Protein AF-0000000078901184 (afdb_homodimer)

Radius of gyration: 33.22 Å; Cα contacts (8 Å, |Δi|>4): 1389; chains: 2; bounding box: 54×128×134 Å

pLDDT: mean 87.24, std 24.57, range [19.38, 99.0]

Foldseek 3Di:
DDPCVPPPPPPPPDPPPPPPPPPPPPPPPPPPPPFPQPQPQDDPQARWGWTWWAFFPGWTKIKIKAADLPAAEEEEEEAALAAQCLLVLLRRDPLRDHHIYMYIGFEQFDPTDDDDQDDVVGCLQDLLRLLRRVVRVCVVSVQQAHEYEAAAQRLLSVLSVCVPPNCRRYQEYEYALYDVFADPRQVVFFFPLQVPQLVQCLDDDPVSNLVSQLSCLVVQWQADFDPVSSVSRSVSNVSRDSSSSVSNRPHGDDSLVSQLPDAHAYEYEAECAARGGHCVVVVVSQVRHPHYDYDYHYRTYRGCCRRPVPVVSVVVVVSVVVD/DCPPPPPPPPPPPDPPPPDPPPPDPPPPPPPPPPFPQPQPQDDPQAGWGWGWWAFFPGWTKIKIKAADLPAAEEEEEEAALAAQCLLVLLRRDDLRDHHIYMYIGFEQFDPTDPDDQDDVVGCLQDLLRLLRRVVRVCVVSVQQAHEYEAAAQRLLSVLSVCVPPNCRRYQEYEYALYQVFADPRQVVFFFPLQVVQLVQCLDDDPVSNLVSQLSCLVVQWQADFDPVSSVSRSVSNVSRDSSSSVSNRPHGDDSLVSQLPDQHAYEYEYECAARGGHCVVVVVSQVRHPHYDYDYHYRTYRGCCRRPVPVVSVVVVVSVVVD

Structure (mmCIF, N/CA/C/O backbone):
data_AF-0000000078901184-model_v1
#
loop_
_entity.id
_entity.type
_entity.pdbx_description
1 polymer 'Hydrolase, alpha'
#
loop_
_atom_site.group_PDB
_atom_site.id
_atom_site.type_symbol
_atom_site.label_atom_id
_atom_site.label_alt_id
_atom_site.label_comp_id
_atom_site.label_asym_id
_atom_site.label_entity_id
_atom_site.label_seq_id
_atom_site.pdbx_PDB_ins_code
_atom_site.Cartn_x
_atom_site.Cartn_y
_atom_site.Cartn_z
_atom_site.occupancy
_atom_site.B_iso_or_equiv
_atom_site.auth_seq_id
_atom_site.auth_comp_id
_atom_site.auth_asym_id
_atom_site.auth_atom_id
_atom_site.pdbx_PDB_model_num
ATOM 1 N N . MET A 1 1 ? -22.719 -2.107 -108.438 1 26.17 1 MET A N 1
ATOM 2 C CA . MET A 1 1 ? -21.766 -1.234 -107.75 1 26.17 1 MET A CA 1
ATOM 3 C C . MET A 1 1 ? -21.359 -1.828 -106.438 1 26.17 1 MET A C 1
ATOM 5 O O . MET A 1 1 ? -22.219 -2.232 -105.625 1 26.17 1 MET A O 1
ATOM 9 N N . THR A 1 2 ? -20.047 -2.287 -106.25 1 24.72 2 THR A N 1
ATOM 10 C CA . THR A 1 2 ? -19.219 -3.277 -105.562 1 24.72 2 THR A CA 1
ATOM 11 C C . THR A 1 2 ? -19.047 -2.922 -104.062 1 24.72 2 THR A C 1
ATOM 13 O O . THR A 1 2 ? -18.766 -1.771 -103.75 1 24.72 2 THR A O 1
ATOM 16 N N . ASP A 1 3 ? -19.766 -3.633 -103.188 1 25.06 3 ASP A N 1
ATOM 17 C CA . ASP A 1 3 ? -20.109 -3.639 -101.75 1 25.06 3 ASP A CA 1
ATOM 18 C C . ASP A 1 3 ? -18.875 -3.859 -100.875 1 25.06 3 ASP A C 1
ATOM 20 O O . ASP A 1 3 ? -18.438 -4.996 -100.688 1 25.06 3 ASP A O 1
ATOM 24 N N . THR A 1 4 ? -17.703 -3.111 -101.188 1 24.45 4 THR A N 1
ATOM 25 C CA . THR A 1 4 ? -16.359 -3.432 -100.75 1 24.45 4 THR A CA 1
ATOM 26 C C . THR A 1 4 ? -16.281 -3.361 -99.25 1 24.45 4 THR A C 1
ATOM 28 O O . THR A 1 4 ? -16.469 -2.293 -98.625 1 24.45 4 THR A O 1
ATOM 31 N N . HIS A 1 5 ? -16.703 -4.426 -98.5 1 25.48 5 HIS A N 1
ATOM 32 C CA . HIS A 1 5 ? -16.906 -4.645 -97.062 1 25.48 5 HIS A CA 1
ATOM 33 C C . HIS A 1 5 ? -15.602 -4.594 -96.312 1 25.48 5 HIS A C 1
ATOM 35 O O . HIS A 1 5 ? -14.75 -5.48 -96.438 1 25.48 5 HIS A O 1
ATOM 41 N N . HIS A 1 6 ? -14.812 -3.463 -96.375 1 23.41 6 HIS A N 1
ATOM 42 C CA . HIS A 1 6 ? -13.438 -3.418 -95.875 1 23.41 6 HIS A CA 1
ATOM 43 C C . HIS A 1 6 ? -13.359 -3.715 -94.375 1 23.41 6 HIS A C 1
ATOM 45 O O . HIS A 1 6 ? -14.023 -3.057 -93.625 1 23.41 6 HIS A O 1
ATOM 51 N N . HIS A 1 7 ? -13.219 -4.984 -93.938 1 21.62 7 HIS A N 1
ATOM 52 C CA . HIS A 1 7 ? -13.164 -5.625 -92.688 1 21.62 7 HIS A CA 1
ATOM 53 C C . HIS A 1 7 ? -11.977 -5.121 -91.875 1 21.62 7 HIS A C 1
ATOM 55 O O . HIS A 1 7 ? -10.836 -5.172 -92.312 1 21.62 7 HIS A O 1
ATOM 61 N N . ALA A 1 8 ? -12.141 -3.945 -91.125 1 25.58 8 ALA A N 1
ATOM 62 C CA . ALA A 1 8 ? -11.125 -3.25 -90.312 1 25.58 8 ALA A CA 1
ATOM 63 C C . ALA A 1 8 ? -10.477 -4.191 -89.312 1 25.58 8 ALA A C 1
ATOM 65 O O . ALA A 1 8 ? -11.156 -4.77 -88.438 1 25.58 8 ALA A O 1
ATOM 66 N N . GLN A 1 9 ? -9.297 -4.855 -89.625 1 19.38 9 GLN A N 1
ATOM 67 C CA . GLN A 1 9 ? -8.43 -5.809 -88.938 1 19.38 9 GLN A CA 1
ATOM 68 C C . GLN A 1 9 ? -8.008 -5.281 -87.562 1 19.38 9 GLN A C 1
ATOM 70 O O . GLN A 1 9 ? -7.484 -4.168 -87.5 1 19.38 9 GLN A O 1
ATOM 75 N N . VAL A 1 10 ? -8.734 -5.605 -86.5 1 23.53 10 VAL A N 1
ATOM 76 C CA . VAL A 1 10 ? -8.633 -5.277 -85.062 1 23.53 10 VAL A CA 1
ATOM 77 C C . VAL A 1 10 ? -7.309 -5.793 -84.5 1 23.53 10 VAL A C 1
ATOM 79 O O . VAL A 1 10 ? -7.027 -6.992 -84.562 1 23.53 10 VAL A O 1
ATOM 82 N N . ASN A 1 11 ? -6.148 -5.066 -84.812 1 19.84 11 ASN A N 1
ATOM 83 C CA . ASN A 1 11 ? -4.793 -5.449 -84.438 1 19.84 11 ASN A CA 1
ATOM 84 C C . ASN A 1 11 ? -4.68 -5.691 -82.938 1 19.84 11 ASN A C 1
ATOM 86 O O . ASN A 1 11 ? -5.191 -4.906 -82.125 1 19.84 11 ASN A O 1
ATOM 90 N N . HIS A 1 12 ? -4.527 -6.906 -82.438 1 23.2 12 HIS A N 1
ATOM 91 C CA . HIS A 1 12 ? -4.363 -7.609 -81.188 1 23.2 12 HIS A CA 1
ATOM 92 C C . HIS A 1 12 ? -3.119 -7.129 -80.438 1 23.2 12 HIS A C 1
ATOM 94 O O . HIS A 1 12 ? -1.999 -7.297 -80.938 1 23.2 12 HIS A O 1
ATOM 100 N N . GLY A 1 13 ? -3.055 -5.797 -80.062 1 22.97 13 GLY A N 1
ATOM 101 C CA . GLY A 1 13 ? -1.846 -5.281 -79.438 1 22.97 13 GLY A CA 1
ATOM 102 C C . GLY A 1 13 ? -1.377 -6.109 -78.25 1 22.97 13 GLY A C 1
ATOM 103 O O . GLY A 1 13 ? -2.195 -6.637 -77.5 1 22.97 13 GLY A O 1
ATOM 104 N N . GLN A 1 14 ? -0.216 -6.777 -78.312 1 20.89 14 GLN A N 1
ATOM 105 C CA . GLN A 1 14 ? 0.58 -7.66 -77.5 1 20.89 14 GLN A CA 1
ATOM 106 C C . GLN A 1 14 ? 0.846 -7.027 -76.125 1 20.89 14 GLN A C 1
ATOM 108 O O . GLN A 1 14 ? 1.342 -5.902 -76 1 20.89 14 GLN A O 1
ATOM 113 N N . VAL A 1 15 ? -0.007 -7.289 -75.125 1 22.27 15 VAL A N 1
ATOM 114 C CA . VAL A 1 15 ? 0.058 -6.848 -73.688 1 22.27 15 VAL A CA 1
ATOM 115 C C . VAL A 1 15 ? 1.363 -7.324 -73.062 1 22.27 15 VAL A C 1
ATOM 117 O O . VAL A 1 15 ? 1.66 -8.523 -73.062 1 22.27 15 VAL A O 1
ATOM 120 N N . ASN A 1 16 ? 2.477 -6.531 -73.188 1 20.2 16 ASN A N 1
ATOM 121 C CA . ASN A 1 16 ? 3.795 -6.816 -72.625 1 20.2 16 ASN A CA 1
ATOM 122 C C . ASN A 1 16 ? 3.719 -7.121 -71.188 1 20.2 16 ASN A C 1
ATOM 124 O O . ASN A 1 16 ? 3.027 -6.426 -70.438 1 20.2 16 ASN A O 1
ATOM 128 N N . HIS A 1 17 ? 3.9 -8.336 -70.75 1 22.06 17 HIS A N 1
ATOM 129 C CA . HIS A 1 17 ? 3.963 -8.977 -69.438 1 22.06 17 HIS A CA 1
ATOM 130 C C . HIS A 1 17 ? 5.039 -8.344 -68.562 1 22.06 17 HIS A C 1
ATOM 132 O O . HIS A 1 17 ? 6.23 -8.43 -68.875 1 22.06 17 HIS A O 1
ATOM 138 N N . ALA A 1 18 ? 4.887 -7.055 -68.125 1 23.8 18 ALA A N 1
ATOM 139 C CA . ALA A 1 18 ? 5.867 -6.449 -67.25 1 23.8 18 ALA A CA 1
ATOM 140 C C . ALA A 1 18 ? 6.211 -7.395 -66.062 1 23.8 18 ALA A C 1
ATOM 142 O O . ALA A 1 18 ? 5.316 -7.934 -65.438 1 23.8 18 ALA A O 1
ATOM 143 N N . GLN A 1 19 ? 7.348 -8.039 -66.125 1 19.91 19 GLN A N 1
ATOM 144 C CA . GLN A 1 19 ? 7.98 -8.906 -65.125 1 19.91 19 GLN A CA 1
ATOM 145 C C . GLN A 1 19 ? 8.055 -8.219 -63.75 1 19.91 19 GLN A C 1
ATOM 147 O O . GLN A 1 19 ? 8.609 -7.129 -63.625 1 19.91 19 GLN A O 1
ATOM 152 N N . VAL A 1 20 ? 6.984 -8.297 -62.938 1 23.61 20 VAL A N 1
ATOM 153 C CA . VAL A 1 20 ? 6.949 -7.816 -61.562 1 23.61 20 VAL A CA 1
ATOM 154 C C . VAL A 1 20 ? 8.156 -8.352 -60.781 1 23.61 20 VAL A C 1
ATOM 156 O O . VAL A 1 20 ? 8.383 -9.57 -60.75 1 23.61 20 VAL A O 1
ATOM 159 N N . ASN A 1 21 ? 9.281 -7.629 -60.906 1 22.5 21 ASN A N 1
ATOM 160 C CA . ASN A 1 21 ? 10.469 -7.941 -60.125 1 22.5 21 ASN A CA 1
ATOM 161 C C . ASN A 1 21 ? 10.117 -8.148 -58.656 1 22.5 21 ASN A C 1
ATOM 163 O O . ASN A 1 21 ? 9.367 -7.367 -58.062 1 22.5 21 ASN A O 1
ATOM 167 N N . HIS A 1 22 ? 10.102 -9.406 -58.188 1 25.23 22 HIS A N 1
ATOM 168 C CA . HIS A 1 22 ? 9.961 -9.922 -56.844 1 25.23 22 HIS A CA 1
ATOM 169 C C . HIS A 1 22 ? 10.898 -9.195 -55.875 1 25.23 22 HIS A C 1
ATOM 171 O O . HIS A 1 22 ? 12.117 -9.25 -56.031 1 25.23 22 HIS A O 1
ATOM 177 N N . GLY A 1 23 ? 10.578 -7.91 -55.594 1 25.8 23 GLY A N 1
ATOM 178 C CA . GLY A 1 23 ? 11.336 -7.199 -54.562 1 25.8 23 GLY A CA 1
ATOM 179 C C . GLY A 1 23 ? 11.594 -8.039 -53.312 1 25.8 23 GLY A C 1
ATOM 180 O O . GLY A 1 23 ? 10.695 -8.727 -52.812 1 25.8 23 GLY A O 1
ATOM 181 N N . GLN A 1 24 ? 12.781 -8.562 -53.156 1 23.42 24 GLN A N 1
ATOM 182 C CA . GLN A 1 24 ? 13.289 -9.234 -51.969 1 23.42 24 GLN A CA 1
ATOM 183 C C . GLN A 1 24 ? 12.969 -8.43 -50.688 1 23.42 24 GLN A C 1
ATOM 185 O O . GLN A 1 24 ? 13.328 -7.258 -50.594 1 23.42 24 GLN A O 1
ATOM 190 N N . VAL A 1 25 ? 11.781 -8.703 -50.094 1 25.89 25 VAL A N 1
ATOM 191 C CA . VAL A 1 25 ? 11.453 -8.195 -48.75 1 25.89 25 VAL A CA 1
ATOM 192 C C . VAL A 1 25 ? 12.633 -8.414 -47.812 1 25.89 25 VAL A C 1
ATOM 194 O O . VAL A 1 25 ? 13.125 -9.539 -47.656 1 25.89 25 VAL A O 1
ATOM 197 N N . ASN A 1 26 ? 13.508 -7.418 -47.844 1 25.42 26 ASN A N 1
ATOM 198 C CA . ASN A 1 26 ? 14.539 -7.414 -46.812 1 25.42 26 ASN A CA 1
ATOM 199 C C . ASN A 1 26 ? 13.953 -7.734 -45.438 1 25.42 26 ASN A C 1
ATOM 201 O O . ASN A 1 26 ? 12.977 -7.109 -45 1 25.42 26 ASN A O 1
ATOM 205 N N . HIS A 1 27 ? 14.078 -8.977 -45.031 1 27.89 27 HIS A N 1
ATOM 206 C CA . HIS A 1 27 ? 13.828 -9.43 -43.656 1 27.89 27 HIS A CA 1
ATOM 207 C C . HIS A 1 27 ? 14.398 -8.453 -42.656 1 27.89 27 HIS A C 1
ATOM 209 O O . HIS A 1 27 ? 15.602 -8.211 -42.625 1 27.89 27 HIS A O 1
ATOM 215 N N . GLY A 1 28 ? 13.633 -7.324 -42.5 1 28.67 28 GLY A N 1
ATOM 216 C CA . GLY A 1 28 ? 13.961 -6.422 -41.406 1 28.67 28 GLY A CA 1
ATOM 217 C C . GLY A 1 28 ? 14.383 -7.148 -40.156 1 28.67 28 GLY A C 1
ATOM 218 O O . GLY A 1 28 ? 13.734 -8.109 -39.719 1 28.67 28 GLY A O 1
ATOM 219 N N . GLN A 1 29 ? 15.625 -7.191 -39.844 1 25.62 29 GLN A N 1
ATOM 220 C CA . GLN A 1 29 ? 16.203 -7.617 -38.562 1 25.62 29 GLN A CA 1
ATOM 221 C C . GLN A 1 29 ? 15.43 -7.035 -37.406 1 25.62 29 GLN A C 1
ATOM 223 O O . GLN A 1 29 ? 15.281 -5.816 -37.281 1 25.62 29 GLN A O 1
ATOM 228 N N . VAL A 1 30 ? 14.453 -7.82 -36.906 1 28.66 30 VAL A N 1
ATOM 229 C CA . VAL A 1 30 ? 13.906 -7.559 -35.594 1 28.66 30 VAL A CA 1
ATOM 230 C C . VAL A 1 30 ? 15.039 -7.242 -34.625 1 28.66 30 VAL A C 1
ATOM 232 O O . VAL A 1 30 ? 15.961 -8.047 -34.438 1 28.66 30 VAL A O 1
ATOM 235 N N . ASN A 1 31 ? 15.414 -5.961 -34.594 1 27.56 31 ASN A N 1
ATOM 236 C CA . ASN A 1 31 ? 16.281 -5.539 -33.5 1 27.56 31 ASN A CA 1
ATOM 237 C C . ASN A 1 31 ? 15.875 -6.195 -32.188 1 27.56 31 ASN A C 1
ATOM 239 O O . ASN A 1 31 ? 14.734 -6.039 -31.719 1 27.56 31 ASN A O 1
ATOM 243 N N . HIS A 1 32 ? 16.453 -7.262 -31.875 1 29.02 32 HIS A N 1
ATOM 244 C CA . HIS A 1 32 ? 16.391 -7.773 -30.516 1 29.02 32 HIS A CA 1
ATOM 245 C C . HIS A 1 32 ? 16.625 -6.656 -29.5 1 29.02 32 HIS A C 1
ATOM 247 O O . HIS A 1 32 ? 17.672 -6.004 -29.516 1 29.02 32 HIS A O 1
ATOM 253 N N . ALA A 1 33 ? 15.547 -5.938 -29.125 1 31.95 33 ALA A N 1
ATOM 254 C CA . ALA A 1 33 ? 15.672 -5.078 -27.953 1 31.95 33 ALA A CA 1
ATOM 255 C C . ALA A 1 33 ? 16.609 -5.691 -26.922 1 31.95 33 ALA A C 1
ATOM 257 O O . ALA A 1 33 ? 16.391 -6.824 -26.469 1 31.95 33 ALA A O 1
ATOM 258 N N . GLN A 1 34 ? 17.844 -5.312 -26.812 1 27.94 34 GLN A N 1
ATOM 259 C CA . GLN A 1 34 ? 18.797 -5.574 -25.734 1 27.94 34 GLN A CA 1
ATOM 260 C C . GLN A 1 34 ? 18.109 -5.504 -24.375 1 27.94 34 GLN A C 1
ATOM 262 O O . GLN A 1 34 ? 17.469 -4.508 -24.047 1 27.94 34 GLN A O 1
ATOM 267 N N . VAL A 1 35 ? 17.859 -6.676 -23.766 1 36.28 35 VAL A N 1
ATOM 268 C CA . VAL A 1 35 ? 17.516 -6.812 -22.359 1 36.28 35 VAL A CA 1
ATOM 269 C C . VAL A 1 35 ? 18.547 -6.059 -21.5 1 36.28 35 VAL A C 1
ATOM 271 O O . VAL A 1 35 ? 19.734 -6.395 -21.5 1 36.28 35 VAL A O 1
ATOM 274 N N . ASN A 1 36 ? 18.484 -4.785 -21.391 1 31.81 36 ASN A N 1
ATOM 275 C CA . ASN A 1 36 ? 19.328 -4.109 -20.406 1 31.81 36 ASN A CA 1
ATOM 276 C C . ASN A 1 36 ? 19.219 -4.773 -19.031 1 31.81 36 ASN A C 1
ATOM 278 O O . ASN A 1 36 ? 18.141 -4.816 -18.438 1 31.81 36 ASN A O 1
ATOM 282 N N . HIS A 1 37 ? 20.188 -5.648 -18.797 1 36.47 37 HIS A N 1
ATOM 283 C CA . HIS A 1 37 ? 20.375 -6.242 -17.484 1 36.47 37 HIS A CA 1
ATOM 284 C C . HIS A 1 37 ? 20.781 -5.188 -16.453 1 36.47 37 HIS A C 1
ATOM 286 O O . HIS A 1 37 ? 21.953 -4.805 -16.391 1 36.47 37 HIS A O 1
ATOM 292 N N . GLY A 1 38 ? 20.062 -4.223 -16.172 1 33.09 38 GLY A N 1
ATOM 293 C CA . GLY A 1 38 ? 20.469 -3.412 -15.039 1 33.09 38 GLY A CA 1
ATOM 294 C C . GLY A 1 38 ? 20.625 -4.211 -13.758 1 33.09 38 GLY A C 1
ATOM 295 O O . GLY A 1 38 ? 19.672 -4.84 -13.289 1 33.09 38 GLY A O 1
ATOM 296 N N . ARG A 1 39 ? 21.781 -4.707 -13.492 1 32.09 39 ARG A N 1
ATOM 297 C CA . ARG A 1 39 ? 22.156 -5.305 -12.211 1 32.09 39 ARG A CA 1
ATOM 298 C C . ARG A 1 39 ? 22.031 -4.289 -11.086 1 32.09 39 ARG A C 1
ATOM 300 O O . ARG A 1 39 ? 22.828 -3.361 -10.984 1 32.09 39 ARG A O 1
ATOM 307 N N . ALA A 1 40 ? 20.938 -4 -10.469 1 34.34 40 ALA A N 1
ATOM 308 C CA . ALA A 1 40 ? 21.047 -3.35 -9.164 1 34.34 40 ALA A CA 1
ATOM 309 C C . ALA A 1 40 ? 21.438 -4.352 -8.078 1 34.34 40 ALA A C 1
ATOM 311 O O . ALA A 1 40 ? 20.688 -5.297 -7.805 1 34.34 40 ALA A O 1
ATOM 312 N N . ASP A 1 41 ? 22.688 -4.617 -7.75 1 33.81 41 ASP A N 1
ATOM 313 C CA . ASP A 1 41 ? 23.156 -5.406 -6.613 1 33.81 41 ASP A CA 1
ATOM 314 C C . ASP A 1 41 ? 22.594 -4.859 -5.301 1 33.81 41 ASP A C 1
ATOM 316 O O . ASP A 1 41 ? 23.078 -3.857 -4.781 1 33.81 41 ASP A O 1
ATOM 320 N N . HIS A 1 42 ? 21.328 -4.973 -4.953 1 34.78 42 HIS A N 1
ATOM 321 C CA . HIS A 1 42 ? 20.781 -4.465 -3.699 1 34.78 42 HIS A CA 1
ATOM 322 C C . HIS A 1 42 ? 21.531 -5.043 -2.502 1 34.78 42 HIS A C 1
ATOM 324 O O . HIS A 1 42 ? 22.328 -5.965 -2.652 1 34.78 42 HIS A O 1
ATOM 330 N N . ASP A 1 43 ? 20.75 -5.137 -1.188 1 33.72 43 ASP A N 1
ATOM 331 C CA . ASP A 1 43 ? 21.109 -5.227 0.225 1 33.72 43 ASP A CA 1
ATOM 332 C C . ASP A 1 43 ? 21.5 -6.652 0.605 1 33.72 43 ASP A C 1
ATOM 334 O O . ASP A 1 43 ? 20.656 -7.445 1.018 1 33.72 43 ASP A O 1
ATOM 338 N N . GLY A 1 44 ? 22.672 -7.355 0.292 1 36.81 44 GLY A N 1
ATOM 339 C CA . GLY A 1 44 ? 23.469 -8.469 0.763 1 36.81 44 GLY A CA 1
ATOM 340 C C . GLY A 1 44 ? 22.859 -9.82 0.446 1 36.81 44 GLY A C 1
ATOM 341 O O . GLY A 1 44 ? 23.375 -10.859 0.86 1 36.81 44 GLY A O 1
ATOM 342 N N . SER A 1 45 ? 21.547 -10.055 0.559 1 44.81 45 SER A N 1
ATOM 343 C CA . SER A 1 45 ? 21.156 -11.445 0.348 1 44.81 45 SER A CA 1
ATOM 344 C C . SER A 1 45 ? 21.656 -11.961 -0.993 1 44.81 45 SER A C 1
ATOM 346 O O . SER A 1 45 ? 21.859 -11.188 -1.929 1 44.81 45 SER A O 1
ATOM 348 N N . PRO A 1 46 ? 22.141 -13.242 -1.062 1 53.62 46 PRO A N 1
ATOM 349 C CA . PRO A 1 46 ? 22.453 -13.758 -2.396 1 53.62 46 PRO A CA 1
ATOM 350 C C . PRO A 1 46 ? 21.547 -13.172 -3.484 1 53.62 46 PRO A C 1
ATOM 352 O O . PRO A 1 46 ? 20.469 -12.664 -3.189 1 53.62 46 PRO A O 1
ATOM 355 N N . GLY A 1 47 ? 22.141 -12.883 -4.883 1 73.75 47 GLY A N 1
ATOM 356 C CA . GLY A 1 47 ? 22.062 -12.086 -6.094 1 73.75 47 GLY A CA 1
ATOM 357 C C . GLY A 1 47 ? 20.688 -12.117 -6.734 1 73.75 47 GLY A C 1
ATOM 358 O O . GLY A 1 47 ? 20.406 -12.953 -7.594 1 73.75 47 GLY A O 1
ATOM 359 N N . VAL A 1 48 ? 19.703 -11.578 -6.031 1 88.38 48 VAL A N 1
ATOM 360 C CA . VAL A 1 48 ? 18.453 -11.438 -6.758 1 88.38 48 VAL A CA 1
ATOM 361 C C . VAL A 1 48 ? 18.641 -10.469 -7.926 1 88.38 48 VAL A C 1
ATOM 363 O O . VAL A 1 48 ? 19.188 -9.383 -7.762 1 88.38 48 VAL A O 1
ATOM 366 N N . ARG A 1 49 ? 18.359 -10.984 -9.062 1 93.88 49 ARG A N 1
ATOM 367 C CA . ARG A 1 49 ? 18.359 -10.18 -10.281 1 93.88 49 ARG A CA 1
ATOM 368 C C . ARG A 1 49 ? 16.938 -9.836 -10.711 1 93.88 49 ARG A C 1
ATOM 3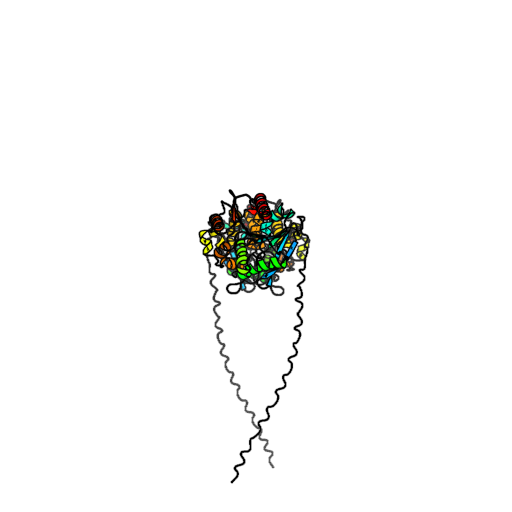70 O O . ARG A 1 49 ? 16.016 -10.609 -10.469 1 93.88 49 ARG A O 1
ATOM 377 N N . VAL A 1 50 ? 16.844 -8.672 -11.266 1 96.94 50 VAL A N 1
ATOM 378 C CA . VAL A 1 50 ? 15.547 -8.266 -11.797 1 96.94 50 VAL A CA 1
ATOM 379 C C . VAL A 1 50 ? 15.617 -8.172 -13.32 1 96.94 50 VAL A C 1
ATOM 381 O O . VAL A 1 50 ? 16.5 -7.504 -13.867 1 96.94 50 VAL A O 1
ATOM 384 N N . HIS A 1 51 ? 14.711 -8.883 -13.977 1 97.81 51 HIS A N 1
ATOM 385 C CA . HIS A 1 51 ? 14.609 -8.844 -15.43 1 97.81 51 HIS A CA 1
ATOM 386 C C . HIS A 1 51 ? 13.359 -8.086 -15.875 1 97.81 51 HIS A C 1
ATOM 388 O O . HIS A 1 51 ? 12.398 -7.965 -15.117 1 97.81 51 HIS A O 1
ATOM 394 N N . ARG A 1 52 ? 13.422 -7.543 -17.047 1 98.12 52 ARG A N 1
ATOM 395 C CA . ARG A 1 52 ? 12.266 -7.004 -17.75 1 98.12 52 ARG A CA 1
ATOM 396 C C . ARG A 1 52 ? 12.008 -7.766 -19.047 1 98.12 52 ARG A C 1
ATOM 398 O O . ARG A 1 52 ? 12.906 -7.898 -19.875 1 98.12 52 ARG A O 1
ATOM 405 N N . VAL A 1 53 ? 10.867 -8.328 -19.188 1 98.56 53 VAL A N 1
ATOM 406 C CA . VAL A 1 53 ? 10.508 -9.07 -20.391 1 98.56 53 VAL A CA 1
ATOM 407 C C . VAL A 1 53 ? 9.219 -8.516 -20.984 1 98.56 53 VAL A C 1
ATOM 409 O O . VAL A 1 53 ? 8.492 -7.773 -20.312 1 98.56 53 VAL A O 1
ATOM 412 N N . GLN A 1 54 ? 8.914 -8.828 -22.234 1 98.5 54 GLN A N 1
ATOM 413 C CA . GLN A 1 54 ? 7.711 -8.352 -22.891 1 98.5 54 GLN A CA 1
ATOM 414 C C . GLN A 1 54 ? 6.555 -9.336 -22.703 1 98.5 54 GLN A C 1
ATOM 416 O O . GLN A 1 54 ? 6.715 -10.539 -22.938 1 98.5 54 GLN A O 1
ATOM 421 N N . GLY A 1 55 ? 5.48 -8.789 -22.234 1 98.25 55 GLY A N 1
ATOM 422 C CA . GLY A 1 55 ? 4.281 -9.586 -22.062 1 98.25 55 GLY A CA 1
ATOM 423 C C . GLY A 1 55 ? 3.221 -9.305 -23.109 1 98.25 55 GLY A C 1
ATOM 424 O O . GLY A 1 55 ? 3.529 -8.789 -24.188 1 98.25 55 GLY A O 1
ATOM 425 N N . GLY A 1 56 ? 2.041 -9.836 -22.828 1 97.62 56 GLY A N 1
ATOM 426 C CA . GLY A 1 56 ? 0.918 -9.586 -23.719 1 97.62 56 GLY A CA 1
ATOM 427 C C . GLY A 1 56 ? 0.654 -8.109 -23.953 1 97.62 56 GLY A C 1
ATOM 428 O O . GLY A 1 56 ? 0.755 -7.309 -23.016 1 97.62 56 GLY A O 1
ATOM 429 N N . GLY A 1 57 ? 0.34 -7.836 -25.25 1 95.94 57 GLY A N 1
ATOM 430 C CA . GLY A 1 57 ? 0.056 -6.453 -25.594 1 95.94 57 GLY A CA 1
ATOM 431 C C . GLY A 1 57 ? 1.293 -5.574 -25.594 1 95.94 57 GLY A C 1
ATOM 432 O O . GLY A 1 57 ? 1.192 -4.352 -25.719 1 95.94 57 GLY A O 1
ATOM 433 N N . GLY A 1 58 ? 2.398 -6.102 -25.312 1 97.06 58 GLY A N 1
ATOM 434 C CA . GLY A 1 58 ? 3.648 -5.371 -25.453 1 97.06 58 GLY A CA 1
ATOM 435 C C . GLY A 1 58 ? 4.078 -4.68 -24.172 1 97.06 58 GLY A C 1
ATOM 436 O O . GLY A 1 58 ? 5 -3.861 -24.188 1 97.06 58 GLY A O 1
ATOM 437 N N . ILE A 1 59 ? 3.5 -5 -23.094 1 97.19 59 ILE A N 1
ATOM 438 C CA . ILE A 1 59 ? 3.859 -4.328 -21.844 1 97.19 59 ILE A CA 1
ATOM 439 C C . ILE A 1 59 ? 5.113 -4.965 -21.266 1 97.19 59 ILE A C 1
ATOM 441 O O . ILE A 1 59 ? 5.438 -6.117 -21.562 1 97.19 59 ILE A O 1
ATOM 445 N N . GLY A 1 60 ? 5.816 -4.176 -20.406 1 98.38 60 GLY A N 1
ATOM 446 C CA . GLY A 1 60 ? 6.965 -4.707 -19.688 1 98.38 60 GLY A CA 1
ATOM 447 C C . GLY A 1 60 ? 6.59 -5.422 -18.406 1 98.38 60 GLY A C 1
ATOM 448 O O . GLY A 1 60 ? 5.805 -4.902 -17.609 1 98.38 60 GLY A O 1
ATOM 449 N N . LEU A 1 61 ? 7.129 -6.609 -18.234 1 98.75 61 LEU A N 1
ATOM 450 C CA . LEU A 1 61 ? 6.926 -7.398 -17.016 1 98.75 61 LEU A CA 1
ATOM 451 C C . LEU A 1 61 ? 8.227 -7.52 -16.219 1 98.75 61 LEU A C 1
ATOM 453 O O . LEU A 1 61 ? 9.289 -7.75 -16.797 1 98.75 61 LEU A O 1
ATOM 457 N N . SER A 1 62 ? 8.086 -7.332 -14.945 1 98.75 62 SER A N 1
ATOM 458 C CA . SER A 1 62 ? 9.219 -7.512 -14.047 1 98.75 62 SER A CA 1
ATOM 459 C C . SER A 1 62 ? 9.289 -8.945 -13.523 1 98.75 62 SER A C 1
ATOM 461 O O . SER A 1 62 ? 8.289 -9.492 -13.07 1 98.75 62 SER A O 1
ATOM 463 N N . VAL A 1 63 ? 10.484 -9.555 -13.578 1 98.69 63 VAL A N 1
ATOM 464 C CA . VAL A 1 63 ? 10.703 -10.906 -13.086 1 98.69 63 VAL A CA 1
ATOM 465 C C . VAL A 1 63 ? 11.93 -10.93 -12.172 1 98.69 63 VAL A C 1
ATOM 467 O O . VAL A 1 63 ? 13.023 -10.539 -12.578 1 98.69 63 VAL A O 1
ATOM 470 N N . LEU A 1 64 ? 11.68 -11.43 -10.984 1 98.06 64 LEU A N 1
ATOM 471 C CA . LEU A 1 64 ? 12.789 -11.656 -10.062 1 98.06 64 LEU A CA 1
ATOM 472 C C . LEU A 1 64 ? 13.438 -13.016 -10.305 1 98.06 64 LEU A C 1
ATOM 474 O O . LEU A 1 64 ? 12.734 -14 -10.555 1 98.06 64 LEU A O 1
ATOM 478 N N . GLU A 1 65 ? 14.742 -13 -10.211 1 97.75 65 GLU A N 1
ATOM 479 C CA . GLU A 1 65 ? 15.469 -14.25 -10.375 1 97.75 65 GLU A CA 1
ATOM 480 C C . GLU A 1 65 ? 16.469 -14.461 -9.234 1 97.75 65 GLU A C 1
ATOM 482 O O . GLU A 1 65 ? 17.141 -13.516 -8.812 1 97.75 65 GLU A O 1
ATOM 487 N N . ALA A 1 66 ? 16.453 -15.664 -8.742 1 96.81 66 ALA A N 1
ATOM 488 C CA . ALA A 1 66 ? 17.453 -16.109 -7.773 1 96.81 66 ALA A CA 1
ATOM 489 C C . ALA A 1 66 ? 17.797 -17.578 -7.973 1 96.81 66 ALA A C 1
ATOM 491 O O . ALA A 1 66 ? 17.266 -18.234 -8.867 1 96.81 66 ALA A O 1
ATOM 492 N N . GLY A 1 67 ? 18.766 -18.047 -7.242 1 96.81 67 GLY A N 1
ATOM 493 C CA . GLY A 1 67 ? 19.141 -19.453 -7.277 1 96.81 67 GLY A CA 1
ATOM 494 C C . GLY A 1 67 ? 20.188 -19.766 -8.32 1 96.81 67 GLY A C 1
ATOM 495 O O . GLY A 1 67 ? 21.031 -18.922 -8.641 1 96.81 67 GLY A O 1
ATOM 496 N N . ASP A 1 68 ? 20.188 -21.078 -8.766 1 95.69 68 ASP A N 1
ATOM 497 C CA . ASP A 1 68 ? 21.156 -21.562 -9.742 1 95.69 68 ASP A CA 1
ATOM 498 C C . ASP A 1 68 ? 20.688 -21.297 -11.172 1 95.69 68 ASP A C 1
ATOM 500 O O . ASP A 1 68 ? 19.75 -21.938 -11.656 1 95.69 68 ASP A O 1
ATOM 504 N N . PRO A 1 69 ? 21.359 -20.422 -11.875 1 94.31 69 PRO A N 1
ATOM 505 C CA . PRO A 1 69 ? 20.906 -20.078 -13.227 1 94.31 69 PRO A CA 1
ATOM 506 C C . PRO A 1 69 ? 20.953 -21.281 -14.18 1 94.31 69 PRO A C 1
ATOM 508 O O . PRO A 1 69 ? 20.281 -21.266 -15.219 1 94.31 69 PRO A O 1
ATOM 511 N N . ALA A 1 70 ? 21.688 -22.25 -13.812 1 95.62 70 ALA A N 1
ATOM 512 C CA . ALA A 1 70 ? 21.812 -23.438 -14.656 1 95.62 70 ALA A CA 1
ATOM 513 C C . ALA A 1 70 ? 20.844 -24.531 -14.211 1 95.62 70 ALA A C 1
ATOM 515 O O . ALA A 1 70 ? 20.688 -25.547 -14.898 1 95.62 70 ALA A O 1
ATOM 516 N N . GLY A 1 71 ? 20.188 -24.328 -13.07 1 97.19 71 GLY A N 1
ATOM 517 C CA . GLY A 1 71 ? 19.25 -25.312 -12.57 1 97.19 71 GLY A CA 1
ATOM 518 C C . GLY A 1 71 ? 17.922 -25.312 -13.32 1 97.19 71 GLY A C 1
ATOM 519 O O . GLY A 1 71 ? 17.656 -24.406 -14.109 1 97.19 71 GLY A O 1
ATOM 520 N N . PRO A 1 72 ? 17.125 -26.422 -13.117 1 98.12 72 PRO A N 1
ATOM 521 C CA . PRO A 1 72 ? 15.797 -26.422 -13.734 1 98.12 72 PRO A CA 1
ATOM 522 C C . PRO A 1 72 ? 14.945 -25.234 -13.305 1 98.12 72 PRO A C 1
ATOM 524 O O . PRO A 1 72 ? 14.883 -24.906 -12.117 1 98.12 72 PRO A O 1
ATOM 527 N N . PRO A 1 73 ? 14.336 -24.562 -14.219 1 98.56 73 PRO A N 1
ATOM 528 C CA . PRO A 1 73 ? 13.625 -23.328 -13.898 1 98.56 73 PRO A CA 1
ATOM 529 C C . PRO A 1 73 ? 12.25 -23.562 -13.281 1 98.56 73 PRO A C 1
ATOM 531 O O . PRO A 1 73 ? 11.547 -24.5 -13.68 1 98.56 73 PRO A O 1
ATOM 534 N N . ILE A 1 74 ? 11.922 -22.797 -12.32 1 98.88 74 ILE A N 1
ATOM 535 C CA . ILE A 1 74 ? 10.609 -22.688 -11.695 1 98.88 74 ILE A CA 1
ATOM 536 C C . ILE A 1 74 ? 10.094 -21.25 -11.812 1 98.88 74 ILE A C 1
ATOM 538 O O . ILE A 1 74 ? 10.789 -20.312 -11.43 1 98.88 74 ILE A O 1
ATOM 542 N N . LEU A 1 75 ? 8.938 -21.047 -12.414 1 98.94 75 LEU A N 1
ATOM 543 C CA . LEU A 1 75 ? 8.32 -19.734 -12.5 1 98.94 75 LEU A CA 1
ATOM 544 C C . LEU A 1 75 ? 7.141 -19.625 -11.531 1 98.94 75 LEU A C 1
ATOM 546 O O . LEU A 1 75 ? 6.168 -20.375 -11.648 1 98.94 75 LEU A O 1
ATOM 550 N N . PHE A 1 76 ? 7.238 -18.703 -10.617 1 98.94 76 PHE A N 1
ATOM 551 C CA . PHE A 1 76 ? 6.219 -18.469 -9.602 1 98.94 76 PHE A CA 1
ATOM 552 C C . PHE A 1 76 ? 5.281 -17.344 -10.016 1 98.94 76 PHE A C 1
ATOM 554 O O . PHE A 1 76 ? 5.73 -16.281 -10.438 1 98.94 76 PHE A O 1
ATOM 561 N N . LEU A 1 77 ? 3.986 -17.609 -9.914 1 98.94 77 LEU A N 1
ATOM 562 C CA . LEU A 1 77 ? 2.918 -16.656 -10.203 1 98.94 77 LEU A CA 1
ATOM 563 C C . LEU A 1 77 ? 2.115 -16.359 -8.938 1 98.94 77 LEU A C 1
ATOM 565 O O . LEU A 1 77 ? 1.502 -17.25 -8.359 1 98.94 77 LEU A O 1
ATOM 569 N N . HIS A 1 78 ? 2.047 -15.078 -8.578 1 98.88 78 HIS A N 1
ATOM 570 C CA . HIS A 1 78 ? 1.501 -14.703 -7.277 1 98.88 78 HIS A CA 1
ATOM 571 C C . HIS A 1 78 ? -0.014 -14.539 -7.34 1 98.88 78 HIS A C 1
ATOM 573 O O . HIS A 1 78 ? -0.605 -14.617 -8.422 1 98.88 78 HIS A O 1
ATOM 579 N N . GLY A 1 79 ? -0.588 -14.383 -6.176 1 98.75 79 GLY A N 1
ATOM 580 C CA . GLY A 1 79 ? -2.029 -14.273 -6.02 1 98.75 79 GLY A CA 1
ATOM 581 C C . GLY A 1 79 ? -2.545 -12.859 -6.207 1 98.75 79 GLY A C 1
ATOM 582 O O . GLY A 1 79 ? -1.786 -11.961 -6.582 1 98.75 79 GLY A O 1
ATOM 583 N N . PHE A 1 80 ? -3.797 -12.664 -5.973 1 98.56 80 PHE A N 1
ATOM 584 C CA . PHE A 1 80 ? -4.523 -11.414 -6.16 1 98.56 80 PHE A CA 1
ATOM 585 C C . PHE A 1 80 ? -3.869 -10.289 -5.375 1 98.56 80 PHE A C 1
ATOM 587 O O . PHE A 1 80 ? -3.701 -10.383 -4.156 1 98.56 80 PHE A O 1
ATOM 594 N N . CYS A 1 81 ? -3.396 -9.273 -6.086 1 98.56 81 CYS A N 1
ATOM 595 C CA . CYS A 1 81 ? -2.914 -7.992 -5.574 1 98.56 81 CYS A CA 1
ATOM 596 C C . CYS A 1 81 ? -1.613 -8.172 -4.801 1 98.56 81 CYS A C 1
ATOM 598 O O . CYS A 1 81 ? -1.231 -7.305 -4.012 1 98.56 81 CYS A O 1
ATOM 600 N N . GLN A 1 82 ? -0.977 -9.219 -4.934 1 98.75 82 GLN A N 1
ATOM 601 C CA . GLN A 1 82 ? 0.331 -9.43 -4.324 1 98.75 82 GLN A CA 1
ATOM 602 C C . GLN A 1 82 ? 1.454 -9.094 -5.305 1 98.75 82 GLN A C 1
ATOM 604 O O . GLN A 1 82 ? 1.309 -8.203 -6.145 1 98.75 82 GLN A O 1
ATOM 609 N N . SER A 1 83 ? 2.65 -9.633 -5.094 1 98.81 83 SER A N 1
ATOM 610 C CA . SER A 1 83 ? 3.809 -9.406 -5.949 1 98.81 83 SER A CA 1
ATOM 611 C C . SER A 1 83 ? 4.777 -10.586 -5.891 1 98.81 83 SER A C 1
ATOM 613 O O . SER A 1 83 ? 4.57 -11.531 -5.125 1 98.81 83 SER A O 1
ATOM 615 N N . ALA A 1 84 ? 5.789 -10.469 -6.695 1 98.75 84 ALA A N 1
ATOM 616 C CA . ALA A 1 84 ? 6.84 -11.484 -6.707 1 98.75 84 ALA A CA 1
ATOM 617 C C . ALA A 1 84 ? 7.473 -11.641 -5.328 1 98.75 84 ALA A C 1
ATOM 619 O O . ALA A 1 84 ? 8.008 -12.703 -4.996 1 98.75 84 ALA A O 1
ATOM 620 N N . LEU A 1 85 ? 7.34 -10.633 -4.516 1 98.38 85 LEU A N 1
ATOM 621 C CA . LEU A 1 85 ? 7.984 -10.625 -3.205 1 98.38 85 LEU A CA 1
ATOM 622 C C . LEU A 1 85 ? 7.312 -11.617 -2.264 1 98.38 85 LEU A C 1
ATOM 624 O O . LEU A 1 85 ? 7.867 -11.961 -1.217 1 98.38 85 LEU A O 1
ATOM 628 N N . ALA A 1 86 ? 6.148 -12.094 -2.623 1 98.31 86 ALA A N 1
ATOM 629 C CA . ALA A 1 86 ? 5.461 -13.07 -1.788 1 98.31 86 ALA A CA 1
ATOM 630 C C . ALA A 1 86 ? 6.277 -14.352 -1.657 1 98.31 86 ALA A C 1
ATOM 632 O O . ALA A 1 86 ? 6.145 -15.086 -0.671 1 98.31 86 ALA A O 1
ATOM 633 N N . TRP A 1 87 ? 7.141 -14.594 -2.59 1 98 87 TRP A N 1
ATOM 634 C CA . TRP A 1 87 ? 7.867 -15.859 -2.674 1 98 87 TRP A CA 1
ATOM 635 C C . TRP A 1 87 ? 9.234 -15.742 -2.006 1 98 87 TRP A C 1
ATOM 637 O O . TRP A 1 87 ? 10.031 -16.688 -2.045 1 98 87 TRP A O 1
ATOM 647 N N . ARG A 1 88 ? 9.531 -14.641 -1.338 1 93.75 88 ARG A N 1
ATOM 648 C CA . ARG A 1 88 ? 10.836 -14.32 -0.757 1 93.75 88 ARG A CA 1
ATOM 649 C C . ARG A 1 88 ? 11.312 -15.438 0.157 1 93.75 88 ARG A C 1
ATOM 651 O O . ARG A 1 88 ? 12.492 -15.812 0.122 1 93.75 88 ARG A O 1
ATOM 658 N N . PRO A 1 89 ? 10.469 -16.016 0.942 1 92.31 89 PRO A N 1
ATOM 659 C CA . PRO A 1 89 ? 10.945 -17.062 1.847 1 92.31 89 PRO A CA 1
ATOM 660 C C . PRO A 1 89 ? 11.539 -18.266 1.104 1 92.31 89 PRO A C 1
ATOM 662 O O . PRO A 1 89 ? 12.438 -18.938 1.621 1 92.31 89 PRO A O 1
ATOM 665 N N . LEU A 1 90 ? 11.031 -18.531 -0.096 1 94.69 90 LEU A N 1
ATOM 666 C CA . LEU A 1 90 ? 11.531 -19.656 -0.886 1 94.69 90 LEU A CA 1
ATOM 667 C C . LEU A 1 90 ? 12.844 -19.281 -1.574 1 94.69 90 LEU A C 1
ATOM 669 O O . LEU A 1 90 ? 13.664 -20.156 -1.853 1 94.69 90 LEU A O 1
ATOM 673 N N . PHE A 1 91 ? 13.008 -18.031 -1.888 1 93.12 91 PHE A N 1
ATOM 674 C CA . PHE A 1 91 ? 14.172 -17.547 -2.617 1 93.12 91 PHE A CA 1
ATOM 675 C C . PHE A 1 91 ? 15.414 -17.562 -1.734 1 93.12 91 PHE A C 1
ATOM 677 O O . PHE A 1 91 ? 16.531 -17.609 -2.236 1 93.12 91 PHE A O 1
ATOM 684 N N . GLN A 1 92 ? 15.227 -17.531 -0.472 1 84.31 92 GLN A N 1
ATOM 685 C CA . GLN A 1 92 ? 16.328 -17.5 0.493 1 84.31 92 GLN A CA 1
ATOM 686 C C . GLN A 1 92 ? 16.562 -18.891 1.089 1 84.31 92 GLN A C 1
ATOM 688 O O . GLN A 1 92 ? 17.453 -19.062 1.922 1 84.31 92 GLN A O 1
ATOM 693 N N . GLY A 1 93 ? 15.891 -19.875 0.617 1 85.75 93 GLY A N 1
ATOM 694 C CA . GLY A 1 93 ? 15.953 -21.203 1.194 1 85.75 93 GLY A CA 1
ATOM 695 C C . GLY A 1 93 ? 16.734 -22.188 0.341 1 85.75 93 GLY A C 1
ATOM 696 O O . GLY A 1 93 ? 17.453 -21.781 -0.576 1 85.75 93 GLY A O 1
ATOM 697 N N . PRO A 1 94 ? 16.531 -23.438 0.661 1 90.75 94 PRO A N 1
ATOM 698 C CA . PRO A 1 94 ? 17.328 -24.5 0.041 1 90.75 94 PRO A CA 1
ATOM 699 C C . PRO A 1 94 ? 17.031 -24.672 -1.446 1 90.75 94 PRO A C 1
ATOM 701 O O . PRO A 1 94 ? 17.859 -25.188 -2.193 1 90.75 94 PRO A O 1
ATOM 704 N N . LEU A 1 95 ? 15.922 -24.203 -1.891 1 95.81 95 LEU A N 1
ATOM 705 C CA . LEU A 1 95 ? 15.57 -24.344 -3.299 1 95.81 95 LEU A CA 1
ATOM 706 C C . LEU A 1 95 ? 16.562 -23.594 -4.184 1 95.81 95 LEU A C 1
ATOM 708 O O . LEU A 1 95 ? 16.828 -24.016 -5.309 1 95.81 95 LEU A O 1
ATOM 712 N N . ALA A 1 96 ? 17.062 -22.516 -3.648 1 93.38 96 ALA A N 1
ATOM 713 C CA . ALA A 1 96 ? 17.906 -21.609 -4.426 1 93.38 96 ALA A CA 1
ATOM 714 C C . ALA A 1 96 ? 19.234 -22.281 -4.781 1 93.38 96 ALA A C 1
ATOM 716 O O . ALA A 1 96 ? 19.891 -21.875 -5.746 1 93.38 96 ALA A O 1
ATOM 717 N N . ALA A 1 97 ? 19.578 -23.297 -4.082 1 93.19 97 ALA A N 1
ATOM 718 C CA . ALA A 1 97 ? 20.844 -23.984 -4.324 1 93.19 97 ALA A CA 1
ATOM 719 C C . ALA A 1 97 ? 20.75 -24.906 -5.531 1 93.19 97 ALA A C 1
ATOM 721 O O . ALA A 1 97 ? 21.766 -25.281 -6.129 1 93.19 97 ALA A O 1
ATOM 722 N N . ARG A 1 98 ? 19.562 -25.266 -5.953 1 96.38 98 ARG A N 1
ATOM 723 C CA . ARG A 1 98 ? 19.422 -26.344 -6.926 1 96.38 98 ARG A CA 1
ATOM 724 C C . ARG A 1 98 ? 18.656 -25.875 -8.156 1 96.38 98 ARG A C 1
ATOM 726 O O . ARG A 1 98 ? 18.781 -26.453 -9.234 1 96.38 98 ARG A O 1
ATOM 733 N N . PHE A 1 99 ? 17.906 -24.906 -7.977 1 98.19 99 PHE A N 1
ATOM 734 C CA . PHE A 1 99 ? 16.953 -24.562 -9.023 1 98.19 99 PHE A CA 1
ATOM 735 C C . PHE A 1 99 ? 17.078 -23.094 -9.422 1 98.19 99 PHE A C 1
ATOM 737 O O . PHE A 1 99 ? 17.578 -22.281 -8.633 1 98.19 99 PHE A O 1
ATOM 744 N N . ARG A 1 100 ? 16.75 -22.797 -10.664 1 97.88 100 ARG A N 1
ATOM 745 C CA . ARG A 1 100 ? 16.562 -21.438 -11.141 1 97.88 100 ARG A CA 1
ATOM 746 C C . ARG A 1 100 ? 15.18 -20.906 -10.75 1 97.88 100 ARG A C 1
ATOM 748 O O . ARG A 1 100 ? 14.164 -21.328 -11.297 1 97.88 100 ARG A O 1
ATOM 755 N N . LEU A 1 101 ? 15.156 -20.031 -9.75 1 98.56 101 LEU A N 1
ATOM 756 C CA . LEU A 1 101 ? 13.898 -19.516 -9.203 1 98.56 101 LEU A CA 1
ATOM 757 C C . LEU A 1 101 ? 13.523 -18.188 -9.844 1 98.56 101 LEU A C 1
ATOM 759 O O . LEU A 1 101 ? 14.297 -17.234 -9.781 1 98.56 101 LEU A O 1
ATOM 763 N N . LEU A 1 102 ? 12.391 -18.156 -10.492 1 98.69 102 LEU A N 1
ATOM 764 C CA . LEU A 1 102 ? 11.875 -16.953 -11.117 1 98.69 102 LEU A CA 1
ATOM 765 C C . LEU A 1 102 ? 10.484 -16.609 -10.57 1 98.69 102 LEU A C 1
ATOM 767 O O . LEU A 1 102 ? 9.648 -17.5 -10.414 1 98.69 102 LEU A O 1
ATOM 771 N N . ALA A 1 103 ? 10.258 -15.391 -10.227 1 98.88 103 ALA A N 1
ATOM 772 C CA . ALA A 1 103 ? 8.953 -14.906 -9.797 1 98.88 103 ALA A CA 1
ATOM 773 C C . ALA A 1 103 ? 8.531 -13.672 -10.602 1 98.88 103 ALA A C 1
ATOM 775 O O . ALA A 1 103 ? 9.25 -12.664 -10.617 1 98.88 103 ALA A O 1
ATOM 776 N N . MET A 1 104 ? 7.41 -13.719 -11.227 1 98.88 104 MET A N 1
ATOM 777 C CA . MET A 1 104 ? 6.953 -12.633 -12.086 1 98.88 104 MET A CA 1
ATOM 778 C C . MET A 1 104 ? 5.922 -11.766 -11.367 1 98.88 104 MET A C 1
ATOM 780 O O . MET A 1 104 ? 5.004 -12.289 -10.727 1 98.88 104 MET A O 1
ATOM 784 N N . ASP A 1 105 ? 6.133 -10.492 -11.438 1 98.88 105 ASP A N 1
ATOM 785 C CA . ASP A 1 105 ? 5.023 -9.594 -11.125 1 98.88 105 ASP A CA 1
ATOM 786 C C . ASP A 1 105 ? 3.977 -9.617 -12.234 1 98.88 105 ASP A C 1
ATOM 788 O O . ASP A 1 105 ? 4.289 -9.32 -13.391 1 98.88 105 ASP A O 1
ATOM 792 N N . LEU A 1 106 ? 2.785 -9.938 -11.883 1 98.88 106 LEU A N 1
ATOM 793 C CA . LEU A 1 106 ? 1.703 -9.945 -12.859 1 98.88 106 LEU A CA 1
ATOM 794 C C . LEU A 1 106 ? 1.437 -8.539 -13.383 1 98.88 106 LEU A C 1
ATOM 796 O O . LEU A 1 106 ? 1.832 -7.555 -12.758 1 98.88 106 LEU A O 1
ATOM 800 N N . ARG A 1 107 ? 0.851 -8.484 -14.609 1 98.56 107 ARG A N 1
ATOM 801 C CA . ARG A 1 107 ? 0.463 -7.18 -15.125 1 98.56 107 ARG A CA 1
ATOM 802 C C . ARG A 1 107 ? -0.31 -6.383 -14.086 1 98.56 107 ARG A C 1
ATOM 804 O O . ARG A 1 107 ? -1.156 -6.934 -13.375 1 98.56 107 ARG A O 1
ATOM 811 N N . GLY A 1 108 ? 0.105 -5.074 -13.984 1 97.94 108 GLY A N 1
ATOM 812 C CA . GLY A 1 108 ? -0.582 -4.207 -13.039 1 97.94 108 GLY A CA 1
ATOM 813 C C . GLY A 1 108 ? -0.04 -4.312 -11.625 1 97.94 108 GLY A C 1
ATOM 814 O O . GLY A 1 108 ? -0.521 -3.633 -10.719 1 97.94 108 GLY A O 1
ATOM 815 N N . HIS A 1 109 ? 0.998 -5.109 -11.383 1 98.56 109 HIS A N 1
ATOM 816 C CA . HIS A 1 109 ? 1.501 -5.367 -10.039 1 98.56 109 HIS A CA 1
ATOM 817 C C . HIS A 1 109 ? 3.004 -5.129 -9.953 1 98.56 109 HIS A C 1
ATOM 819 O O . HIS A 1 109 ? 3.713 -5.258 -10.961 1 98.56 109 HIS A O 1
ATOM 825 N N . GLY A 1 110 ? 3.453 -4.832 -8.758 1 98.25 110 GLY A N 1
ATOM 826 C CA . GLY A 1 110 ? 4.879 -4.77 -8.477 1 98.25 110 GLY A CA 1
ATOM 827 C C . GLY A 1 110 ? 5.637 -3.895 -9.461 1 98.25 110 GLY A C 1
ATOM 828 O O . GLY A 1 110 ? 5.258 -2.746 -9.695 1 98.25 110 GLY A O 1
ATOM 829 N N . GLY A 1 111 ? 6.676 -4.469 -10.008 1 97.94 111 GLY A N 1
ATOM 830 C CA . GLY A 1 111 ? 7.527 -3.746 -10.938 1 97.94 111 GLY A CA 1
ATOM 831 C C . GLY A 1 111 ? 7.051 -3.846 -12.375 1 97.94 111 GLY A C 1
ATOM 832 O O . GLY A 1 111 ? 7.664 -3.271 -13.281 1 97.94 111 GLY A O 1
ATOM 833 N N . SER A 1 112 ? 5.965 -4.566 -12.609 1 98.56 112 SER A N 1
ATOM 834 C CA . SER A 1 112 ? 5.43 -4.695 -13.961 1 98.56 112 SER A CA 1
ATOM 835 C C . SER A 1 112 ? 4.617 -3.465 -14.352 1 98.56 112 SER A C 1
ATOM 837 O O . SER A 1 112 ? 4.141 -2.729 -13.484 1 98.56 112 SER A O 1
ATOM 839 N N . ASP A 1 113 ? 4.473 -3.307 -15.688 1 97.38 113 ASP A N 1
ATOM 840 C CA . ASP A 1 113 ? 3.701 -2.172 -16.188 1 97.38 113 ASP A CA 1
ATOM 841 C C . ASP A 1 113 ? 2.236 -2.273 -15.773 1 97.38 113 ASP A C 1
ATOM 843 O O . ASP A 1 113 ? 1.709 -3.373 -15.602 1 97.38 113 ASP A O 1
ATOM 847 N N . ARG A 1 114 ? 1.682 -1.1 -15.602 1 95 114 ARG A N 1
ATOM 848 C CA . ARG A 1 114 ? 0.273 -0.962 -15.242 1 95 114 ARG A CA 1
ATOM 849 C C . ARG A 1 114 ? -0.496 -0.213 -16.328 1 95 114 ARG A C 1
ATOM 851 O O . ARG A 1 114 ? -0.835 0.96 -16.156 1 95 114 ARG A O 1
ATOM 858 N N . PRO A 1 115 ? -0.805 -0.928 -17.344 1 92.5 115 PRO A N 1
ATOM 859 C CA . PRO A 1 115 ? -1.578 -0.23 -18.375 1 92.5 115 PRO A CA 1
ATOM 860 C C . PRO A 1 115 ? -2.924 0.277 -17.859 1 92.5 115 PRO A C 1
ATOM 862 O O . PRO A 1 115 ? -3.48 -0.288 -16.906 1 92.5 115 PRO A O 1
ATOM 865 N N . ASP A 1 116 ? -3.395 1.357 -18.5 1 87.31 116 ASP A N 1
ATOM 866 C CA . ASP A 1 116 ? -4.688 1.922 -18.141 1 87.31 116 ASP A CA 1
ATOM 867 C C . ASP A 1 116 ? -5.789 0.867 -18.203 1 87.31 116 ASP A C 1
ATOM 869 O O . ASP A 1 116 ? -5.836 0.073 -19.156 1 87.31 116 ASP A O 1
ATOM 873 N N . ALA A 1 117 ? -6.598 0.939 -17.266 1 81.19 117 ALA A N 1
ATOM 874 C CA . ALA A 1 117 ? -7.641 -0.076 -17.141 1 81.19 117 ALA A CA 1
ATOM 875 C C . ALA A 1 117 ? -8.805 0.227 -18.078 1 81.19 117 ALA A C 1
ATOM 877 O O . ALA A 1 117 ? -9.75 -0.565 -18.188 1 81.19 117 ALA A O 1
ATOM 878 N N . ALA A 1 118 ? -8.633 1.256 -18.781 1 74.88 118 ALA A N 1
ATOM 879 C CA . ALA A 1 118 ? -9.734 1.674 -19.656 1 74.88 118 ALA A CA 1
ATOM 880 C C . ALA A 1 118 ? -9.93 0.685 -20.797 1 74.88 118 ALA A C 1
ATOM 882 O O . ALA A 1 118 ? -9.016 -0.069 -21.141 1 74.88 118 ALA A O 1
ATOM 883 N N . GLY A 1 119 ? -11.133 0.534 -21.219 1 73.75 119 GLY A N 1
ATOM 884 C CA . GLY A 1 119 ? -11.5 -0.344 -22.312 1 73.75 119 GLY A CA 1
ATOM 885 C C . GLY A 1 119 ? -12.375 -1.507 -21.891 1 73.75 119 GLY A C 1
ATOM 886 O O . GLY A 1 119 ? -12.602 -1.706 -20.688 1 73.75 119 GLY A O 1
ATOM 887 N N . ALA A 1 120 ? -13.07 -2.135 -22.734 1 69.81 120 ALA A N 1
ATOM 888 C CA . ALA A 1 120 ? -13.875 -3.336 -22.516 1 69.81 120 ALA A CA 1
ATOM 889 C C . ALA A 1 120 ? -13.32 -4.516 -23.312 1 69.81 120 ALA A C 1
ATOM 891 O O . ALA A 1 120 ? -13.266 -4.469 -24.547 1 69.81 120 ALA A O 1
ATOM 892 N N . PRO A 1 121 ? -12.953 -5.613 -22.688 1 76.19 121 PRO A N 1
ATOM 893 C CA . PRO A 1 121 ? -13.086 -5.801 -21.234 1 76.19 121 PRO A CA 1
ATOM 894 C C . PRO A 1 121 ? -12 -5.074 -20.453 1 76.19 121 PRO A C 1
ATOM 896 O O . PRO A 1 121 ? -12.172 -4.82 -19.25 1 76.19 121 PRO A O 1
ATOM 899 N N . GLY A 1 122 ? -10.914 -4.68 -20.938 1 88 122 GLY A N 1
ATOM 900 C CA . GLY A 1 122 ? -9.727 -4.066 -20.359 1 88 122 GLY A CA 1
ATOM 901 C C . GLY A 1 122 ? -8.586 -5.043 -20.172 1 88 122 GLY A C 1
ATOM 902 O O . GLY A 1 122 ? -8.797 -6.258 -20.172 1 88 122 GLY A O 1
ATOM 903 N N . PRO A 1 123 ? -7.48 -4.59 -20 1 94.19 123 PRO A N 1
ATOM 904 C CA . PRO A 1 123 ? -6.281 -5.43 -20 1 94.19 123 PRO A CA 1
ATOM 905 C C . PRO A 1 123 ? -6.215 -6.375 -18.812 1 94.19 123 PRO A C 1
ATOM 907 O O . PRO A 1 123 ? -5.438 -7.332 -18.812 1 94.19 123 PRO A O 1
ATOM 910 N N . TYR A 1 124 ? -7.086 -6.141 -17.812 1 97.19 124 TYR A N 1
ATOM 911 C CA . TYR A 1 124 ? -7.016 -6.957 -16.609 1 97.19 124 TYR A CA 1
ATOM 912 C C . TYR A 1 124 ? -8.141 -7.98 -16.562 1 97.19 124 TYR A C 1
ATOM 914 O O . TYR A 1 124 ? -8.156 -8.867 -15.711 1 97.19 124 TYR A O 1
ATOM 922 N N . ALA A 1 125 ? -9.055 -7.855 -17.469 1 95.75 125 ALA A N 1
ATOM 923 C CA . ALA A 1 125 ? -10.148 -8.812 -17.578 1 95.75 125 ALA A CA 1
ATOM 924 C C . ALA A 1 125 ? -9.953 -9.758 -18.75 1 95.75 125 ALA A C 1
ATOM 926 O O . ALA A 1 125 ? -10.82 -10.586 -19.047 1 95.75 125 ALA A O 1
ATOM 927 N N . ASP A 1 126 ? -8.844 -9.672 -19.453 1 96.06 126 ASP A N 1
ATOM 928 C CA . ASP A 1 126 ? -8.555 -10.469 -20.641 1 96.06 126 ASP A CA 1
ATOM 929 C C . ASP A 1 126 ? -7.598 -11.609 -20.328 1 96.06 126 ASP A C 1
ATOM 931 O O . ASP A 1 126 ? -6.387 -11.406 -20.219 1 96.06 126 ASP A O 1
ATOM 935 N N . GLY A 1 127 ? -8.141 -12.797 -20.344 1 97.31 127 GLY A N 1
ATOM 936 C CA . GLY A 1 127 ? -7.359 -13.977 -20 1 97.31 127 GLY A CA 1
ATOM 937 C C . GLY A 1 127 ? -6.25 -14.258 -21 1 97.31 127 GLY A C 1
ATOM 938 O O . GLY A 1 127 ? -5.23 -14.852 -20.656 1 97.31 127 GLY A O 1
ATOM 939 N N . ASP A 1 128 ? -6.418 -13.859 -22.234 1 98.06 128 ASP A N 1
ATOM 940 C CA . ASP A 1 128 ? -5.398 -14.07 -23.25 1 98.06 128 ASP A CA 1
ATOM 941 C C . ASP A 1 128 ? -4.152 -13.242 -22.969 1 98.06 128 ASP A C 1
ATOM 943 O O . ASP A 1 128 ? -3.029 -13.695 -23.203 1 98.06 128 ASP A O 1
ATOM 947 N N . LEU A 1 129 ? -4.367 -12.086 -22.453 1 98 129 LEU A N 1
ATOM 948 C CA . LEU A 1 129 ? -3.223 -11.242 -22.109 1 98 129 LEU A CA 1
ATOM 949 C C . LEU A 1 129 ? -2.439 -11.852 -20.953 1 98 129 LEU A C 1
ATOM 951 O O . LEU A 1 129 ? -1.207 -11.82 -20.938 1 98 129 LEU A O 1
ATOM 955 N N . TRP A 1 130 ? -3.129 -12.391 -19.953 1 98.5 130 TRP A N 1
ATOM 956 C CA . TRP A 1 130 ? -2.471 -13.062 -18.844 1 98.5 130 TRP A CA 1
ATOM 957 C C . TRP A 1 130 ? -1.661 -14.258 -19.344 1 98.5 130 TRP A C 1
ATOM 959 O O . TRP A 1 130 ? -0.529 -14.469 -18.891 1 98.5 130 TRP A O 1
ATOM 969 N N . ALA A 1 131 ? -2.258 -15.008 -20.25 1 98.88 131 ALA A N 1
ATOM 970 C CA . ALA A 1 131 ? -1.582 -16.156 -20.844 1 98.88 131 ALA A CA 1
ATOM 971 C C . ALA A 1 131 ? -0.321 -15.734 -21.594 1 98.88 131 ALA A C 1
ATOM 973 O O . ALA A 1 131 ? 0.735 -16.359 -21.453 1 98.88 131 ALA A O 1
ATOM 974 N N . ASP A 1 132 ? -0.475 -14.664 -22.359 1 98.88 132 ASP A N 1
ATOM 975 C CA . ASP A 1 132 ? 0.638 -14.148 -23.156 1 98.88 132 ASP A CA 1
ATOM 976 C C . ASP A 1 132 ? 1.755 -13.625 -22.266 1 98.88 132 ASP A C 1
ATOM 978 O O . ASP A 1 132 ? 2.932 -13.68 -22.625 1 98.88 132 ASP A O 1
ATOM 982 N N . ASP A 1 133 ? 1.384 -13.078 -21.125 1 98.94 133 ASP A N 1
ATOM 983 C CA . ASP A 1 133 ? 2.389 -12.641 -20.172 1 98.94 133 ASP A CA 1
ATOM 984 C C . ASP A 1 133 ? 3.271 -13.797 -19.719 1 98.94 133 ASP A C 1
ATOM 986 O O . ASP A 1 133 ? 4.5 -13.68 -19.703 1 98.94 133 ASP A O 1
ATOM 990 N N . VAL A 1 134 ? 2.666 -14.914 -19.375 1 98.94 134 VAL A N 1
ATOM 991 C CA . VAL A 1 134 ? 3.416 -16.078 -18.938 1 98.94 134 VAL A CA 1
ATOM 992 C C . VAL A 1 134 ? 4.297 -16.578 -20.078 1 98.94 134 VAL A C 1
ATOM 994 O O . VAL A 1 134 ? 5.484 -16.859 -19.891 1 98.94 134 VAL A O 1
ATOM 997 N N . ALA A 1 135 ? 3.742 -16.672 -21.281 1 98.88 135 ALA A N 1
ATOM 998 C CA . ALA A 1 135 ? 4.504 -17.094 -22.438 1 98.88 135 ALA A CA 1
ATOM 999 C C . ALA A 1 135 ? 5.695 -16.172 -22.688 1 98.88 135 ALA A C 1
ATOM 1001 O O . ALA A 1 135 ? 6.789 -16.641 -23.016 1 98.88 135 ALA A O 1
ATOM 1002 N N . GLY A 1 136 ? 5.418 -14.914 -22.562 1 98.75 136 GLY A N 1
ATOM 1003 C CA . GLY A 1 136 ? 6.484 -13.938 -22.719 1 98.75 136 GLY A CA 1
ATOM 1004 C C . GLY A 1 136 ? 7.609 -14.109 -21.734 1 98.75 136 GLY A C 1
ATOM 1005 O O . GLY A 1 136 ? 8.781 -13.984 -22.078 1 98.75 136 GLY A O 1
ATOM 1006 N N . ALA A 1 137 ? 7.297 -14.367 -20.484 1 98.81 137 ALA A N 1
ATOM 1007 C CA . ALA A 1 137 ? 8.312 -14.602 -19.453 1 98.81 137 ALA A CA 1
ATOM 1008 C C . ALA A 1 137 ? 9.125 -15.852 -19.781 1 98.81 137 ALA A C 1
ATOM 1010 O O . ALA A 1 137 ? 10.359 -15.844 -19.672 1 98.81 137 ALA A O 1
ATOM 1011 N N . LEU A 1 138 ? 8.438 -16.922 -20.156 1 98.69 138 LEU A N 1
ATOM 1012 C CA . LEU A 1 138 ? 9.109 -18.172 -20.484 1 98.69 138 LEU A CA 1
ATOM 1013 C C . LEU A 1 138 ? 10.055 -17.984 -21.672 1 98.69 138 LEU A C 1
ATOM 1015 O O . LEU A 1 138 ? 11.227 -18.359 -21.594 1 98.69 138 LEU A O 1
ATOM 1019 N N . ALA A 1 139 ? 9.555 -17.375 -22.703 1 98.06 139 ALA A N 1
ATOM 1020 C CA . ALA A 1 139 ? 10.352 -17.172 -23.906 1 98.06 139 ALA A CA 1
ATOM 1021 C C . ALA A 1 139 ? 11.469 -16.156 -23.656 1 98.06 139 ALA A C 1
ATOM 1023 O O . ALA A 1 139 ? 12.617 -16.391 -24.047 1 98.06 139 ALA A O 1
ATOM 1024 N N . GLY A 1 140 ? 11.125 -15.094 -23.047 1 98 140 GLY A N 1
ATOM 1025 C CA . GLY A 1 140 ? 12.055 -14 -22.859 1 98 140 GLY A CA 1
ATOM 1026 C C . GLY A 1 140 ? 13.242 -14.367 -21.984 1 98 140 GLY A C 1
ATOM 1027 O O . GLY A 1 140 ? 14.312 -13.773 -22.109 1 98 140 GLY A O 1
ATOM 1028 N N . LEU A 1 141 ? 13.055 -15.336 -21.094 1 97.94 141 LEU A N 1
ATOM 1029 C CA . LEU A 1 141 ? 14.133 -15.695 -20.188 1 97.94 141 LEU A CA 1
ATOM 1030 C C . LEU A 1 141 ? 14.695 -17.078 -20.531 1 97.94 141 LEU A C 1
ATOM 1032 O O . LEU A 1 141 ? 15.391 -17.672 -19.703 1 97.94 141 LEU A O 1
ATOM 1036 N N . GLY A 1 142 ? 14.312 -17.594 -21.641 1 97.31 142 GLY A N 1
ATOM 1037 C CA . GLY A 1 142 ? 14.93 -18.766 -22.203 1 97.31 142 GLY A CA 1
ATOM 1038 C C . GLY A 1 142 ? 14.555 -20.047 -21.484 1 97.31 142 GLY A C 1
ATOM 1039 O O . GLY A 1 142 ? 15.375 -20.969 -21.375 1 97.31 142 GLY A O 1
ATOM 1040 N N . MET A 1 143 ? 13.414 -20.062 -20.969 1 96.94 143 MET A N 1
ATOM 1041 C CA . MET A 1 143 ? 12.961 -21.281 -20.297 1 96.94 143 MET A CA 1
ATOM 1042 C C . MET A 1 143 ? 12.266 -22.203 -21.281 1 96.94 143 MET A C 1
ATOM 1044 O O . MET A 1 143 ? 11.102 -22 -21.625 1 96.94 143 MET A O 1
ATOM 1048 N N . GLU A 1 144 ? 12.93 -23.25 -21.734 1 96.19 144 GLU A N 1
ATOM 1049 C CA . GLU A 1 144 ? 12.359 -24.203 -22.688 1 96.19 144 GLU A CA 1
ATOM 1050 C C . GLU A 1 144 ? 11.242 -25.016 -22.047 1 96.19 144 GLU A C 1
ATOM 1052 O O . GLU A 1 144 ? 10.188 -25.219 -22.656 1 96.19 144 GLU A O 1
ATOM 1057 N N . LYS A 1 145 ? 11.547 -25.547 -20.875 1 96.94 145 LYS A N 1
ATOM 1058 C CA . LYS A 1 145 ? 10.555 -26.234 -20.047 1 96.94 145 LYS A CA 1
ATOM 1059 C C . LYS A 1 145 ? 10.672 -25.812 -18.594 1 96.94 145 LYS A C 1
ATOM 1061 O O . LYS A 1 145 ? 11.742 -25.953 -17.984 1 96.94 145 LYS A O 1
ATOM 1066 N N . ALA A 1 146 ? 9.617 -25.312 -18.047 1 98.69 146 ALA A N 1
ATOM 1067 C CA . ALA A 1 146 ? 9.648 -24.844 -16.672 1 98.69 146 ALA A CA 1
ATOM 1068 C C . ALA A 1 146 ? 8.492 -25.422 -15.867 1 98.69 146 ALA A C 1
ATOM 1070 O O . ALA A 1 146 ? 7.461 -25.797 -16.438 1 98.69 146 ALA A O 1
ATOM 1071 N N . VAL A 1 147 ? 8.703 -25.578 -14.586 1 98.94 147 VAL A N 1
ATOM 1072 C CA . VAL A 1 147 ? 7.574 -25.797 -13.688 1 98.94 147 VAL A CA 1
ATOM 1073 C C . VAL A 1 147 ? 6.906 -24.469 -13.359 1 98.94 147 VAL A C 1
ATOM 1075 O O . VAL A 1 147 ? 7.586 -23.484 -13.039 1 98.94 147 VAL A O 1
ATOM 1078 N N . LEU A 1 148 ? 5.617 -24.406 -13.531 1 98.94 148 LEU A N 1
ATOM 1079 C CA . LEU A 1 148 ? 4.832 -23.234 -13.156 1 98.94 148 LEU A CA 1
ATOM 1080 C C . LEU A 1 148 ? 4.184 -23.438 -11.789 1 98.94 148 LEU A C 1
ATOM 1082 O O . LEU A 1 148 ? 3.562 -24.469 -11.531 1 98.94 148 LEU A O 1
ATOM 1086 N N . VAL A 1 149 ? 4.371 -22.484 -10.891 1 98.94 149 VAL A N 1
ATOM 1087 C CA . VAL A 1 149 ? 3.742 -22.484 -9.57 1 98.94 149 VAL A CA 1
ATOM 1088 C C . VAL A 1 149 ? 2.762 -21.328 -9.469 1 98.94 149 VAL A C 1
ATOM 1090 O O . VAL A 1 149 ? 3.152 -20.156 -9.602 1 98.94 149 VAL A O 1
ATOM 1093 N N . GLY A 1 150 ? 1.509 -21.609 -9.281 1 98.94 150 GLY A N 1
ATOM 1094 C CA . GLY A 1 150 ? 0.491 -20.578 -9.148 1 98.94 150 GLY A CA 1
ATOM 1095 C C . GLY A 1 150 ? -0.153 -20.547 -7.777 1 98.94 150 GLY A C 1
ATOM 1096 O O . GLY A 1 150 ? -0.706 -21.562 -7.324 1 98.94 150 GLY A O 1
ATOM 1097 N N . TRP A 1 151 ? -0.122 -19.406 -7.156 1 98.94 151 TRP A N 1
ATOM 1098 C CA . TRP A 1 151 ? -0.785 -19.203 -5.871 1 98.94 151 TRP A CA 1
ATOM 1099 C C . TRP A 1 151 ? -2.107 -18.453 -6.055 1 98.94 151 TRP A C 1
ATOM 1101 O O . TRP A 1 151 ? -2.146 -17.391 -6.652 1 98.94 151 TRP A O 1
ATOM 1111 N N . SER A 1 152 ? -3.178 -19.047 -5.461 1 98.81 152 SER A N 1
ATOM 1112 C CA . SER A 1 152 ? -4.469 -18.359 -5.469 1 98.81 152 SER A CA 1
ATOM 1113 C C . SER A 1 152 ? -4.836 -17.891 -6.871 1 98.81 152 SER A C 1
ATOM 1115 O O . SER A 1 152 ? -4.941 -18.703 -7.793 1 98.81 152 SER A O 1
ATOM 1117 N N . TYR A 1 153 ? -4.918 -16.656 -7.203 1 98.81 153 TYR A N 1
ATOM 1118 C CA . TYR A 1 153 ? -5.199 -16.094 -8.516 1 98.81 153 TYR A CA 1
ATOM 1119 C C . TYR A 1 153 ? -4.152 -16.531 -9.531 1 98.81 153 TYR A C 1
ATOM 1121 O O . TYR A 1 153 ? -4.461 -16.703 -10.711 1 98.81 153 TYR A O 1
ATOM 1129 N N . GLY A 1 154 ? -2.918 -16.75 -9.055 1 98.88 154 GLY A N 1
ATOM 1130 C CA . GLY A 1 154 ? -1.854 -17.219 -9.93 1 98.88 154 GLY A CA 1
ATOM 1131 C C . GLY A 1 154 ? -2.152 -18.578 -10.547 1 98.88 154 GLY A C 1
ATOM 1132 O O . GLY A 1 154 ? -1.591 -18.922 -11.594 1 98.88 154 GLY A O 1
ATOM 1133 N N . GLY A 1 155 ? -2.979 -19.344 -9.883 1 98.94 155 GLY A N 1
ATOM 1134 C CA . GLY A 1 155 ? -3.447 -20.594 -10.477 1 98.94 155 GLY A CA 1
ATOM 1135 C C . GLY A 1 155 ? -4.312 -20.375 -11.703 1 98.94 155 GLY A C 1
ATOM 1136 O O . GLY A 1 155 ? -4.266 -21.172 -12.641 1 98.94 155 GLY A O 1
ATOM 1137 N N . ALA A 1 156 ? -5.105 -19.344 -11.688 1 98.88 156 ALA A N 1
ATOM 1138 C CA . ALA A 1 156 ? -5.898 -18.984 -12.859 1 98.88 156 ALA A CA 1
ATOM 1139 C C . ALA A 1 156 ? -5.004 -18.5 -14 1 98.88 156 ALA A C 1
ATOM 1141 O O . ALA A 1 156 ? -5.242 -18.828 -15.164 1 98.88 156 ALA A O 1
ATOM 1142 N N . VAL A 1 157 ? -4.004 -17.75 -13.672 1 98.94 157 VAL A N 1
ATOM 1143 C CA . VAL A 1 157 ? -3.072 -17.234 -14.664 1 98.94 157 VAL A CA 1
ATOM 1144 C C . VAL A 1 157 ? -2.312 -18.391 -15.312 1 98.94 157 VAL A C 1
ATOM 1146 O O . VAL A 1 157 ? -2.143 -18.422 -16.531 1 98.94 157 VAL A O 1
ATOM 1149 N N . LEU A 1 158 ? -1.9 -19.266 -14.445 1 98.88 158 LEU A N 1
ATOM 1150 C CA . LEU A 1 158 ? -1.279 -20.516 -14.914 1 98.88 158 LEU A CA 1
ATOM 1151 C C . LEU A 1 158 ? -2.203 -21.25 -15.875 1 98.88 158 LEU A C 1
ATOM 1153 O O . LEU A 1 158 ? -1.771 -21.703 -16.938 1 98.88 158 LEU A O 1
ATOM 1157 N N . ALA A 1 159 ? -3.451 -21.391 -15.562 1 98.94 159 ALA A N 1
ATOM 1158 C CA . ALA A 1 159 ? -4.43 -22.094 -16.391 1 98.94 159 ALA A CA 1
ATOM 1159 C C . ALA A 1 159 ? -4.699 -21.344 -17.688 1 98.94 159 ALA A C 1
ATOM 1161 O O . ALA A 1 159 ? -4.941 -21.938 -18.734 1 98.94 159 ALA A O 1
ATOM 1162 N N . ASP A 1 160 ? -4.66 -20 -17.578 1 98.88 160 ASP A N 1
ATOM 1163 C CA . ASP A 1 160 ? -4.75 -19.203 -18.797 1 98.88 160 ASP A CA 1
ATOM 1164 C C . ASP A 1 160 ? -3.664 -19.594 -19.797 1 98.88 160 ASP A C 1
ATOM 1166 O O . ASP A 1 160 ? -3.934 -19.719 -20.984 1 98.88 160 ASP A O 1
ATOM 1170 N N . HIS A 1 161 ? -2.484 -19.75 -19.297 1 98.94 161 HIS A N 1
ATOM 1171 C CA . HIS A 1 161 ? -1.366 -20.125 -20.156 1 98.94 161 HIS A CA 1
ATOM 1172 C C . HIS A 1 161 ? -1.604 -21.484 -20.812 1 98.94 161 HIS A C 1
ATOM 1174 O O . HIS A 1 161 ? -1.429 -21.625 -22.031 1 98.94 161 HIS A O 1
ATOM 1180 N N . LEU A 1 162 ? -1.979 -22.453 -20.031 1 98.88 162 LEU A N 1
ATOM 1181 C CA . LEU A 1 162 ? -2.256 -23.766 -20.578 1 98.88 162 LEU A CA 1
ATOM 1182 C C . LEU A 1 162 ? -3.336 -23.703 -21.656 1 98.88 162 LEU A C 1
ATOM 1184 O O . LEU A 1 162 ? -3.221 -24.344 -22.703 1 98.88 162 LEU A O 1
ATOM 1188 N N . ARG A 1 163 ? -4.336 -22.938 -21.375 1 98.75 163 ARG A N 1
ATOM 1189 C CA . ARG A 1 163 ? -5.457 -22.828 -22.312 1 98.75 163 ARG A CA 1
ATOM 1190 C C . ARG A 1 163 ? -5 -22.266 -23.656 1 98.75 163 ARG A C 1
ATOM 1192 O O . ARG A 1 163 ? -5.391 -22.766 -24.703 1 98.75 163 ARG A O 1
ATOM 1199 N N . ARG A 1 164 ? -4.18 -21.297 -23.609 1 98.69 164 ARG A N 1
ATOM 1200 C CA . ARG A 1 164 ? -3.879 -20.516 -24.812 1 98.69 164 ARG A CA 1
ATOM 1201 C C . ARG A 1 164 ? -2.641 -21.062 -25.516 1 98.69 164 ARG A C 1
ATOM 1203 O O . ARG A 1 164 ? -2.578 -21.078 -26.75 1 98.69 164 ARG A O 1
ATOM 1210 N N . HIS A 1 165 ? -1.671 -21.531 -24.719 1 98.56 165 HIS A N 1
ATOM 1211 C CA . HIS A 1 165 ? -0.371 -21.828 -25.297 1 98.56 165 HIS A CA 1
ATOM 1212 C C . HIS A 1 165 ? -0.042 -23.312 -25.156 1 98.56 165 HIS A C 1
ATOM 1214 O O . HIS A 1 165 ? 0.973 -23.781 -25.688 1 98.56 165 HIS A O 1
ATOM 1220 N N . GLY A 1 166 ? -0.863 -24.047 -24.484 1 98.25 166 GLY A N 1
ATOM 1221 C CA . GLY A 1 166 ? -0.611 -25.453 -24.281 1 98.25 166 GLY A CA 1
ATOM 1222 C C . GLY A 1 166 ? 0.505 -25.719 -23.281 1 98.25 166 GLY A C 1
ATOM 1223 O O . GLY A 1 166 ? 0.863 -24.844 -22.5 1 98.25 166 GLY A O 1
ATOM 1224 N N . ALA A 1 167 ? 0.939 -26.969 -23.25 1 98.44 167 ALA A N 1
ATOM 1225 C CA . ALA A 1 167 ? 1.863 -27.391 -22.203 1 98.44 167 ALA A CA 1
ATOM 1226 C C . ALA A 1 167 ? 3.256 -27.656 -22.766 1 98.44 167 ALA A C 1
ATOM 1228 O O . ALA A 1 167 ? 4.102 -28.25 -22.109 1 98.44 167 ALA A O 1
ATOM 1229 N N . ALA A 1 168 ? 3.564 -27.141 -23.938 1 97.44 168 ALA A N 1
ATOM 1230 C CA . ALA A 1 168 ? 4.824 -27.484 -24.609 1 97.44 168 ALA A CA 1
ATOM 1231 C C . ALA A 1 168 ? 6.016 -26.984 -23.797 1 97.44 168 ALA A C 1
ATOM 1233 O O . ALA A 1 168 ? 7.062 -27.641 -23.75 1 97.44 168 ALA A O 1
ATOM 1234 N N . ARG A 1 169 ? 5.848 -25.906 -23.078 1 98 169 ARG A N 1
ATOM 1235 C CA . ARG A 1 169 ? 6.949 -25.328 -22.312 1 98 169 ARG A CA 1
ATOM 1236 C C . ARG A 1 169 ? 6.746 -25.562 -20.812 1 98 169 ARG A C 1
ATOM 1238 O O . ARG A 1 169 ? 7.344 -24.859 -20 1 98 169 ARG A O 1
ATOM 1245 N N . VAL A 1 170 ? 5.918 -26.469 -20.484 1 98.69 170 VAL A N 1
ATOM 1246 C CA . VAL A 1 170 ? 5.57 -26.703 -19.094 1 98.69 170 VAL A CA 1
ATOM 1247 C C . VAL A 1 170 ? 6.016 -28.109 -18.688 1 98.69 170 VAL A C 1
ATOM 1249 O O . VAL A 1 170 ? 5.488 -29.094 -19.188 1 98.69 170 VAL A O 1
ATOM 1252 N N . ALA A 1 171 ? 6.93 -28.172 -17.75 1 98.62 171 ALA A N 1
ATOM 1253 C CA . ALA A 1 171 ? 7.434 -29.453 -17.25 1 98.62 171 ALA A CA 1
ATOM 1254 C C . ALA A 1 171 ? 6.492 -30.047 -16.203 1 98.62 171 ALA A C 1
ATOM 1256 O O . ALA A 1 171 ? 6.469 -31.25 -15.992 1 98.62 171 ALA A O 1
ATOM 1257 N N . GLY A 1 172 ? 5.773 -29.297 -15.578 1 98.88 172 GLY A N 1
ATOM 1258 C CA . GLY A 1 172 ? 4.82 -29.594 -14.523 1 98.88 172 GLY A CA 1
ATOM 1259 C C . GLY A 1 172 ? 4.168 -28.359 -13.938 1 98.88 172 GLY A C 1
ATOM 1260 O O . GLY A 1 172 ? 4.594 -27.234 -14.211 1 98.88 172 GLY A O 1
ATOM 1261 N N . ILE A 1 173 ? 3.07 -28.578 -13.172 1 98.94 173 ILE A N 1
ATOM 1262 C CA . ILE A 1 173 ? 2.393 -27.438 -12.547 1 98.94 173 ILE A CA 1
ATOM 1263 C C . ILE A 1 173 ? 2.244 -27.688 -11.047 1 98.94 173 ILE A C 1
ATOM 1265 O O . ILE A 1 173 ? 2.107 -28.844 -10.617 1 98.94 173 ILE A O 1
ATOM 1269 N N . VAL A 1 174 ? 2.328 -26.656 -10.312 1 99 174 VAL A N 1
ATOM 1270 C CA . VAL A 1 174 ? 2.082 -26.672 -8.875 1 99 174 VAL A CA 1
ATOM 1271 C C . VAL A 1 174 ? 0.996 -25.656 -8.523 1 99 174 VAL A C 1
ATOM 1273 O O . VAL A 1 174 ? 1.118 -24.469 -8.852 1 99 174 VAL A O 1
ATOM 1276 N N . LEU A 1 175 ? -0.042 -26.125 -7.922 1 98.94 175 LEU A N 1
ATOM 1277 C CA . LEU A 1 175 ? -1.149 -25.297 -7.469 1 98.94 175 LEU A CA 1
ATOM 1278 C C . LEU A 1 175 ? -1.116 -25.125 -5.957 1 98.94 175 LEU A C 1
ATOM 1280 O O . LEU A 1 175 ? -1.453 -26.047 -5.211 1 98.94 175 LEU A O 1
ATOM 1284 N N . ALA A 1 176 ? -0.75 -23.969 -5.5 1 98.94 176 ALA A N 1
ATOM 1285 C CA . ALA A 1 176 ? -0.623 -23.641 -4.082 1 98.94 176 ALA A CA 1
ATOM 1286 C C . ALA A 1 176 ? -1.783 -22.766 -3.613 1 98.94 176 ALA A C 1
ATOM 1288 O O . ALA A 1 176 ? -1.801 -21.562 -3.863 1 98.94 176 ALA A O 1
ATOM 1289 N N . GLY A 1 177 ? -2.666 -23.344 -2.846 1 98.75 177 GLY A N 1
ATOM 1290 C CA . GLY A 1 177 ? -3.838 -22.547 -2.518 1 98.75 177 GLY A CA 1
ATOM 1291 C C . GLY A 1 177 ? -4.48 -21.891 -3.73 1 98.75 177 GLY A C 1
ATOM 1292 O O . GLY A 1 177 ? -4.949 -20.766 -3.66 1 98.75 177 GLY A O 1
ATOM 1293 N N . ALA A 1 178 ? -4.469 -22.562 -4.844 1 98.81 178 ALA A N 1
ATOM 1294 C CA . ALA A 1 178 ? -4.785 -21.984 -6.145 1 98.81 178 ALA A CA 1
ATOM 1295 C C . ALA A 1 178 ? -6.297 -21.922 -6.367 1 98.81 178 ALA A C 1
ATOM 1297 O O . ALA A 1 178 ? -7.043 -22.734 -5.812 1 98.81 178 ALA A O 1
ATOM 1298 N N . CYS A 1 179 ? -6.648 -20.969 -7.191 1 98.44 179 CYS A N 1
ATOM 1299 C CA . CYS A 1 179 ? -8.047 -20.797 -7.555 1 98.44 179 CYS A CA 1
ATOM 1300 C C . CYS A 1 179 ? -8.211 -20.672 -9.07 1 98.44 179 CYS A C 1
ATOM 1302 O O . CYS A 1 179 ? -8.516 -19.594 -9.57 1 98.44 179 CYS A O 1
ATOM 1304 N N . PRO A 1 180 ? -8.117 -21.781 -9.805 1 98.62 180 PRO A N 1
ATOM 1305 C CA . PRO A 1 180 ? -8.336 -21.734 -11.25 1 98.62 180 PRO A CA 1
ATOM 1306 C C . PRO A 1 180 ? -9.812 -21.719 -11.625 1 98.62 180 PRO A C 1
ATOM 1308 O O . PRO A 1 180 ? -10.227 -22.422 -12.547 1 98.62 180 PRO A O 1
ATOM 1311 N N . ARG A 1 181 ? -10.625 -21.078 -10.867 1 98 181 ARG A N 1
ATOM 1312 C CA . ARG A 1 181 ? -12.016 -20.688 -11.062 1 98 181 ARG A CA 1
ATOM 1313 C C . ARG A 1 181 ? -12.234 -19.234 -10.664 1 98 181 ARG A C 1
ATOM 1315 O O . ARG A 1 181 ? -11.82 -18.812 -9.586 1 98 181 ARG A O 1
ATOM 1322 N N . LEU A 1 182 ? -12.914 -18.5 -11.555 1 97.94 182 LEU A N 1
ATOM 1323 C CA . LEU A 1 182 ? -13.117 -17.078 -11.305 1 97.94 182 LEU A CA 1
ATOM 1324 C C . LEU A 1 182 ? -14.586 -16.703 -11.438 1 97.94 182 LEU A C 1
ATOM 1326 O O . LEU A 1 182 ? -15.344 -17.375 -12.156 1 97.94 182 LEU A O 1
ATOM 1330 N N . GLY A 1 183 ? -14.961 -15.633 -10.789 1 96.5 183 GLY A N 1
ATOM 1331 C CA . GLY A 1 183 ? -16.344 -15.18 -10.836 1 96.5 183 GLY A CA 1
ATOM 1332 C C . GLY A 1 183 ? -17.312 -16.172 -10.25 1 96.5 183 GLY A C 1
ATOM 1333 O O . GLY A 1 183 ? -17.109 -16.688 -9.156 1 96.5 183 GLY A O 1
ATOM 1334 N N . ALA A 1 184 ? -18.328 -16.469 -10.945 1 96.94 184 ALA A N 1
ATOM 1335 C CA . ALA A 1 184 ? -19.391 -17.344 -10.477 1 96.94 184 ALA A CA 1
ATOM 1336 C C . ALA A 1 184 ? -18.875 -18.75 -10.211 1 96.94 184 ALA A C 1
ATOM 1338 O O . ALA A 1 184 ? -19.328 -19.422 -9.281 1 96.94 184 ALA A O 1
ATOM 1339 N N . ALA A 1 185 ? -17.969 -19.172 -10.984 1 97.88 185 ALA A N 1
ATOM 1340 C CA . ALA A 1 185 ? -17.422 -20.531 -10.859 1 97.88 185 ALA A CA 1
ATOM 1341 C C . ALA A 1 185 ? -16.656 -20.688 -9.555 1 97.88 185 ALA A C 1
ATOM 1343 O O . ALA A 1 185 ? -16.516 -21.812 -9.047 1 97.88 185 ALA A O 1
ATOM 1344 N N . ALA A 1 186 ? -16.156 -19.625 -9.031 1 97.94 186 ALA A N 1
ATOM 1345 C CA . ALA A 1 186 ? -15.336 -19.672 -7.816 1 97.94 186 ALA A CA 1
ATOM 1346 C C . ALA A 1 186 ? -16.203 -19.609 -6.566 1 97.94 186 ALA A C 1
ATOM 1348 O O . ALA A 1 186 ? -15.773 -19.984 -5.477 1 97.94 186 ALA A O 1
ATOM 1349 N N . ARG A 1 187 ? -17.422 -19.125 -6.602 1 96.81 187 ARG A N 1
ATOM 1350 C CA . ARG A 1 187 ? -18.266 -18.734 -5.48 1 96.81 187 ARG A CA 1
ATOM 13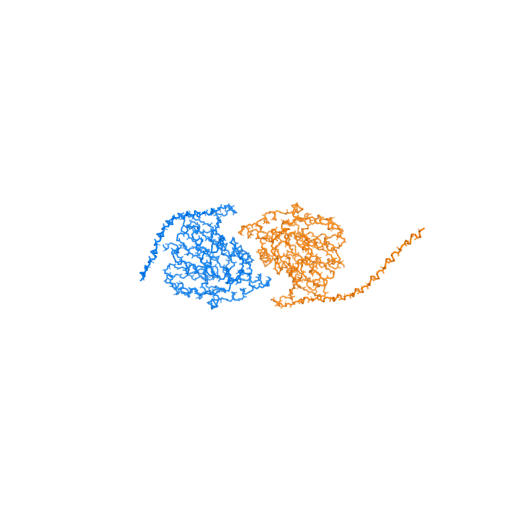51 C C . ARG A 1 187 ? -18.422 -19.891 -4.492 1 96.81 187 ARG A C 1
ATOM 1353 O O . ARG A 1 187 ? -18.312 -19.688 -3.281 1 96.81 187 ARG A O 1
ATOM 1360 N N . PRO A 1 188 ? -18.609 -21.156 -5.004 1 97.88 188 PRO A N 1
ATOM 1361 C CA . PRO A 1 188 ? -18.812 -22.266 -4.062 1 97.88 188 PRO A CA 1
ATOM 1362 C C . PRO A 1 188 ? -17.578 -22.578 -3.244 1 97.88 188 PRO A C 1
ATOM 1364 O O . PRO A 1 188 ? -17.656 -23.266 -2.221 1 97.88 188 PRO A O 1
ATOM 1367 N N . PHE A 1 189 ? -16.453 -22.078 -3.664 1 98.56 189 PHE A N 1
ATOM 1368 C CA . PHE A 1 189 ? -15.188 -22.453 -3.037 1 98.56 189 PHE A CA 1
ATOM 1369 C C . PHE A 1 189 ? -14.578 -21.281 -2.285 1 98.56 189 PHE A C 1
ATOM 1371 O O . PHE A 1 189 ? -13.531 -21.422 -1.656 1 98.56 189 PHE A O 1
ATOM 1378 N N . MET A 1 190 ? -15.195 -20.125 -2.377 1 98.25 190 MET A N 1
ATOM 1379 C CA . MET A 1 190 ? -14.711 -18.953 -1.641 1 98.25 190 MET A CA 1
ATOM 1380 C C . MET A 1 190 ? -15.039 -19.078 -0.156 1 98.25 190 MET A C 1
ATOM 1382 O O . MET A 1 190 ? -16.188 -19.297 0.214 1 98.25 190 MET A O 1
ATOM 1386 N N . GLY A 1 191 ? -14.062 -18.922 0.688 1 98.44 191 GLY A N 1
ATOM 1387 C CA . GLY A 1 191 ? -14.258 -19 2.125 1 98.44 191 GLY A CA 1
ATOM 1388 C C . GLY A 1 191 ? -14.812 -17.734 2.736 1 98.44 191 GLY A C 1
ATOM 1389 O O . GLY A 1 191 ? -14.992 -16.734 2.041 1 98.44 191 GLY A O 1
ATOM 1390 N N . PRO A 1 192 ? -15.086 -17.797 4.043 1 98.31 192 PRO A N 1
ATOM 1391 C CA . PRO A 1 192 ? -15.719 -16.656 4.711 1 98.31 192 PRO A CA 1
ATOM 1392 C C . PRO A 1 192 ? -14.82 -15.422 4.734 1 98.31 192 PRO A C 1
ATOM 1394 O O . PRO A 1 192 ? -15.32 -14.297 4.648 1 98.31 192 PRO A O 1
ATOM 1397 N N . LEU A 1 193 ? -13.523 -15.609 4.871 1 98.19 193 LEU A N 1
ATOM 1398 C CA . LEU A 1 193 ? -12.617 -14.477 4.93 1 98.19 193 LEU A CA 1
ATOM 1399 C C . LEU A 1 193 ? -12.594 -13.719 3.605 1 98.19 193 LEU A C 1
ATOM 1401 O O . LEU A 1 193 ? -12.641 -12.484 3.588 1 98.19 193 LEU A O 1
ATOM 1405 N N . GLY A 1 194 ? -12.516 -14.477 2.514 1 96.94 194 GLY A N 1
ATOM 1406 C CA . GLY A 1 194 ? -12.562 -13.852 1.201 1 96.94 194 GLY A CA 1
ATOM 1407 C C . GLY A 1 194 ? -13.875 -13.141 0.924 1 96.94 194 GLY A C 1
ATOM 1408 O O . GLY A 1 194 ? -13.883 -11.984 0.496 1 96.94 194 GLY A O 1
ATOM 1409 N N . ARG A 1 195 ? -14.938 -13.758 1.238 1 97.19 195 ARG A N 1
ATOM 1410 C CA . ARG A 1 195 ? -16.266 -13.203 1 1 97.19 195 ARG A CA 1
ATOM 1411 C C . ARG A 1 195 ? -16.469 -11.906 1.776 1 97.19 195 ARG A C 1
ATOM 1413 O O . ARG A 1 195 ? -17.094 -10.969 1.28 1 97.19 195 ARG A O 1
ATOM 1420 N N . GLN A 1 196 ? -15.914 -11.883 2.865 1 97.44 196 GLN A N 1
ATOM 1421 C CA . GLN A 1 196 ? -16.125 -10.758 3.766 1 97.44 196 GLN A CA 1
ATOM 1422 C C . GLN A 1 196 ? -15.281 -9.555 3.352 1 97.44 196 GLN A C 1
ATOM 1424 O O . GLN A 1 196 ? -15.727 -8.414 3.449 1 97.44 196 GLN A O 1
ATOM 1429 N N . HIS A 1 197 ? -14.07 -9.766 2.848 1 97.69 197 HIS A N 1
ATOM 1430 C CA . HIS A 1 197 ? -13.141 -8.641 2.828 1 97.69 197 HIS A CA 1
ATOM 1431 C C . HIS A 1 197 ? -12.758 -8.266 1.401 1 97.69 197 HIS A C 1
ATOM 1433 O O . HIS A 1 197 ? -12.352 -7.133 1.143 1 97.69 197 HIS A O 1
ATOM 1439 N N . PHE A 1 198 ? -12.898 -9.141 0.362 1 97.31 198 PHE A N 1
ATOM 1440 C CA . PHE A 1 198 ? -12.516 -8.812 -1.005 1 97.31 198 PHE A CA 1
ATOM 1441 C C . PHE A 1 198 ? -13.328 -7.637 -1.534 1 97.31 198 PHE A C 1
ATOM 1443 O O . PHE A 1 198 ? -12.789 -6.742 -2.188 1 97.31 198 PHE A O 1
ATOM 1450 N N . PRO A 1 199 ? -14.664 -7.578 -1.265 1 96.75 199 PRO A N 1
ATOM 1451 C CA . PRO A 1 199 ? -15.469 -6.488 -1.821 1 96.75 199 PRO A CA 1
ATOM 1452 C C . PRO A 1 199 ? -14.953 -5.109 -1.415 1 96.75 199 PRO A C 1
ATOM 1454 O O . PRO A 1 199 ? -14.898 -4.195 -2.242 1 96.75 199 PRO A O 1
ATOM 1457 N N . ALA A 1 200 ? -14.508 -4.93 -0.213 1 97.5 200 ALA A N 1
ATOM 1458 C CA . ALA A 1 200 ? -14.031 -3.635 0.272 1 97.5 200 ALA A CA 1
ATOM 1459 C C . ALA A 1 200 ? -12.75 -3.221 -0.44 1 97.5 200 ALA A C 1
ATOM 1461 O O . ALA A 1 200 ? -12.492 -2.029 -0.629 1 97.5 200 ALA A O 1
ATOM 1462 N N . LEU A 1 201 ? -11.93 -4.172 -0.868 1 97.56 201 LEU A N 1
ATOM 1463 C CA . LEU A 1 201 ? -10.688 -3.871 -1.569 1 97.56 201 LEU A CA 1
ATOM 1464 C C . LEU A 1 201 ? -10.969 -3.24 -2.93 1 97.56 201 LEU A C 1
ATOM 1466 O O . LEU A 1 201 ? -10.109 -2.561 -3.494 1 97.56 201 LEU A O 1
ATOM 1470 N N . MET A 1 202 ? -12.141 -3.475 -3.43 1 95 202 MET A N 1
ATOM 1471 C CA . MET A 1 202 ? -12.516 -2.969 -4.746 1 95 202 MET A CA 1
ATOM 1472 C C . MET A 1 202 ? -13.328 -1.684 -4.625 1 95 202 MET A C 1
ATOM 1474 O O . MET A 1 202 ? -13.602 -1.019 -5.625 1 95 202 MET A O 1
ATOM 1478 N N . GLY A 1 203 ? -13.719 -1.377 -3.42 1 93.25 203 GLY A N 1
ATOM 1479 C CA . GLY A 1 203 ? -14.609 -0.251 -3.205 1 93.25 203 GLY A CA 1
ATOM 1480 C C . GLY A 1 203 ? -13.906 1.092 -3.279 1 93.25 203 GLY A C 1
ATOM 1481 O O . GLY A 1 203 ? -12.711 1.157 -3.566 1 93.25 203 GLY A O 1
ATOM 1482 N N . GLY A 1 204 ? -14.648 2.15 -3.018 1 92.25 204 GLY A N 1
ATOM 1483 C CA . GLY A 1 204 ? -14.133 3.504 -3.133 1 92.25 204 GLY A CA 1
ATOM 1484 C C . GLY A 1 204 ? -13.734 4.109 -1.799 1 92.25 204 GLY A C 1
ATOM 1485 O O . GLY A 1 204 ? -13.219 5.223 -1.745 1 92.25 204 GLY A O 1
ATOM 1486 N N . ASP A 1 205 ? -13.984 3.467 -0.707 1 95.56 205 ASP A N 1
ATOM 1487 C CA . ASP A 1 205 ? -13.672 3.959 0.631 1 95.56 205 ASP A CA 1
ATOM 1488 C C . ASP A 1 205 ? -12.273 3.518 1.063 1 95.56 205 ASP A C 1
ATOM 1490 O O . ASP A 1 205 ? -12.055 2.344 1.364 1 95.56 205 ASP A O 1
ATOM 1494 N N . PHE A 1 206 ? -11.445 4.465 1.177 1 97.69 206 PHE A N 1
ATOM 1495 C CA . PHE A 1 206 ? -10.039 4.164 1.43 1 97.69 206 PHE A CA 1
ATOM 1496 C C . PHE A 1 206 ? -9.867 3.492 2.787 1 97.69 206 PHE A C 1
ATOM 1498 O O . PHE A 1 206 ? -9.102 2.537 2.92 1 97.69 206 PHE A O 1
ATOM 1505 N N . ALA A 1 207 ? -10.516 3.928 3.805 1 97.19 207 ALA A N 1
ATOM 1506 C CA . ALA A 1 207 ? -10.414 3.326 5.133 1 97.19 207 ALA A CA 1
ATOM 1507 C C . ALA A 1 207 ? -10.867 1.868 5.105 1 97.19 207 ALA A C 1
ATOM 1509 O O . ALA A 1 207 ? -10.25 1.01 5.738 1 97.19 207 ALA A O 1
ATOM 1510 N N . ALA A 1 208 ? -11.945 1.644 4.391 1 97.62 208 ALA A N 1
ATOM 1511 C CA . ALA A 1 208 ? -12.438 0.277 4.258 1 97.62 208 ALA A CA 1
ATOM 1512 C C . ALA A 1 208 ? -11.438 -0.602 3.516 1 97.62 208 ALA A C 1
ATOM 1514 O O . ALA A 1 208 ? -11.273 -1.779 3.842 1 97.62 208 ALA A O 1
ATOM 1515 N N . GLN A 1 209 ? -10.805 -0.043 2.482 1 98.44 209 GLN A N 1
ATOM 1516 C CA . GLN A 1 209 ? -9.773 -0.789 1.765 1 98.44 209 GLN A CA 1
ATOM 1517 C C . GLN A 1 209 ? -8.648 -1.214 2.701 1 98.44 209 GLN A C 1
ATOM 1519 O O . GLN A 1 209 ? -8.234 -2.375 2.695 1 98.44 209 GLN A O 1
ATOM 1524 N N . VAL A 1 210 ? -8.172 -0.266 3.494 1 98.69 210 VAL A N 1
ATOM 1525 C CA . VAL A 1 210 ? -7.051 -0.529 4.395 1 98.69 210 VAL A CA 1
ATOM 1526 C C . VAL A 1 210 ? -7.453 -1.58 5.426 1 98.69 210 VAL A C 1
ATOM 1528 O O . VAL A 1 210 ? -6.699 -2.518 5.695 1 98.69 210 VAL A O 1
ATOM 1531 N N . ALA A 1 211 ? -8.625 -1.451 5.953 1 98.12 211 ALA A N 1
ATOM 1532 C CA . ALA A 1 211 ? -9.117 -2.404 6.945 1 98.12 211 ALA A CA 1
ATOM 1533 C C . ALA A 1 211 ? -9.227 -3.805 6.352 1 98.12 211 ALA A C 1
ATOM 1535 O O . ALA A 1 211 ? -8.836 -4.789 6.984 1 98.12 211 ALA A O 1
ATOM 1536 N N . ALA A 1 212 ? -9.758 -3.863 5.191 1 98.69 212 ALA A N 1
ATOM 1537 C CA . ALA A 1 212 ? -9.914 -5.148 4.512 1 98.69 212 ALA A CA 1
ATOM 1538 C C . ALA A 1 212 ? -8.555 -5.773 4.207 1 98.69 212 ALA A C 1
ATOM 1540 O O . ALA A 1 212 ? -8.367 -6.977 4.391 1 98.69 212 ALA A O 1
ATOM 1541 N N . CYS A 1 213 ? -7.664 -4.98 3.703 1 98.75 213 CYS A N 1
ATOM 1542 C CA . CYS A 1 213 ? -6.32 -5.453 3.396 1 98.75 213 CYS A CA 1
ATOM 1543 C C . CYS A 1 213 ? -5.66 -6.055 4.633 1 98.75 213 CYS A C 1
ATOM 1545 O O . CYS A 1 213 ? -5.105 -7.152 4.574 1 98.75 213 CYS A O 1
ATOM 1547 N N . ARG A 1 214 ? -5.762 -5.363 5.746 1 98.44 214 ARG A N 1
ATOM 1548 C CA . ARG A 1 214 ? -5.172 -5.844 6.992 1 98.44 214 ARG A CA 1
ATOM 1549 C C . ARG A 1 214 ? -5.867 -7.113 7.473 1 98.44 214 ARG A C 1
ATOM 1551 O O . ARG A 1 214 ? -5.211 -8.055 7.922 1 98.44 214 ARG A O 1
ATOM 1558 N N . ALA A 1 215 ? -7.156 -7.121 7.379 1 98.31 215 ALA A N 1
ATOM 1559 C CA . ALA A 1 215 ? -7.918 -8.289 7.816 1 98.31 215 ALA A CA 1
ATOM 1560 C C . ALA A 1 215 ? -7.527 -9.531 7.016 1 98.31 215 ALA A C 1
ATOM 1562 O O . ALA A 1 215 ? -7.355 -10.609 7.582 1 98.31 215 ALA A O 1
ATOM 1563 N N . LEU A 1 216 ? -7.383 -9.336 5.766 1 98.38 216 LEU A N 1
ATOM 1564 C CA . LEU A 1 216 ? -6.98 -10.453 4.914 1 98.38 216 LEU A CA 1
ATOM 1565 C C . LEU A 1 216 ? -5.555 -10.891 5.238 1 98.38 216 LEU A C 1
ATOM 1567 O O . LEU A 1 216 ? -5.285 -12.086 5.359 1 98.38 216 LEU A O 1
ATOM 1571 N N . ALA A 1 217 ? -4.695 -9.945 5.363 1 98 217 ALA A N 1
ATOM 1572 C CA . ALA A 1 217 ? -3.297 -10.266 5.648 1 98 217 ALA A CA 1
ATOM 1573 C C . ALA A 1 217 ? -3.172 -11.07 6.938 1 98 217 ALA A C 1
ATOM 1575 O O . ALA A 1 217 ? -2.428 -12.055 6.988 1 98 217 ALA A O 1
ATOM 1576 N N . HIS A 1 218 ? -3.902 -10.703 7.926 1 97.75 218 HIS A N 1
ATOM 1577 C CA . HIS A 1 218 ? -3.824 -11.375 9.219 1 97.75 218 HIS A CA 1
ATOM 1578 C C . HIS A 1 218 ? -4.629 -12.664 9.211 1 97.75 218 HIS A C 1
ATOM 1580 O O . HIS A 1 218 ? -4.277 -13.625 9.906 1 97.75 218 HIS A O 1
ATOM 1586 N N . GLY A 1 219 ? -5.688 -12.703 8.484 1 98.12 219 GLY A N 1
ATOM 1587 C CA . GLY A 1 219 ? -6.641 -13.797 8.578 1 98.12 219 GLY A CA 1
ATOM 1588 C C . GLY A 1 219 ? -6.32 -14.953 7.652 1 98.12 219 GLY A C 1
ATOM 1589 O O . GLY A 1 219 ? -6.828 -16.062 7.832 1 98.12 219 GLY A O 1
ATOM 1590 N N . MET A 1 220 ? -5.477 -14.672 6.668 1 98.06 220 MET A N 1
ATOM 1591 C CA . MET A 1 220 ? -5.324 -15.695 5.641 1 98.06 220 MET A CA 1
ATOM 1592 C C . MET A 1 220 ? -4.344 -16.781 6.094 1 98.06 220 MET A C 1
ATOM 1594 O O . MET A 1 220 ? -4.27 -17.844 5.488 1 98.06 220 MET A O 1
ATOM 1598 N N . THR A 1 221 ? -3.609 -16.516 7.168 1 98.19 221 THR A N 1
ATOM 1599 C CA . THR A 1 221 ? -2.662 -17.5 7.684 1 98.19 221 THR A CA 1
ATOM 1600 C C . THR A 1 221 ? -3.109 -18.016 9.047 1 98.19 221 THR A C 1
ATOM 1602 O O . THR A 1 221 ? -3.836 -17.344 9.766 1 98.19 221 THR A O 1
ATOM 1605 N N . VAL A 1 222 ? -2.754 -19.172 9.297 1 98 222 VAL A N 1
ATOM 1606 C CA . VAL A 1 222 ? -3.025 -19.797 10.586 1 98 222 VAL A CA 1
ATOM 1607 C C . VAL A 1 222 ? -1.727 -19.938 11.375 1 98 222 VAL A C 1
ATOM 1609 O O . VAL A 1 222 ? -1.65 -19.531 12.539 1 98 222 VAL A O 1
ATOM 1612 N N . ALA A 1 223 ? -0.729 -20.531 10.711 1 96.56 223 ALA A N 1
ATOM 1613 C CA . ALA A 1 223 ? 0.601 -20.562 11.312 1 96.56 223 ALA A CA 1
ATOM 1614 C C . ALA A 1 223 ? 1.238 -19.172 11.297 1 96.56 223 ALA A C 1
ATOM 1616 O O . ALA A 1 223 ? 0.94 -18.359 10.422 1 96.56 223 ALA A O 1
ATOM 1617 N N . PRO A 1 224 ? 2.092 -18.969 12.242 1 93.38 224 PRO A N 1
ATOM 1618 C CA . PRO A 1 224 ? 2.748 -17.672 12.273 1 93.38 224 PRO A CA 1
ATOM 1619 C C . PRO A 1 224 ? 3.584 -17.406 11.023 1 93.38 224 PRO A C 1
ATOM 1621 O O . PRO A 1 224 ? 4.227 -18.312 10.5 1 93.38 224 PRO A O 1
ATOM 1624 N N . VAL A 1 225 ? 3.461 -16.188 10.531 1 95.69 225 VAL A N 1
ATOM 1625 C CA . VAL A 1 225 ? 4.32 -15.711 9.453 1 95.69 225 VAL A CA 1
ATOM 1626 C C . VAL A 1 225 ? 5.18 -14.547 9.945 1 95.69 225 VAL A C 1
ATOM 1628 O O . VAL A 1 225 ? 4.805 -13.852 10.891 1 95.69 225 VAL A O 1
ATOM 1631 N N . ALA A 1 226 ? 6.309 -14.383 9.32 1 94.44 226 ALA A N 1
ATOM 1632 C CA . ALA A 1 226 ? 7.172 -13.266 9.695 1 94.44 226 ALA A CA 1
ATOM 1633 C C . ALA A 1 226 ? 6.465 -11.93 9.484 1 94.44 226 ALA A C 1
ATOM 1635 O O . ALA A 1 226 ? 5.793 -11.734 8.469 1 94.44 226 ALA A O 1
ATOM 1636 N N . PRO A 1 227 ? 6.605 -10.992 10.484 1 95.44 227 PRO A N 1
ATOM 1637 C CA . PRO A 1 227 ? 6.004 -9.672 10.305 1 95.44 227 PRO A CA 1
ATOM 1638 C C . PRO A 1 227 ? 6.406 -9.016 8.984 1 95.44 227 PRO A C 1
ATOM 1640 O O . PRO A 1 227 ? 5.598 -8.312 8.367 1 95.44 227 PRO A O 1
ATOM 1643 N N . GLU A 1 228 ? 7.594 -9.289 8.578 1 96.12 228 GLU A N 1
ATOM 1644 C CA . GLU A 1 228 ? 8.078 -8.734 7.316 1 96.12 228 GLU A CA 1
ATOM 1645 C C . GLU A 1 228 ? 7.234 -9.211 6.141 1 96.12 228 GLU A C 1
ATOM 1647 O O . GLU A 1 228 ? 6.934 -8.43 5.23 1 96.12 228 GLU A O 1
ATOM 1652 N N . ASP A 1 229 ? 6.875 -10.422 6.184 1 96.81 229 ASP A N 1
ATOM 1653 C CA . ASP A 1 229 ? 6.078 -10.961 5.086 1 96.81 229 ASP A CA 1
ATOM 1654 C C . ASP A 1 229 ? 4.664 -10.391 5.105 1 96.81 229 ASP A C 1
ATOM 1656 O O . ASP A 1 229 ? 4.109 -10.062 4.055 1 96.81 229 ASP A O 1
ATOM 1660 N N . LEU A 1 230 ? 4.117 -10.297 6.285 1 97.75 230 LEU A N 1
ATOM 1661 C CA . LEU A 1 230 ? 2.787 -9.719 6.43 1 97.75 230 LEU A CA 1
ATOM 1662 C C . LEU A 1 230 ? 2.77 -8.273 5.93 1 97.75 230 LEU A C 1
ATOM 1664 O O . LEU A 1 230 ? 1.914 -7.902 5.125 1 97.75 230 LEU A O 1
ATOM 1668 N N . GLU A 1 231 ? 3.736 -7.508 6.336 1 98.56 231 GLU A N 1
ATOM 1669 C CA . GLU A 1 231 ? 3.828 -6.098 5.965 1 98.56 231 GLU A CA 1
ATOM 1670 C C . GLU A 1 231 ? 4.094 -5.938 4.473 1 98.56 231 GLU A C 1
ATOM 1672 O O . GLU A 1 231 ? 3.561 -5.023 3.838 1 98.56 231 GLU A O 1
ATOM 1677 N N . THR A 1 232 ? 4.898 -6.805 3.945 1 98.56 232 THR A N 1
ATOM 1678 C CA . THR A 1 232 ? 5.156 -6.809 2.51 1 98.56 232 THR A CA 1
ATOM 1679 C C . THR A 1 232 ? 3.875 -7.102 1.731 1 98.56 232 THR A C 1
ATOM 1681 O O . THR A 1 232 ? 3.623 -6.496 0.688 1 98.56 232 THR A O 1
ATOM 1684 N N . GLY A 1 233 ? 3.092 -8 2.223 1 98.69 233 GLY A N 1
ATOM 1685 C CA . GLY A 1 233 ? 1.813 -8.297 1.595 1 98.69 233 GLY A CA 1
ATOM 1686 C C . GLY A 1 233 ? 0.857 -7.117 1.61 1 98.69 233 GLY A C 1
ATOM 1687 O O . GLY A 1 233 ? 0.188 -6.84 0.612 1 98.69 233 GLY A O 1
ATOM 1688 N N . ILE A 1 234 ? 0.825 -6.422 2.719 1 98.81 234 ILE A N 1
ATOM 1689 C CA . ILE A 1 234 ? -0.008 -5.234 2.848 1 98.81 234 ILE A CA 1
ATOM 1690 C C . ILE A 1 234 ? 0.461 -4.164 1.86 1 98.81 234 ILE A C 1
ATOM 1692 O O . ILE A 1 234 ? -0.35 -3.574 1.145 1 98.81 234 ILE A O 1
ATOM 1696 N N . ALA A 1 235 ? 1.748 -3.986 1.805 1 98.81 235 ALA A N 1
ATOM 1697 C CA . ALA A 1 235 ? 2.34 -3.021 0.883 1 98.81 235 ALA A CA 1
ATOM 1698 C C . ALA A 1 235 ? 1.983 -3.354 -0.563 1 98.81 235 ALA A C 1
ATOM 1700 O O . ALA A 1 235 ? 1.568 -2.479 -1.325 1 98.81 235 ALA A O 1
ATOM 1701 N N . ALA A 1 236 ? 2.111 -4.562 -0.875 1 98.88 236 ALA A N 1
ATOM 1702 C CA . ALA A 1 236 ? 1.835 -5.004 -2.24 1 98.88 236 ALA A CA 1
ATOM 1703 C C . ALA A 1 236 ? 0.371 -4.777 -2.604 1 98.88 236 ALA A C 1
ATOM 1705 O O . ALA A 1 236 ? 0.067 -4.191 -3.646 1 98.88 236 ALA A O 1
ATOM 1706 N N . THR A 1 237 ? -0.516 -5.219 -1.764 1 98.88 237 THR A N 1
ATOM 1707 C CA . THR A 1 237 ? -1.946 -5.117 -2.031 1 98.88 237 THR A CA 1
ATOM 1708 C C . THR A 1 237 ? -2.354 -3.664 -2.248 1 98.88 237 THR A C 1
ATOM 1710 O O . THR A 1 237 ? -3.035 -3.344 -3.223 1 98.88 237 THR A O 1
ATOM 1713 N N . MET A 1 238 ? -1.855 -2.816 -1.422 1 98.75 238 MET A N 1
ATOM 1714 C CA . MET A 1 238 ? -2.326 -1.435 -1.456 1 98.75 238 MET A CA 1
ATOM 1715 C C . MET A 1 238 ? -1.642 -0.656 -2.574 1 98.75 238 MET A C 1
ATOM 1717 O O . MET A 1 238 ? -2.115 0.409 -2.975 1 98.75 238 MET A O 1
ATOM 1721 N N . SER A 1 239 ? -0.544 -1.209 -3.104 1 98.5 239 SER A N 1
ATOM 1722 C CA . SER A 1 239 ? 0.127 -0.573 -4.23 1 98.5 239 SER A CA 1
ATOM 1723 C C . SER A 1 239 ? -0.643 -0.795 -5.531 1 98.5 239 SER A C 1
ATOM 1725 O O . SER A 1 239 ? -0.39 -0.122 -6.531 1 98.5 239 SER A O 1
ATOM 1727 N N . VAL A 1 240 ? -1.568 -1.709 -5.551 1 98.31 240 VAL A N 1
ATOM 1728 C CA . VAL A 1 240 ? -2.338 -2.02 -6.75 1 98.31 240 VAL A CA 1
ATOM 1729 C C . VAL A 1 240 ? -3.531 -1.074 -6.859 1 98.31 240 VAL A C 1
ATOM 1731 O O . VAL A 1 240 ? -4.379 -1.03 -5.965 1 98.31 240 VAL A O 1
ATOM 1734 N N . PRO A 1 241 ? -3.664 -0.384 -7.938 1 94.69 241 PRO A N 1
ATOM 1735 C CA . PRO A 1 241 ? -4.797 0.536 -8.086 1 94.69 241 PRO A CA 1
ATOM 1736 C C . PRO A 1 241 ? -6.145 -0.179 -8.07 1 94.69 241 PRO A C 1
ATOM 1738 O O . PRO A 1 241 ? -6.27 -1.276 -8.617 1 94.69 241 PRO A O 1
ATOM 1741 N N . PRO A 1 242 ? -7.129 0.494 -7.527 1 93.69 242 PRO A N 1
ATOM 1742 C CA . PRO A 1 242 ? -8.453 -0.126 -7.465 1 93.69 242 PRO A CA 1
ATOM 1743 C C . PRO A 1 242 ? -8.977 -0.549 -8.836 1 93.69 242 PRO A C 1
ATOM 1745 O O . PRO A 1 242 ? -9.664 -1.566 -8.953 1 93.69 242 PRO A O 1
ATOM 1748 N N . ALA A 1 243 ? -8.641 0.193 -9.875 1 93.31 243 ALA A N 1
ATOM 1749 C CA . ALA A 1 243 ? -9.102 -0.154 -11.211 1 93.31 243 ALA A CA 1
ATOM 1750 C C . ALA A 1 243 ? -8.539 -1.499 -11.656 1 93.31 243 ALA A C 1
ATOM 1752 O O . ALA A 1 243 ? -9.203 -2.252 -12.375 1 93.31 243 ALA A O 1
ATOM 1753 N N . VAL A 1 244 ? -7.309 -1.823 -11.336 1 96.56 244 VAL A N 1
ATOM 1754 C CA . VAL A 1 244 ? -6.688 -3.109 -11.633 1 96.56 244 VAL A CA 1
ATOM 1755 C C . VAL A 1 244 ? -7.398 -4.219 -10.859 1 96.56 244 VAL A C 1
ATOM 1757 O O . VAL A 1 244 ? -7.766 -5.246 -11.438 1 96.56 244 VAL A O 1
ATOM 1760 N N . ARG A 1 245 ? -7.668 -3.986 -9.547 1 97.56 245 ARG A N 1
ATOM 1761 C CA . ARG A 1 245 ? -8.344 -4.961 -8.695 1 97.56 245 ARG A CA 1
ATOM 1762 C C . ARG A 1 245 ? -9.719 -5.316 -9.25 1 97.56 245 ARG A C 1
ATOM 1764 O O . ARG A 1 245 ? -10.07 -6.492 -9.352 1 97.56 245 ARG A O 1
ATOM 1771 N N . ARG A 1 246 ? -10.406 -4.281 -9.664 1 95.81 246 ARG A N 1
ATOM 1772 C CA . ARG A 1 246 ? -11.75 -4.48 -10.203 1 95.81 246 ARG A CA 1
ATOM 1773 C C . ARG A 1 246 ? -11.695 -5.246 -11.523 1 95.81 246 ARG A C 1
ATOM 1775 O O . ARG A 1 246 ? -12.531 -6.121 -11.773 1 95.81 246 ARG A O 1
ATOM 1782 N N . GLY A 1 247 ? -10.758 -4.902 -12.352 1 96 247 GLY A N 1
ATOM 1783 C CA . GLY A 1 247 ? -10.602 -5.629 -13.602 1 96 247 GLY A CA 1
ATOM 1784 C C . GLY A 1 247 ? -10.359 -7.113 -13.406 1 96 247 GLY A C 1
ATOM 1785 O O . GLY A 1 247 ? -10.953 -7.941 -14.102 1 96 247 GLY A O 1
ATOM 1786 N N . MET A 1 248 ? -9.508 -7.402 -12.508 1 97.19 248 MET A N 1
ATOM 1787 C CA . MET A 1 248 ? -9.211 -8.797 -12.195 1 97.19 248 MET A CA 1
ATOM 1788 C C . MET A 1 248 ? -10.461 -9.523 -11.695 1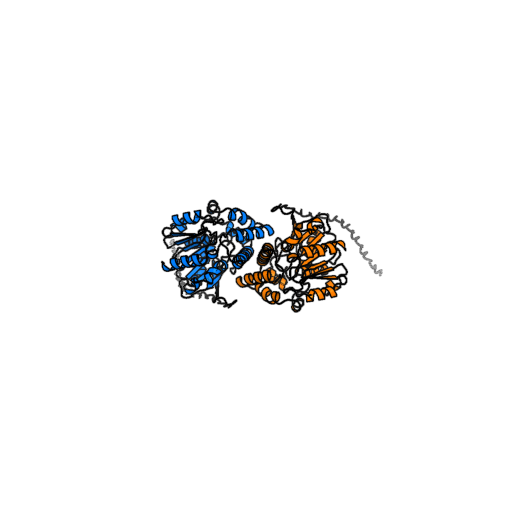 97.19 248 MET A C 1
ATOM 1790 O O . MET A 1 248 ? -10.742 -10.641 -12.117 1 97.19 248 MET A O 1
ATOM 1794 N N . MET A 1 249 ? -11.219 -8.852 -10.852 1 95.31 249 MET A N 1
ATOM 1795 C CA . MET A 1 249 ? -12.352 -9.484 -10.195 1 95.31 249 MET A CA 1
ATOM 1796 C C . MET A 1 249 ? -13.547 -9.578 -11.133 1 95.31 249 MET A C 1
ATOM 1798 O O . MET A 1 249 ? -14.508 -10.305 -10.859 1 95.31 249 MET A O 1
ATOM 1802 N N . ARG A 1 250 ? -13.492 -8.93 -12.234 1 93.75 250 ARG A N 1
ATOM 1803 C CA . ARG A 1 250 ? -14.57 -8.977 -13.211 1 93.75 250 ARG A CA 1
ATOM 1804 C C . ARG A 1 250 ? -14.43 -10.195 -14.117 1 93.75 250 ARG A C 1
ATOM 1806 O O . ARG A 1 250 ? -15.359 -10.539 -14.859 1 93.75 250 ARG A O 1
ATOM 1813 N N . ARG A 1 251 ? -13.328 -10.859 -14.047 1 96.44 251 ARG A N 1
ATOM 1814 C CA . ARG A 1 251 ? -13.109 -12.031 -14.898 1 96.44 251 ARG A CA 1
ATOM 1815 C C . ARG A 1 251 ? -14.055 -13.164 -14.516 1 96.44 251 ARG A C 1
ATOM 1817 O O . ARG A 1 251 ? -14.289 -13.414 -13.328 1 96.44 251 ARG A O 1
ATOM 1824 N N . GLU A 1 252 ? -14.594 -13.781 -15.531 1 96.69 252 GLU A N 1
ATOM 1825 C CA . GLU A 1 252 ? -15.352 -15.023 -15.414 1 96.69 252 GLU A CA 1
ATOM 1826 C C . GLU A 1 252 ? -14.664 -16.172 -16.156 1 96.69 252 GLU A C 1
ATOM 1828 O O . GLU A 1 252 ? -14.445 -16.094 -17.359 1 96.69 252 GLU A O 1
ATOM 1833 N N . ALA A 1 253 ? -14.352 -17.234 -15.391 1 97.69 253 ALA A N 1
ATOM 1834 C CA . ALA A 1 253 ? -13.672 -18.359 -16.031 1 97.69 253 ALA A CA 1
ATOM 1835 C C . ALA A 1 253 ? -13.805 -19.625 -15.203 1 97.69 253 ALA A C 1
ATOM 1837 O O . ALA A 1 253 ? -13.758 -19.578 -13.969 1 97.69 253 ALA A O 1
ATOM 1838 N N . ASP A 1 254 ? -13.969 -20.688 -15.836 1 98.56 254 ASP A N 1
ATOM 1839 C CA . ASP A 1 254 ? -13.867 -22.031 -15.305 1 98.56 254 ASP A CA 1
ATOM 1840 C C . ASP A 1 254 ? -12.828 -22.859 -16.078 1 98.56 254 ASP A C 1
ATOM 1842 O O . ASP A 1 254 ? -13.062 -23.266 -17.203 1 98.56 254 ASP A O 1
ATOM 1846 N N . PHE A 1 255 ? -11.75 -23.188 -15.391 1 98.75 255 PHE A N 1
ATOM 1847 C CA . PHE A 1 255 ? -10.641 -23.797 -16.109 1 98.75 255 PHE A CA 1
ATOM 1848 C C . PHE A 1 255 ? -10.656 -25.312 -15.953 1 98.75 255 PHE A C 1
ATOM 1850 O O . PHE A 1 255 ? -9.68 -25.984 -16.281 1 98.75 255 PHE A O 1
ATOM 1857 N N . ASP A 1 256 ? -11.75 -25.891 -15.453 1 98.69 256 ASP A N 1
ATOM 1858 C CA . ASP A 1 256 ? -11.852 -27.328 -15.266 1 98.69 256 ASP A CA 1
ATOM 1859 C C . ASP A 1 256 ? -11.547 -28.078 -16.562 1 98.69 256 ASP A C 1
ATOM 1861 O O . ASP A 1 256 ? -10.75 -29.016 -16.578 1 98.69 256 ASP A O 1
ATOM 1865 N N . PRO A 1 257 ? -12.141 -27.656 -17.688 1 98.62 257 PRO A N 1
ATOM 1866 C CA . PRO A 1 257 ? -11.836 -28.391 -18.906 1 98.62 257 PRO A CA 1
ATO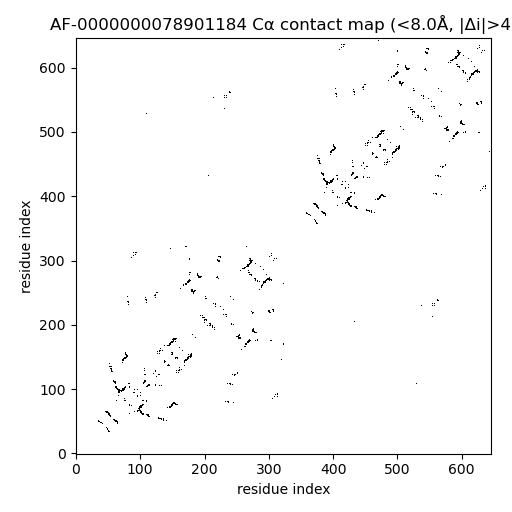M 1867 C C . PRO A 1 257 ? -10.359 -28.328 -19.281 1 98.62 257 PRO A C 1
ATOM 1869 O O . PRO A 1 257 ? -9.797 -29.312 -19.781 1 98.62 257 PRO A O 1
ATOM 1872 N N . VAL A 1 258 ? -9.727 -27.203 -19.078 1 98.62 258 VAL A N 1
ATOM 1873 C CA . VAL A 1 258 ? -8.312 -27.016 -19.391 1 98.62 258 VAL A CA 1
ATOM 1874 C C . VAL A 1 258 ? -7.461 -27.938 -18.516 1 98.62 258 VAL A C 1
ATOM 1876 O O . VAL A 1 258 ? -6.555 -28.609 -19.016 1 98.62 258 VAL A O 1
ATOM 1879 N N . LEU A 1 259 ? -7.793 -27.984 -17.234 1 98.81 259 LEU A N 1
ATOM 1880 C CA . LEU A 1 259 ? -7 -28.766 -16.297 1 98.81 259 LEU A CA 1
ATOM 1881 C C . LEU A 1 259 ? -7.254 -30.25 -16.469 1 98.81 259 LEU A C 1
ATOM 1883 O O . LEU A 1 259 ? -6.34 -31.062 -16.312 1 98.81 259 LEU A O 1
ATOM 1887 N N . ALA A 1 260 ? -8.438 -30.609 -16.828 1 98.62 260 ALA A N 1
ATOM 1888 C CA . ALA A 1 260 ? -8.758 -32 -17.094 1 98.62 260 ALA A CA 1
ATOM 1889 C C . ALA A 1 260 ? -7.996 -32.531 -18.312 1 98.62 260 ALA A C 1
ATOM 1891 O O . ALA A 1 260 ? -7.672 -33.719 -18.391 1 98.62 260 ALA A O 1
ATOM 1892 N N . ALA A 1 261 ? -7.68 -31.656 -19.188 1 98.31 261 ALA A N 1
ATOM 1893 C CA . ALA A 1 261 ? -7.012 -32.031 -20.438 1 98.31 261 ALA A CA 1
ATOM 1894 C C . ALA A 1 261 ? -5.496 -32.062 -20.266 1 98.31 261 ALA A C 1
ATOM 1896 O O . ALA A 1 261 ? -4.773 -32.594 -21.109 1 98.31 261 ALA A O 1
ATOM 1897 N N . TYR A 1 262 ? -5.016 -31.484 -19.203 1 98.56 262 TYR A N 1
ATOM 1898 C CA . TYR A 1 262 ? -3.582 -31.484 -18.922 1 98.56 262 TYR A CA 1
ATOM 1899 C C . TYR A 1 262 ? -3.115 -32.844 -18.422 1 98.56 262 TYR A C 1
ATOM 1901 O O . TYR A 1 262 ? -3.484 -33.281 -17.328 1 98.56 262 TYR A O 1
ATOM 1909 N N . ASP A 1 263 ? -2.195 -33.438 -19.125 1 97.56 263 ASP A N 1
ATOM 1910 C CA . ASP A 1 263 ? -1.769 -34.781 -18.797 1 97.56 263 ASP A CA 1
ATOM 1911 C C . ASP A 1 263 ? -0.384 -34.781 -18.156 1 97.56 263 ASP A C 1
ATOM 1913 O O . ASP A 1 263 ? 0.204 -35.844 -17.938 1 97.56 263 ASP A O 1
ATOM 1917 N N . GLY A 1 264 ? 0.18 -33.656 -17.859 1 98.31 264 GLY A N 1
ATOM 1918 C CA . GLY A 1 264 ? 1.489 -33.562 -17.234 1 98.31 264 GLY A CA 1
ATOM 1919 C C . GLY A 1 264 ? 1.438 -33.688 -15.727 1 98.31 264 GLY A C 1
ATOM 1920 O O . GLY A 1 264 ? 0.357 -33.781 -15.148 1 98.31 264 GLY A O 1
ATOM 1921 N N . PRO A 1 265 ? 2.623 -33.75 -15.109 1 98.75 265 PRO A N 1
ATOM 1922 C CA . PRO A 1 265 ? 2.713 -33.844 -13.656 1 98.75 265 PRO A CA 1
ATOM 1923 C C . PRO A 1 265 ? 2.125 -32.625 -12.953 1 98.75 265 PRO A C 1
ATOM 1925 O O . PRO A 1 265 ? 2.275 -31.5 -13.438 1 98.75 265 PRO A O 1
ATOM 1928 N N . ALA A 1 266 ? 1.444 -32.906 -11.828 1 98.94 266 ALA A N 1
ATOM 1929 C CA . ALA A 1 266 ? 0.836 -31.812 -11.062 1 98.94 266 ALA A CA 1
ATOM 1930 C C . ALA A 1 266 ? 0.967 -32.062 -9.562 1 98.94 266 ALA A C 1
ATOM 1932 O O . ALA A 1 266 ? 0.788 -33.188 -9.094 1 98.94 266 ALA A O 1
ATOM 1933 N N . LEU A 1 267 ? 1.339 -31.031 -8.875 1 98.94 267 LEU A N 1
ATOM 1934 C CA . LEU A 1 267 ? 1.349 -31.016 -7.414 1 98.94 267 LEU A CA 1
ATOM 1935 C C . LEU A 1 267 ? 0.373 -29.969 -6.879 1 98.94 267 LEU A C 1
ATOM 1937 O O . LEU A 1 267 ? 0.384 -28.812 -7.316 1 98.94 267 LEU A O 1
ATOM 1941 N N . ILE A 1 268 ? -0.519 -30.406 -6.004 1 98.94 268 ILE A N 1
ATOM 1942 C CA . ILE A 1 268 ? -1.444 -29.5 -5.332 1 98.94 268 ILE A CA 1
ATOM 1943 C C . ILE A 1 268 ? -1.081 -29.391 -3.85 1 98.94 268 ILE A C 1
ATOM 1945 O O . ILE A 1 268 ? -1.006 -30.406 -3.152 1 98.94 268 ILE A O 1
ATOM 1949 N N . VAL A 1 269 ? -0.771 -28.234 -3.41 1 98.94 269 VAL A N 1
ATOM 1950 C CA . VAL A 1 269 ? -0.514 -27.953 -2 1 98.94 269 VAL A CA 1
ATOM 1951 C C . VAL A 1 269 ? -1.544 -26.953 -1.476 1 98.94 269 VAL A C 1
ATOM 1953 O O . VAL A 1 269 ? -1.703 -25.859 -2.033 1 98.94 269 VAL A O 1
ATOM 1956 N N . HIS A 1 270 ? -2.217 -27.312 -0.422 1 98.94 270 HIS A N 1
ATOM 1957 C CA . HIS A 1 270 ? -3.293 -26.484 0.096 1 98.94 270 HIS A CA 1
ATOM 1958 C C . HIS A 1 270 ? -3.365 -26.562 1.617 1 98.94 270 HIS A C 1
ATOM 1960 O O . HIS A 1 270 ? -3.143 -27.625 2.203 1 98.94 270 HIS A O 1
ATOM 1966 N N . GLY A 1 271 ? -3.59 -25.406 2.227 1 98.94 271 GLY A N 1
ATOM 1967 C CA . GLY A 1 271 ? -3.814 -25.438 3.664 1 98.94 271 GLY A CA 1
ATOM 1968 C C . GLY A 1 271 ? -5.168 -26.016 4.043 1 98.94 271 GLY A C 1
ATOM 1969 O O . GLY A 1 271 ? -6.191 -25.625 3.471 1 98.94 271 GLY A O 1
ATOM 1970 N N . ALA A 1 272 ? -5.195 -26.812 5.035 1 98.81 272 ALA A N 1
ATOM 1971 C CA . ALA A 1 272 ? -6.445 -27.438 5.473 1 98.81 272 ALA A CA 1
ATOM 1972 C C . ALA A 1 272 ? -7.355 -26.422 6.152 1 98.81 272 ALA A C 1
ATOM 1974 O O . ALA A 1 272 ? -8.57 -26.609 6.223 1 98.81 272 ALA A O 1
ATOM 1975 N N . GLU A 1 273 ? -6.797 -25.344 6.617 1 98.75 273 GLU A N 1
ATOM 1976 C CA . GLU A 1 273 ? -7.562 -24.328 7.336 1 98.75 273 GLU A CA 1
ATOM 1977 C C . GLU A 1 273 ? -7.691 -23.047 6.512 1 98.75 273 GLU A C 1
ATOM 1979 O O . GLU A 1 273 ? -7.926 -21.969 7.059 1 98.75 273 GLU A O 1
ATOM 1984 N N . ASP A 1 274 ? -7.539 -23.188 5.219 1 98.88 274 ASP A N 1
ATOM 1985 C CA . ASP A 1 274 ? -7.672 -22.047 4.312 1 98.88 274 ASP A CA 1
ATOM 1986 C C . ASP A 1 274 ? -9.086 -21.484 4.359 1 98.88 274 ASP A C 1
ATOM 1988 O O . ASP A 1 274 ? -10.055 -22.172 4.051 1 98.88 274 ASP A O 1
ATOM 1992 N N . ARG A 1 275 ? -9.18 -20.188 4.691 1 98.62 275 ARG A N 1
ATOM 1993 C CA . ARG A 1 275 ? -10.469 -19.531 4.824 1 98.62 275 ARG A CA 1
ATOM 1994 C C . ARG A 1 275 ? -10.695 -18.547 3.688 1 98.62 275 ARG A C 1
ATOM 1996 O O . ARG A 1 275 ? -11.664 -17.781 3.707 1 98.62 275 ARG A O 1
ATOM 2003 N N . VAL A 1 276 ? -9.805 -18.5 2.727 1 98.81 276 VAL A N 1
ATOM 2004 C CA . VAL A 1 276 ? -9.953 -17.672 1.538 1 98.81 276 VAL A CA 1
ATOM 2005 C C . VAL A 1 276 ? -10.484 -18.516 0.38 1 98.81 276 VAL A C 1
ATOM 2007 O O . VAL A 1 276 ? -11.555 -18.234 -0.164 1 98.81 276 VAL A O 1
ATOM 2010 N N . VAL A 1 277 ? -9.727 -19.5 0.015 1 98.81 277 VAL A N 1
ATOM 2011 C CA . VAL A 1 277 ? -10.133 -20.547 -0.919 1 98.81 277 VAL A CA 1
ATOM 2012 C C . VAL A 1 277 ? -10.258 -21.875 -0.183 1 98.81 277 VAL A C 1
ATOM 2014 O O . VAL A 1 277 ? -9.258 -22.422 0.29 1 98.81 277 VAL A O 1
ATOM 2017 N N . LEU A 1 278 ? -11.359 -22.422 -0.153 1 98.88 278 LEU A N 1
ATOM 2018 C CA . LEU A 1 278 ? -11.625 -23.594 0.67 1 98.88 278 LEU A CA 1
ATOM 2019 C C . LEU A 1 278 ? -10.875 -24.812 0.148 1 98.88 278 LEU A C 1
ATOM 2021 O O . LEU A 1 278 ? -10.719 -24.984 -1.064 1 98.88 278 LEU A O 1
ATOM 2025 N N . PRO A 1 279 ? -10.445 -25.688 1.079 1 98.75 279 PRO A N 1
ATOM 2026 C CA . PRO A 1 279 ? -9.695 -26.875 0.682 1 98.75 279 PRO A CA 1
ATOM 2027 C C . PRO A 1 279 ? -10.492 -27.797 -0.238 1 98.75 279 PRO A C 1
ATOM 2029 O O . PRO A 1 279 ? -9.922 -28.641 -0.928 1 98.75 279 PRO A O 1
ATOM 2032 N N . ASP A 1 280 ? -11.812 -27.609 -0.294 1 98.81 280 ASP A N 1
ATOM 2033 C CA . ASP A 1 280 ? -12.648 -28.391 -1.193 1 98.81 280 ASP A CA 1
ATOM 2034 C C . ASP A 1 280 ? -12.234 -28.203 -2.648 1 98.81 280 ASP A C 1
ATOM 2036 O O . ASP A 1 280 ? -12.344 -29.125 -3.461 1 98.81 280 ASP A O 1
ATOM 2040 N N . LEU A 1 281 ? -11.727 -27.062 -2.943 1 98.88 281 LEU A N 1
ATOM 2041 C CA . LEU A 1 281 ? -11.266 -26.859 -4.312 1 98.88 281 LEU A CA 1
ATOM 2042 C C . LEU A 1 281 ? -10.031 -27.703 -4.613 1 98.88 281 LEU A C 1
ATOM 2044 O O . LEU A 1 281 ? -9.898 -28.234 -5.715 1 98.88 281 LEU A O 1
ATOM 2048 N N . ALA A 1 282 ? -9.156 -27.766 -3.674 1 98.88 282 ALA A N 1
ATOM 2049 C CA . ALA A 1 282 ? -7.977 -28.609 -3.859 1 98.88 282 ALA A CA 1
ATOM 2050 C C . ALA A 1 282 ? -8.367 -30.047 -4.129 1 98.88 282 ALA A C 1
ATOM 2052 O O . ALA A 1 282 ? -7.797 -30.703 -5.008 1 98.88 282 ALA A O 1
ATOM 2053 N N . ARG A 1 283 ? -9.312 -30.547 -3.402 1 98.75 283 ARG A N 1
ATOM 2054 C CA . ARG A 1 283 ? -9.797 -31.906 -3.604 1 98.75 283 ARG A CA 1
ATOM 2055 C C . ARG A 1 283 ? -10.453 -32.062 -4.973 1 98.75 283 ARG A C 1
ATOM 2057 O O . ARG A 1 283 ? -10.25 -33.062 -5.652 1 98.75 283 ARG A O 1
ATOM 2064 N N . HIS A 1 284 ? -11.219 -31.047 -5.316 1 98.75 284 HIS A N 1
ATOM 2065 C CA . HIS A 1 284 ? -11.836 -31.031 -6.637 1 98.75 284 HIS A CA 1
ATOM 2066 C C . HIS A 1 284 ? -10.781 -31.078 -7.742 1 98.75 284 HIS A C 1
ATOM 2068 O O . HIS A 1 284 ? -10.898 -31.891 -8.672 1 98.75 284 HIS A O 1
ATOM 2074 N N . LEU A 1 285 ? -9.758 -30.297 -7.625 1 98.88 285 LEU A N 1
ATOM 2075 C CA . LEU A 1 285 ? -8.695 -30.234 -8.617 1 98.88 285 LEU A CA 1
ATOM 2076 C C . LEU A 1 285 ? -7.926 -31.547 -8.688 1 98.88 285 LEU A C 1
ATOM 2078 O O . LEU A 1 285 ? -7.516 -31.969 -9.766 1 98.88 285 LEU A O 1
ATOM 2082 N N . ALA A 1 286 ? -7.727 -32.156 -7.555 1 98.69 286 ALA A N 1
ATOM 2083 C CA . ALA A 1 286 ? -7.043 -33.438 -7.5 1 98.69 286 ALA A CA 1
ATOM 2084 C C . ALA A 1 286 ? -7.809 -34.5 -8.281 1 98.69 286 ALA A C 1
ATOM 2086 O O . ALA A 1 286 ? -7.207 -35.406 -8.867 1 98.69 286 ALA A O 1
ATOM 2087 N N . GLY A 1 287 ? -9.094 -34.375 -8.227 1 98 287 GLY A N 1
ATOM 2088 C CA . GLY A 1 287 ? -9.93 -35.312 -8.977 1 98 287 GLY A CA 1
ATOM 2089 C C . GLY A 1 287 ? -9.93 -35.031 -10.469 1 98 287 GLY A C 1
ATOM 2090 O O . GLY A 1 287 ? -10.18 -35.906 -11.273 1 98 287 GLY A O 1
ATOM 2091 N N . LEU A 1 288 ? -9.656 -33.812 -10.836 1 97.69 288 LEU A N 1
ATOM 2092 C CA . LEU A 1 288 ? -9.719 -33.375 -12.219 1 97.69 288 LEU A CA 1
ATOM 2093 C C . LEU A 1 288 ? -8.406 -33.688 -12.945 1 97.69 288 LEU A C 1
ATOM 2095 O O . LEU A 1 288 ? -8.414 -34 -14.133 1 97.69 288 LEU A O 1
ATOM 2099 N N . LEU A 1 289 ? -7.27 -33.5 -12.336 1 98.62 289 LEU A N 1
ATOM 2100 C CA . LEU A 1 289 ? -5.941 -33.625 -12.922 1 98.62 289 LEU A CA 1
ATOM 2101 C C . LEU A 1 289 ? -5.484 -35.094 -12.898 1 98.62 289 LEU A C 1
ATOM 2103 O O . LEU A 1 289 ? -5.305 -35.656 -11.828 1 98.62 289 LEU A O 1
ATOM 2107 N N . PRO A 1 290 ? -5.156 -35.688 -14 1 97.69 290 PRO A N 1
ATOM 2108 C CA . PRO A 1 290 ? -4.898 -37.125 -14.094 1 97.69 290 PRO A CA 1
ATOM 2109 C C . PRO A 1 290 ? -3.68 -37.562 -13.281 1 97.69 290 PRO A C 1
ATOM 2111 O O . PRO A 1 290 ? -3.648 -38.656 -12.758 1 97.69 290 PRO A O 1
ATOM 2114 N N . GLN A 1 291 ? -2.689 -36.656 -13.172 1 98.19 291 GLN A N 1
ATOM 2115 C CA . GLN A 1 291 ? -1.451 -37.031 -12.5 1 98.19 291 GLN A CA 1
ATOM 2116 C C . GLN A 1 291 ? -1.206 -36.156 -11.273 1 98.19 291 GLN A C 1
ATOM 2118 O O . GLN A 1 291 ? -0.066 -35.812 -10.984 1 98.19 291 GLN A O 1
ATOM 2123 N N . ALA A 1 292 ? -2.213 -35.875 -10.562 1 98.31 292 ALA A N 1
ATOM 2124 C CA . ALA A 1 292 ? -2.102 -34.938 -9.438 1 98.31 292 ALA A CA 1
ATOM 2125 C C . ALA A 1 292 ? -1.686 -35.688 -8.164 1 98.31 292 ALA A C 1
ATOM 2127 O O . ALA A 1 292 ? -2.127 -36.812 -7.914 1 98.31 292 ALA A O 1
ATOM 2128 N N . ARG A 1 293 ? -0.815 -35.062 -7.434 1 98.38 293 ARG A N 1
ATOM 2129 C CA . ARG A 1 293 ? -0.575 -35.344 -6.027 1 98.38 293 ARG A CA 1
ATOM 2130 C C . ARG A 1 293 ? -1.072 -34.219 -5.137 1 98.38 293 ARG A C 1
ATOM 2132 O O . ARG A 1 293 ? -0.777 -33.062 -5.391 1 98.38 293 ARG A O 1
ATOM 2139 N N . LEU A 1 294 ? -1.841 -34.594 -4.137 1 98.75 294 LEU A N 1
ATOM 2140 C CA . LEU A 1 294 ? -2.41 -33.594 -3.246 1 98.75 294 LEU A CA 1
ATOM 2141 C C . LEU A 1 294 ? -1.746 -33.625 -1.875 1 98.75 294 LEU A C 1
ATOM 2143 O O . LEU A 1 294 ? -1.678 -34.688 -1.252 1 98.75 294 LEU A O 1
ATOM 2147 N N . HIS A 1 295 ? -1.193 -32.531 -1.443 1 98.88 295 HIS A N 1
ATOM 2148 C CA . HIS A 1 295 ? -0.722 -32.344 -0.078 1 98.88 295 HIS A CA 1
ATOM 2149 C C . HIS A 1 295 ? -1.579 -31.312 0.654 1 98.88 295 HIS A C 1
ATOM 2151 O O . HIS A 1 295 ? -1.48 -30.109 0.389 1 98.88 295 HIS A O 1
ATOM 2157 N N . LEU A 1 296 ? -2.391 -31.781 1.575 1 98.81 296 LEU A N 1
ATOM 2158 C CA . LEU A 1 296 ? -3.115 -30.906 2.48 1 98.81 296 LEU A CA 1
ATOM 2159 C C . LEU A 1 296 ? -2.307 -30.641 3.746 1 98.81 296 LEU A C 1
ATOM 2161 O O . LEU A 1 296 ? -1.94 -31.562 4.461 1 98.81 296 LEU A O 1
ATOM 2165 N N . TYR A 1 297 ? -1.978 -29.391 4.012 1 98.88 297 TYR A N 1
ATOM 2166 C CA . TYR A 1 297 ? -1.18 -29.016 5.176 1 98.88 297 TYR A CA 1
ATOM 2167 C C . TYR A 1 297 ? -2.07 -28.734 6.379 1 98.88 297 TYR A C 1
ATOM 2169 O O . TYR A 1 297 ? -2.793 -27.734 6.395 1 98.88 297 TYR A O 1
ATOM 2177 N N . ASP A 1 298 ? -1.983 -29.531 7.438 1 98.62 298 ASP A N 1
ATOM 2178 C CA . ASP A 1 298 ? -2.721 -29.297 8.672 1 98.62 298 ASP A CA 1
ATOM 2179 C C . ASP A 1 298 ? -2.193 -28.062 9.398 1 98.62 298 ASP A C 1
ATOM 2181 O O . ASP A 1 298 ? -0.981 -27.844 9.469 1 98.62 298 ASP A O 1
ATOM 2185 N N . GLY A 1 299 ? -3.082 -27.266 9.898 1 98.56 299 GLY A N 1
ATOM 2186 C CA . GLY A 1 299 ? -2.703 -26.078 10.648 1 98.56 299 GLY A CA 1
ATOM 2187 C C . GLY A 1 299 ? -2.191 -24.953 9.766 1 98.56 299 GLY A C 1
ATOM 2188 O O . GLY A 1 299 ? -1.483 -24.062 10.234 1 98.56 299 GLY A O 1
ATOM 2189 N N . VAL A 1 300 ? -2.49 -25.031 8.531 1 98.75 300 VAL A N 1
ATOM 2190 C CA . VAL A 1 300 ? -2.006 -24.062 7.562 1 98.75 300 VAL A CA 1
ATOM 2191 C C . VAL A 1 300 ? -3.188 -23.438 6.828 1 98.75 300 VAL A C 1
ATOM 2193 O O . VAL A 1 300 ? -4.184 -24.109 6.551 1 98.75 300 VAL A O 1
ATOM 2196 N N . GLY A 1 301 ? -3.027 -22.125 6.512 1 98.81 301 GLY A N 1
ATOM 2197 C CA . GLY A 1 301 ? -4.074 -21.391 5.824 1 98.81 301 GLY A CA 1
ATOM 2198 C C . GLY A 1 301 ? -3.801 -21.203 4.344 1 98.81 301 GLY A C 1
ATOM 2199 O O . GLY A 1 301 ? -3.492 -22.172 3.637 1 98.81 301 GLY A O 1
ATOM 2200 N N . HIS A 1 302 ? -3.914 -19.984 3.824 1 98.88 302 HIS A N 1
ATOM 2201 C CA . HIS A 1 302 ? -4.016 -19.688 2.4 1 98.88 302 HIS A CA 1
ATOM 2202 C C . HIS A 1 302 ? -2.637 -19.516 1.775 1 98.88 302 HIS A C 1
ATOM 2204 O O . HIS A 1 302 ? -2.518 -19.344 0.56 1 98.88 302 HIS A O 1
ATOM 2210 N N . ALA A 1 303 ? -1.578 -19.516 2.605 1 98.75 303 ALA A N 1
ATOM 2211 C CA . ALA A 1 303 ? -0.232 -19.328 2.072 1 98.75 303 ALA A CA 1
ATOM 2212 C C . ALA A 1 303 ? 0.724 -20.391 2.594 1 98.75 303 ALA A C 1
ATOM 2214 O O . ALA A 1 303 ? 1.656 -20.094 3.342 1 98.75 303 ALA A O 1
ATOM 2215 N N . PRO A 1 304 ? 0.614 -21.531 2.084 1 98.69 304 PRO A N 1
ATOM 2216 C CA . PRO A 1 304 ? 1.427 -22.625 2.619 1 98.69 304 PRO A CA 1
ATOM 2217 C C . PRO A 1 304 ? 2.926 -22.359 2.488 1 98.69 304 PRO A C 1
ATOM 2219 O O . PRO A 1 304 ? 3.705 -22.781 3.352 1 98.69 304 PRO A O 1
ATOM 2222 N N . PHE A 1 305 ? 3.387 -21.672 1.475 1 98.19 305 PHE A N 1
ATOM 2223 C CA . PHE A 1 305 ? 4.797 -21.438 1.193 1 98.19 305 PHE A CA 1
ATOM 2224 C C . PHE A 1 305 ? 5.355 -20.359 2.123 1 98.19 305 PHE A C 1
ATOM 2226 O O . PHE A 1 305 ? 6.574 -20.203 2.232 1 98.19 305 PHE A O 1
ATOM 2233 N N . GLN A 1 306 ? 4.5 -19.594 2.729 1 97.94 306 GLN A N 1
ATOM 2234 C CA . GLN A 1 306 ? 4.938 -18.625 3.73 1 97.94 306 GLN A CA 1
ATOM 2235 C C . GLN A 1 306 ? 4.805 -19.188 5.141 1 97.94 306 GLN A C 1
ATOM 2237 O O . GLN A 1 306 ? 5.629 -18.906 6.012 1 97.94 306 GLN A O 1
ATOM 2242 N N . GLU A 1 307 ? 3.781 -19.984 5.355 1 98.31 307 GLU A N 1
ATOM 2243 C CA . GLU A 1 307 ? 3.471 -20.516 6.68 1 98.31 307 GLU A CA 1
ATOM 2244 C C . GLU A 1 307 ? 4.383 -21.688 7.031 1 98.31 307 GLU A C 1
ATOM 2246 O O . GLU A 1 307 ? 4.746 -21.875 8.195 1 98.31 307 GLU A O 1
ATOM 2251 N N . ARG A 1 308 ? 4.645 -22.469 6.035 1 97.69 308 ARG A N 1
ATOM 2252 C CA . ARG A 1 308 ? 5.551 -23.609 6.172 1 97.69 308 ARG A CA 1
ATOM 2253 C C . ARG A 1 308 ? 6.562 -23.641 5.031 1 97.69 308 ARG A C 1
ATOM 2255 O O . ARG A 1 308 ? 6.602 -24.594 4.258 1 97.69 308 ARG A O 1
ATOM 2262 N N . PRO A 1 309 ? 7.465 -22.656 5.051 1 97 309 PRO A N 1
ATOM 2263 C CA . PRO A 1 309 ? 8.367 -22.531 3.9 1 97 309 PRO A CA 1
ATOM 2264 C C . PRO A 1 309 ? 9.273 -23.75 3.723 1 97 309 PRO A C 1
ATOM 2266 O O . PRO A 1 309 ? 9.531 -24.172 2.594 1 97 309 PRO A O 1
ATOM 2269 N N . ASP A 1 310 ? 9.719 -24.344 4.789 1 96.5 310 ASP A N 1
ATOM 2270 C CA . ASP A 1 310 ? 10.617 -25.484 4.691 1 96.5 310 ASP A CA 1
ATOM 2271 C C . ASP A 1 310 ? 9.898 -26.703 4.129 1 96.5 310 ASP A C 1
ATOM 2273 O O . ASP A 1 310 ? 10.422 -27.391 3.244 1 96.5 310 ASP A O 1
ATOM 2277 N N . ARG A 1 311 ? 8.742 -26.953 4.629 1 98 311 ARG A N 1
ATOM 2278 C CA . ARG A 1 311 ? 7.98 -28.094 4.129 1 98 311 ARG A CA 1
ATOM 2279 C C . ARG A 1 311 ? 7.598 -27.906 2.666 1 98 311 ARG A C 1
ATOM 2281 O O . ARG A 1 311 ? 7.734 -28.812 1.854 1 98 311 ARG A O 1
ATOM 2288 N N . PHE A 1 312 ? 7.133 -26.766 2.348 1 98.56 312 PHE A N 1
ATOM 2289 C CA . PHE A 1 312 ? 6.754 -26.453 0.973 1 98.56 312 PHE A CA 1
ATOM 2290 C C . PHE A 1 312 ? 7.941 -26.641 0.034 1 98.56 312 PHE A C 1
ATOM 2292 O O . PHE A 1 312 ? 7.812 -27.25 -1.032 1 98.56 312 PHE A O 1
ATOM 2299 N N . ALA A 1 313 ? 9.102 -26.109 0.451 1 98.31 313 ALA A N 1
ATOM 2300 C CA . ALA A 1 313 ? 10.312 -26.219 -0.352 1 98.31 313 ALA A CA 1
ATOM 2301 C C . ALA A 1 313 ? 10.695 -27.688 -0.556 1 98.31 313 ALA A C 1
ATOM 2303 O O . ALA A 1 313 ? 11.094 -28.094 -1.652 1 98.31 313 ALA A O 1
ATOM 2304 N N . ALA A 1 314 ? 10.562 -28.438 0.462 1 98.25 314 ALA A N 1
ATOM 2305 C CA . ALA A 1 314 ? 10.891 -29.859 0.375 1 98.25 314 ALA A CA 1
ATOM 2306 C C . ALA A 1 314 ? 9.945 -30.578 -0.583 1 98.25 314 ALA A C 1
ATOM 2308 O O . ALA A 1 314 ? 10.375 -31.375 -1.409 1 98.25 314 ALA A O 1
ATOM 2309 N N . ASP A 1 315 ? 8.672 -30.281 -0.465 1 98.75 315 ASP A N 1
ATOM 2310 C CA . ASP A 1 315 ? 7.684 -30.906 -1.336 1 98.75 315 ASP A CA 1
ATOM 2311 C C . ASP A 1 315 ? 7.895 -30.5 -2.791 1 98.75 315 ASP A C 1
ATOM 2313 O O . ASP A 1 315 ? 7.773 -31.312 -3.699 1 98.75 315 ASP A O 1
ATOM 2317 N N . LEU A 1 316 ? 8.203 -29.234 -3.021 1 98.75 316 LEU A N 1
ATOM 2318 C CA . LEU A 1 316 ? 8.469 -28.75 -4.371 1 98.75 316 LEU A CA 1
ATOM 2319 C C . LEU A 1 316 ? 9.727 -29.391 -4.945 1 98.75 316 LEU A C 1
ATOM 2321 O O . LEU A 1 316 ? 9.742 -29.797 -6.113 1 98.75 316 LEU A O 1
ATOM 2325 N N . ALA A 1 317 ? 10.773 -29.5 -4.156 1 98.56 317 ALA A N 1
ATOM 2326 C CA . ALA A 1 317 ? 12.008 -30.156 -4.602 1 98.56 317 ALA A CA 1
ATOM 2327 C C . ALA A 1 317 ? 11.758 -31.609 -4.977 1 98.56 317 ALA A C 1
ATOM 2329 O O . ALA A 1 317 ? 12.258 -32.094 -5.996 1 98.56 317 ALA A O 1
ATOM 2330 N N . ALA A 1 318 ? 11 -32.281 -4.148 1 98.62 318 ALA A N 1
ATOM 2331 C CA . ALA A 1 318 ? 10.672 -33.688 -4.438 1 98.62 318 ALA A CA 1
ATOM 2332 C C . ALA A 1 318 ? 9.891 -33.781 -5.738 1 98.62 318 ALA A C 1
ATOM 2334 O O . ALA A 1 318 ? 10.117 -34.719 -6.531 1 98.62 318 ALA A O 1
ATOM 2335 N N . PHE A 1 319 ? 9.008 -32.906 -5.949 1 98.81 319 PHE A N 1
ATOM 2336 C CA . PHE A 1 319 ? 8.234 -32.875 -7.188 1 98.81 319 PHE A CA 1
ATOM 2337 C C . PHE A 1 319 ? 9.148 -32.656 -8.391 1 98.81 319 PHE A C 1
ATOM 2339 O O . PHE A 1 319 ? 9.039 -33.375 -9.383 1 98.81 319 PHE A O 1
ATOM 2346 N N . MET A 1 320 ? 10.055 -31.719 -8.242 1 98.44 320 MET A N 1
ATOM 2347 C CA . MET A 1 320 ? 11.016 -31.406 -9.297 1 98.44 320 MET A CA 1
ATOM 2348 C C . MET A 1 320 ? 11.883 -32.625 -9.609 1 98.44 320 MET A C 1
ATOM 2350 O O . MET A 1 320 ? 12.125 -32.938 -10.781 1 98.44 320 MET A O 1
ATOM 2354 N N . ASP A 1 321 ? 12.258 -33.375 -8.625 1 97.75 321 ASP A N 1
ATOM 2355 C CA . ASP A 1 321 ? 13.133 -34.531 -8.781 1 97.75 321 ASP A CA 1
ATOM 2356 C C . ASP A 1 321 ? 12.406 -35.656 -9.5 1 97.75 321 ASP A C 1
ATOM 2358 O O . ASP A 1 321 ? 13.047 -36.5 -10.141 1 97.75 321 ASP A O 1
ATOM 2362 N N . ALA A 1 322 ? 11.188 -35.656 -9.391 1 97.5 322 ALA A N 1
ATOM 2363 C CA . ALA A 1 322 ? 10.398 -36.75 -9.945 1 97.5 322 ALA A CA 1
ATOM 2364 C C . ALA A 1 322 ? 10.047 -36.469 -11.406 1 97.5 322 ALA A C 1
ATOM 2366 O O . ALA A 1 322 ? 9.516 -37.344 -12.094 1 97.5 322 ALA A O 1
ATOM 2367 N N . LEU A 1 323 ? 10.305 -35.312 -11.906 1 96.19 323 LEU A N 1
ATOM 2368 C CA . LEU A 1 323 ? 9.945 -34.969 -13.281 1 96.19 323 LEU A CA 1
ATOM 2369 C C . LEU A 1 323 ? 10.906 -35.625 -14.273 1 96.19 323 LEU A C 1
ATOM 2371 O O . LEU A 1 323 ? 12.07 -35.875 -13.945 1 96.19 323 LEU A O 1
ATOM 2375 N N . MET B 1 1 ? -19.031 92.25 -61.375 1 25.03 1 MET B N 1
ATOM 2376 C CA . MET B 1 1 ? -19.562 90.875 -61.688 1 25.03 1 MET B CA 1
ATOM 2377 C C . MET B 1 1 ? -19.516 90 -60.469 1 25.03 1 MET B C 1
ATOM 2379 O O . MET B 1 1 ? -18.453 89.812 -59.844 1 25.03 1 MET B O 1
ATOM 2383 N N . THR B 1 2 ? -20.672 89.75 -59.75 1 25.03 2 THR B N 1
ATOM 2384 C CA . THR B 1 2 ? -21.234 89.562 -58.406 1 25.03 2 THR B CA 1
ATOM 2385 C C . THR B 1 2 ? -21.094 88.125 -58 1 25.03 2 THR B C 1
ATOM 2387 O O . THR B 1 2 ? -21.734 87.25 -58.562 1 25.03 2 THR B O 1
ATOM 2390 N N . ASP B 1 3 ? -19.781 87.625 -57.781 1 26.2 3 ASP B N 1
ATOM 2391 C CA . ASP B 1 3 ? -19.266 86.25 -57.656 1 26.2 3 ASP B CA 1
ATOM 2392 C C . ASP B 1 3 ? -19.891 85.562 -56.469 1 26.2 3 ASP B C 1
ATOM 2394 O O . ASP B 1 3 ? -19.688 85.938 -55.344 1 26.2 3 ASP B O 1
ATOM 2398 N N . THR B 1 4 ? -21.188 85.062 -56.594 1 25.5 4 THR B N 1
ATOM 2399 C CA . THR B 1 4 ? -22.234 84.562 -55.688 1 25.5 4 THR B CA 1
ATOM 2400 C C . THR B 1 4 ? -21.781 83.25 -55 1 25.5 4 THR B C 1
ATOM 2402 O O . THR B 1 4 ? -21.641 82.25 -55.656 1 25.5 4 THR B O 1
ATOM 2405 N N . HIS B 1 5 ? -20.859 83.312 -53.969 1 27.5 5 HIS B N 1
ATOM 2406 C CA . HIS B 1 5 ? -20.125 82.312 -53.281 1 27.5 5 HIS B CA 1
ATOM 2407 C C . HIS B 1 5 ? -21.078 81.375 -52.5 1 27.5 5 HIS B C 1
ATOM 2409 O O . HIS B 1 5 ? -21.828 81.812 -51.656 1 27.5 5 HIS B O 1
ATOM 2415 N N . HIS B 1 6 ? -21.75 80.438 -53.188 1 24.22 6 HIS B N 1
ATOM 2416 C CA . HIS B 1 6 ? -22.844 79.562 -52.781 1 24.22 6 HIS B CA 1
ATOM 2417 C C . HIS B 1 6 ? -22.438 78.688 -51.594 1 24.22 6 HIS B C 1
ATOM 2419 O O . HIS B 1 6 ? -21.422 78 -51.656 1 24.22 6 HIS B O 1
ATOM 2425 N N . HIS B 1 7 ? -22.672 79 -50.312 1 22.92 7 HIS B N 1
ATOM 2426 C CA . HIS B 1 7 ? -22.406 78.562 -48.969 1 22.92 7 HIS B CA 1
ATOM 2427 C C . HIS B 1 7 ? -23.078 77.188 -48.688 1 22.92 7 HIS B C 1
ATOM 2429 O O . HIS B 1 7 ? -24.312 77.125 -48.688 1 22.92 7 HIS B O 1
ATOM 2435 N N . ALA B 1 8 ? -22.578 76.062 -49.375 1 24.48 8 ALA B N 1
ATOM 2436 C CA . ALA B 1 8 ? -23.234 74.75 -49.312 1 24.48 8 ALA B CA 1
ATOM 2437 C C . ALA B 1 8 ? -23.406 74.312 -47.875 1 24.48 8 ALA B C 1
ATOM 2439 O O . ALA B 1 8 ? -22.453 74.25 -47.094 1 24.48 8 ALA B O 1
ATOM 2440 N N . GLN B 1 9 ? -24.578 74.5 -47.219 1 20.06 9 GLN B N 1
ATOM 2441 C CA . GLN B 1 9 ? -25.094 74.312 -45.875 1 20.06 9 GLN B CA 1
ATOM 2442 C C . GLN B 1 9 ? -25.016 72.812 -45.469 1 20.06 9 GLN B C 1
ATOM 2444 O O . GLN B 1 9 ? -25.609 71.938 -46.125 1 20.06 9 GLN B O 1
ATOM 2449 N N . VAL B 1 10 ? -23.828 72.312 -45.031 1 23.83 10 VAL B N 1
ATOM 2450 C CA . VAL B 1 10 ? -23.5 70.938 -44.656 1 23.83 10 VAL B CA 1
ATOM 2451 C C . VAL B 1 10 ? -24.406 70.438 -43.531 1 23.83 10 VAL B C 1
ATOM 2453 O O . VAL B 1 10 ? -24.453 71.125 -42.469 1 23.83 10 VAL B O 1
ATOM 2456 N N . ASN B 1 11 ? -25.609 69.875 -43.812 1 20.36 11 ASN B N 1
ATOM 2457 C CA . ASN B 1 11 ? -26.688 69.438 -42.906 1 20.36 11 ASN B CA 1
ATOM 2458 C C . ASN B 1 11 ? -26.172 68.375 -41.906 1 20.36 11 ASN B C 1
ATOM 2460 O O . ASN B 1 11 ? -25.484 67.438 -42.25 1 20.36 11 ASN B O 1
ATOM 2464 N N . HIS B 1 12 ? -25.938 68.688 -40.625 1 23.23 12 HIS B N 1
ATOM 2465 C CA . HIS B 1 12 ? -25.484 68.125 -39.375 1 23.23 12 HIS B CA 1
ATOM 2466 C C . HIS B 1 12 ? -26.391 66.938 -38.969 1 23.23 12 HIS B C 1
ATOM 2468 O O . HIS B 1 12 ? -27.578 67.125 -38.688 1 23.23 12 HIS B O 1
ATOM 2474 N N . GLY B 1 13 ? -26.375 65.812 -39.75 1 22.5 13 GLY B N 1
ATOM 2475 C CA . GLY B 1 13 ? -27.25 64.625 -39.5 1 22.5 13 GLY B CA 1
ATOM 2476 C C . GLY B 1 13 ? -27.219 64.188 -38.062 1 22.5 13 GLY B C 1
ATOM 2477 O O . GLY B 1 13 ? -26.156 64.188 -37.438 1 22.5 13 GLY B O 1
ATOM 2478 N N . GLN B 1 14 ? -28.25 64.25 -37.25 1 21.03 14 GLN B N 1
ATOM 2479 C CA . GLN B 1 14 ? -28.594 64 -35.844 1 21.03 14 GLN B CA 1
ATOM 2480 C C . GLN B 1 14 ? -28.406 62.531 -35.531 1 21.03 14 GLN B C 1
ATOM 2482 O O . GLN B 1 14 ? -29.016 61.656 -36.156 1 21.03 14 GLN B O 1
ATOM 2487 N N . VAL B 1 15 ? -27.219 62.031 -35.219 1 22.75 15 VAL B N 1
ATOM 2488 C CA . VAL B 1 15 ? -26.906 60.625 -34.906 1 22.75 15 VAL B CA 1
ATOM 2489 C C . VAL B 1 15 ? -27.734 60.188 -33.688 1 22.75 15 VAL B C 1
ATOM 2491 O O . VAL B 1 15 ? -27.734 60.844 -32.656 1 22.75 15 VAL B O 1
ATOM 2494 N N . ASN B 1 16 ? -28.953 59.5 -33.906 1 21.19 16 ASN B N 1
ATOM 2495 C CA . ASN B 1 16 ? -29.891 58.969 -32.938 1 21.19 16 ASN B CA 1
ATOM 2496 C C . ASN B 1 16 ? -29.203 58.031 -31.938 1 21.19 16 ASN B C 1
ATOM 2498 O O . ASN B 1 16 ? -28.438 57.156 -32.344 1 21.19 16 ASN B O 1
ATOM 2502 N N . HIS B 1 17 ? -28.969 58.438 -30.688 1 23.64 17 HIS B N 1
ATOM 2503 C CA . HIS B 1 17 ? -28.406 57.781 -29.516 1 23.64 17 HIS B CA 1
ATOM 2504 C C . HIS B 1 17 ? -29.219 56.531 -29.125 1 23.64 17 HIS B C 1
ATOM 2506 O O . HIS B 1 17 ? -30.391 56.625 -28.797 1 23.64 17 HIS B O 1
ATOM 2512 N N . ALA B 1 18 ? -29.156 55.438 -29.922 1 24.22 18 ALA B N 1
ATOM 2513 C CA . ALA B 1 18 ? -29.875 54.188 -29.562 1 24.22 18 ALA B CA 1
ATOM 2514 C C . ALA B 1 18 ? -29.578 53.781 -28.125 1 24.22 18 ALA B C 1
ATOM 2516 O O . ALA B 1 18 ? -28.422 53.812 -27.688 1 24.22 18 ALA B O 1
ATOM 2517 N N . GLN B 1 19 ? -30.484 53.844 -27.203 1 21.75 19 GLN B N 1
ATOM 2518 C CA . GLN B 1 19 ? -30.562 53.469 -25.797 1 21.75 19 GLN B CA 1
ATOM 2519 C C . GLN B 1 19 ? -30.203 52 -25.609 1 21.75 19 GLN B C 1
ATOM 2521 O O . GLN B 1 19 ? -30.812 51.125 -26.203 1 21.75 19 GLN B O 1
ATOM 2526 N N . VAL B 1 20 ? -28.922 51.656 -25.469 1 24.06 20 VAL B N 1
ATOM 2527 C CA . VAL B 1 20 ? -28.438 50.312 -25.172 1 24.06 20 VAL B CA 1
ATOM 2528 C C . VAL B 1 20 ? -29.141 49.75 -23.938 1 24.06 20 VAL B C 1
ATOM 2530 O O . VAL B 1 20 ? -29.156 50.406 -22.875 1 24.06 20 VAL B O 1
ATOM 2533 N N . ASN B 1 21 ? -30.266 49.031 -24.156 1 22.28 21 ASN B N 1
ATOM 2534 C CA . ASN B 1 21 ? -31 48.312 -23.125 1 22.28 21 ASN B CA 1
ATOM 2535 C C . ASN B 1 21 ? -30.078 47.438 -22.281 1 22.28 21 ASN B C 1
ATOM 2537 O O . ASN B 1 21 ? -29.25 46.719 -22.812 1 22.28 21 ASN B O 1
ATOM 2541 N N . HIS B 1 22 ? -29.766 47.875 -21.062 1 25.36 22 HIS B N 1
ATOM 2542 C CA . HIS B 1 22 ? -29.031 47.219 -19.984 1 25.36 22 HIS B CA 1
ATOM 2543 C C . HIS B 1 22 ? -29.609 45.812 -19.688 1 25.36 22 HIS B C 1
ATOM 2545 O O . HIS B 1 22 ? -30.766 45.688 -19.281 1 25.36 22 HIS B O 1
ATOM 2551 N N . GLY B 1 23 ? -29.422 44.875 -20.609 1 25.69 23 GLY B N 1
ATOM 2552 C CA . GLY B 1 23 ? -29.844 43.5 -20.328 1 25.69 23 GLY B CA 1
ATOM 2553 C C . GLY B 1 23 ? -29.438 43.031 -18.953 1 25.69 23 GLY B C 1
ATOM 2554 O O . GLY B 1 23 ? -28.312 43.25 -18.516 1 25.69 23 GLY B O 1
ATOM 2555 N N . GLN B 1 24 ? -30.312 42.906 -18 1 23.61 24 GLN B N 1
ATOM 2556 C CA . GLN B 1 24 ? -30.203 42.344 -16.672 1 23.61 24 GLN B CA 1
ATOM 2557 C C . GLN B 1 24 ? -29.547 40.969 -16.719 1 23.61 24 GLN B C 1
ATOM 2559 O O . GLN B 1 24 ? -30.016 40.062 -17.453 1 23.61 24 GLN B O 1
ATOM 2564 N N . VAL B 1 25 ? -28.219 40.906 -16.578 1 26.41 25 VAL B N 1
ATOM 2565 C CA . VAL B 1 25 ? -27.469 39.656 -16.375 1 26.41 25 VAL B CA 1
ATOM 2566 C C . VAL B 1 25 ? -28.141 38.844 -15.289 1 26.41 25 VAL B C 1
ATOM 2568 O O . VAL B 1 25 ? -28.359 39.312 -14.18 1 26.41 25 VAL B O 1
ATOM 2571 N N . ASN B 1 26 ? -29.078 38 -15.766 1 25.31 26 ASN B N 1
ATOM 2572 C CA . ASN B 1 26 ? -29.609 37 -14.852 1 25.31 26 ASN B CA 1
ATOM 2573 C C . ASN B 1 26 ? -28.484 36.312 -14.086 1 25.31 26 ASN B C 1
ATOM 2575 O O . ASN B 1 26 ? -27.531 35.812 -14.688 1 25.31 26 ASN B O 1
ATOM 2579 N N . HIS B 1 27 ? -28.25 36.75 -12.891 1 28.41 27 HIS B N 1
ATOM 2580 C CA . HIS B 1 27 ? -27.406 36.094 -11.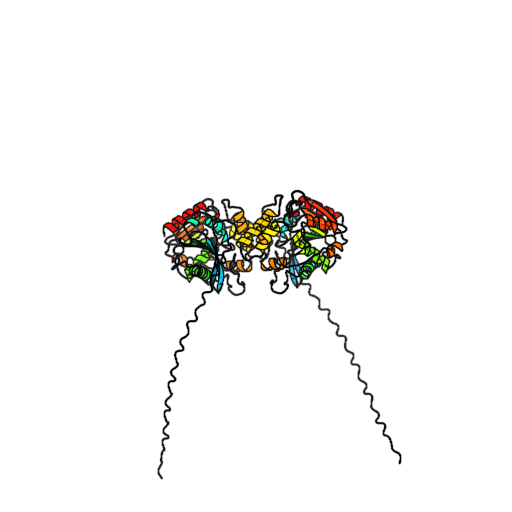914 1 28.41 27 HIS B CA 1
ATOM 2581 C C . HIS B 1 27 ? -27.656 34.594 -11.898 1 28.41 27 HIS B C 1
ATOM 2583 O O . HIS B 1 27 ? -28.766 34.156 -11.641 1 28.41 27 HIS B O 1
ATOM 2589 N N . GLY B 1 28 ? -27.047 33.906 -12.914 1 29.05 28 GLY B N 1
ATOM 2590 C CA . GLY B 1 28 ? -27.016 32.469 -12.906 1 29.05 28 GLY B CA 1
ATOM 2591 C C . GLY B 1 28 ? -26.812 31.875 -11.516 1 29.05 28 GLY B C 1
ATOM 2592 O O . GLY B 1 28 ? -25.938 32.312 -10.773 1 29.05 28 GLY B O 1
ATOM 2593 N N . GLN B 1 29 ? -27.828 31.422 -10.883 1 25.28 29 GLN B N 1
ATOM 2594 C CA . GLN B 1 29 ? -27.797 30.625 -9.664 1 25.28 29 GLN B CA 1
ATOM 2595 C C . GLN B 1 29 ? -26.75 29.531 -9.75 1 25.28 29 GLN B C 1
ATOM 2597 O O . GLN B 1 29 ? -26.766 28.719 -10.672 1 25.28 29 GLN B O 1
ATOM 2602 N N . VAL B 1 30 ? -25.562 29.844 -9.266 1 29.66 30 VAL B N 1
ATOM 2603 C CA . VAL B 1 30 ? -24.594 28.797 -8.945 1 29.66 30 VAL B CA 1
ATOM 2604 C C . VAL B 1 30 ? -25.297 27.641 -8.242 1 29.66 30 VAL B C 1
ATOM 2606 O O . VAL B 1 30 ? -25.938 27.828 -7.207 1 29.66 30 VAL B O 1
ATOM 2609 N N . ASN B 1 31 ? -25.828 26.703 -9.047 1 28.25 31 ASN B N 1
ATOM 2610 C CA . ASN B 1 31 ? -26.25 25.453 -8.445 1 28.25 31 ASN B CA 1
ATOM 2611 C C . ASN B 1 31 ? -25.266 24.984 -7.379 1 28.25 31 ASN B C 1
ATOM 2613 O O . ASN B 1 31 ? -24.094 24.781 -7.664 1 28.25 31 ASN B O 1
ATOM 2617 N N . HIS B 1 32 ? -25.516 25.234 -6.176 1 27.52 32 HIS B N 1
ATOM 2618 C CA . HIS B 1 32 ? -24.859 24.547 -5.07 1 27.52 32 HIS B CA 1
ATOM 2619 C C . HIS B 1 32 ? -24.844 23.047 -5.285 1 27.52 32 HIS B C 1
ATOM 2621 O O . HIS B 1 32 ? -25.891 22.422 -5.418 1 27.52 32 HIS B O 1
ATOM 2627 N N . ALA B 1 33 ? -23.812 22.531 -5.961 1 32.53 33 ALA B N 1
ATOM 2628 C CA . ALA B 1 33 ? -23.578 21.094 -5.934 1 32.53 33 ALA B CA 1
ATOM 2629 C C . ALA B 1 33 ? -23.938 20.516 -4.57 1 32.53 33 ALA B C 1
ATOM 2631 O O . ALA B 1 33 ? -23.438 20.984 -3.539 1 32.53 33 ALA B O 1
ATOM 2632 N N . GLN B 1 34 ? -25.047 19.906 -4.391 1 31.3 34 GLN B N 1
ATOM 2633 C CA . GLN B 1 34 ? -25.484 19.094 -3.258 1 31.3 34 GLN B CA 1
ATOM 2634 C C . GLN B 1 34 ? -24.359 18.219 -2.732 1 31.3 34 GLN B C 1
ATOM 2636 O O . GLN B 1 34 ? -23.75 17.469 -3.488 1 31.3 34 GLN B O 1
ATOM 2641 N N . VAL B 1 35 ? -23.75 18.641 -1.568 1 38.06 35 VAL B N 1
ATOM 2642 C CA . VAL B 1 35 ? -22.875 17.781 -0.773 1 38.06 35 VAL B CA 1
ATOM 2643 C C . VAL B 1 35 ? -23.562 16.438 -0.507 1 38.06 35 VAL B C 1
ATOM 2645 O O . VAL B 1 35 ? -24.609 16.391 0.163 1 38.06 35 VAL B O 1
ATOM 2648 N N . ASN B 1 36 ? -23.578 15.523 -1.374 1 33.25 36 ASN B N 1
ATOM 2649 C CA . ASN B 1 36 ? -24.078 14.188 -1.03 1 33.25 36 ASN B CA 1
ATOM 2650 C C . ASN B 1 36 ? -23.328 13.609 0.169 1 33.25 36 ASN B C 1
ATOM 2652 O O . ASN B 1 36 ? -22.109 13.391 0.107 1 33.25 36 ASN B O 1
ATOM 2656 N N . HIS B 1 37 ? -23.984 13.758 1.313 1 36.56 37 HIS B N 1
ATOM 2657 C CA . HIS B 1 37 ? -23.547 13.117 2.551 1 36.56 37 HIS B CA 1
ATOM 2658 C C . HIS B 1 37 ? -23.703 11.602 2.473 1 36.56 37 HIS B C 1
ATOM 2660 O O . HIS B 1 37 ? -24.797 11.07 2.641 1 36.56 37 HIS B O 1
ATOM 2666 N N . GLY B 1 38 ? -23.078 10.93 1.686 1 33.22 38 GLY B N 1
ATOM 2667 C CA . GLY B 1 38 ? -23.141 9.484 1.853 1 33.22 38 GLY B CA 1
ATOM 2668 C C . GLY B 1 38 ? -22.656 9.016 3.215 1 33.22 38 GLY B C 1
ATOM 2669 O O . GLY B 1 38 ? -21.516 9.25 3.588 1 33.22 38 GLY B O 1
ATOM 2670 N N . ARG B 1 39 ? -23.562 8.883 4.145 1 32.72 39 ARG B N 1
ATOM 2671 C CA . ARG B 1 39 ? -23.297 8.258 5.434 1 32.72 39 ARG B CA 1
ATOM 2672 C C . ARG B 1 39 ? -22.922 6.785 5.266 1 32.72 39 ARG B C 1
ATOM 2674 O O . ARG B 1 39 ? -23.781 5.953 4.973 1 32.72 39 ARG B O 1
ATOM 2681 N N . ALA B 1 40 ? -21.75 6.371 5.016 1 34.69 40 ALA B N 1
ATOM 2682 C CA . ALA B 1 40 ? -21.438 4.977 5.309 1 34.69 40 ALA B CA 1
ATOM 2683 C C . ALA B 1 40 ? -21.203 4.77 6.805 1 34.69 40 ALA B C 1
ATOM 2685 O O . ALA B 1 40 ? -20.25 5.305 7.375 1 34.69 40 ALA B O 1
ATOM 2686 N N . ASP B 1 41 ? -22.188 4.5 7.652 1 33.81 41 ASP B N 1
ATOM 2687 C CA . ASP B 1 41 ? -22.047 4.098 9.047 1 33.81 41 ASP B CA 1
ATOM 2688 C C . ASP B 1 41 ? -21.141 2.883 9.188 1 33.81 41 ASP B C 1
ATOM 2690 O O . ASP B 1 41 ? -21.547 1.76 8.875 1 33.81 41 ASP B O 1
ATOM 2694 N N . HIS B 1 42 ? -19.828 2.963 9.062 1 34.34 42 HIS B N 1
ATOM 2695 C CA . HIS B 1 42 ? -18.922 1.829 9.227 1 34.34 42 HIS B CA 1
ATOM 2696 C C . HIS B 1 42 ? -19.094 1.183 10.594 1 34.34 42 HIS B C 1
ATOM 2698 O O . HIS B 1 42 ? -19.719 1.753 11.477 1 34.34 42 HIS B O 1
ATOM 2704 N N . ASP B 1 43 ? -17.953 0.333 11.078 1 33.03 43 ASP B N 1
ATOM 2705 C CA . ASP B 1 43 ? -17.781 -0.708 12.094 1 33.03 43 ASP B CA 1
ATOM 2706 C C . ASP B 1 43 ? -17.672 -0.106 13.492 1 33.03 43 ASP B C 1
ATOM 2708 O O . ASP B 1 43 ? -16.594 0.265 13.938 1 33.03 43 ASP B O 1
ATOM 2712 N N . GLY B 1 44 ? -18.703 0.373 14.32 1 36.62 44 GLY B N 1
ATOM 2713 C CA . GLY B 1 44 ? -19.031 0.633 15.711 1 36.62 44 GLY B CA 1
ATOM 2714 C C . GLY B 1 44 ? -18.328 1.867 16.266 1 36.62 44 GLY B C 1
ATOM 2715 O O . GLY B 1 44 ? -18.438 2.164 17.453 1 36.62 44 GLY B O 1
ATOM 2716 N N . SER B 1 45 ? -17.078 2.168 16 1 44.59 45 SER B N 1
ATOM 2717 C CA . SER B 1 45 ? -16.547 3.316 16.719 1 44.59 45 SER B CA 1
ATOM 2718 C C . SER B 1 45 ? -17.422 4.551 16.516 1 44.59 45 SER B C 1
ATOM 2720 O O . SER B 1 45 ? -18.109 4.676 15.508 1 44.59 45 SER B O 1
ATOM 2722 N N . PRO B 1 46 ? -17.672 5.375 17.578 1 53.25 46 PRO B N 1
ATOM 2723 C CA . PRO B 1 46 ? -18.359 6.633 17.297 1 53.25 46 PRO B CA 1
ATOM 2724 C C . PRO B 1 46 ? -18.047 7.176 15.898 1 53.25 46 PRO B C 1
ATOM 2726 O O . PRO B 1 46 ? -17.031 6.805 15.297 1 53.25 46 PRO B O 1
ATOM 2729 N N . GLY B 1 47 ? -19.156 7.875 15.117 1 73.69 47 GLY B N 1
ATOM 2730 C CA . GLY B 1 47 ? -19.656 8.203 13.789 1 73.69 47 GLY B CA 1
ATOM 2731 C C . GLY B 1 47 ? -18.641 8.945 12.938 1 73.69 47 GLY B C 1
ATOM 2732 O O . GLY B 1 47 ? -18.562 10.172 12.977 1 73.69 47 GLY B O 1
ATOM 2733 N N . VAL B 1 48 ? -17.578 8.258 12.578 1 88.31 48 VAL B N 1
ATOM 2734 C CA . VAL B 1 48 ? -16.734 8.93 11.586 1 88.31 48 VAL B CA 1
ATOM 2735 C C . VAL B 1 48 ? -17.516 9.141 10.297 1 88.31 48 VAL B C 1
ATOM 2737 O O . VAL B 1 48 ? -18.172 8.219 9.797 1 88.31 48 VAL B O 1
ATOM 2740 N N . ARG B 1 49 ? -17.609 10.367 9.953 1 93.88 49 ARG B N 1
ATOM 2741 C CA . ARG B 1 49 ? -18.219 10.742 8.68 1 93.88 49 ARG B CA 1
ATOM 2742 C C . ARG B 1 49 ? -17.141 11.094 7.648 1 93.88 49 ARG B C 1
ATOM 2744 O O . ARG B 1 49 ? -16.062 11.578 8.008 1 93.88 49 ARG B O 1
ATOM 2751 N N . VAL B 1 50 ? -17.469 10.781 6.434 1 96.94 50 VAL B N 1
ATOM 2752 C CA . VAL B 1 50 ? -16.562 11.148 5.348 1 96.94 50 VAL B CA 1
ATOM 2753 C C . VAL B 1 50 ? -17.234 12.203 4.461 1 96.94 50 VAL B C 1
ATOM 2755 O O . VAL B 1 50 ? -18.359 12.016 3.998 1 96.94 50 VAL B O 1
ATOM 2758 N N . HIS B 1 51 ? -16.516 13.32 4.285 1 97.81 51 HIS B N 1
ATOM 2759 C CA . HIS B 1 51 ? -16.984 14.391 3.412 1 97.81 51 HIS B CA 1
ATOM 2760 C C . HIS B 1 51 ? -16.172 14.453 2.131 1 97.81 51 HIS B C 1
ATOM 2762 O O . HIS B 1 51 ? -15.023 13.992 2.1 1 97.81 51 HIS B O 1
ATOM 2768 N N . ARG B 1 52 ? -16.766 14.953 1.103 1 98.12 52 ARG B N 1
ATOM 2769 C CA . ARG B 1 52 ? -16.078 15.344 -0.125 1 98.12 52 ARG B CA 1
ATOM 2770 C C . ARG B 1 52 ? -16.188 16.844 -0.374 1 98.12 52 ARG B C 1
ATOM 2772 O O . ARG B 1 52 ? -17.297 17.391 -0.393 1 98.12 52 ARG B O 1
ATOM 2779 N N . VAL B 1 53 ? -15.102 17.516 -0.464 1 98.56 53 VAL B N 1
ATOM 2780 C CA . VAL B 1 53 ? -15.102 18.953 -0.709 1 98.56 53 VAL B CA 1
ATOM 2781 C C . VAL B 1 53 ? -14.258 19.266 -1.943 1 98.56 53 VAL B C 1
ATOM 2783 O O . VAL B 1 53 ? -13.477 18.422 -2.402 1 98.56 53 VAL B O 1
ATOM 2786 N N . GLN B 1 54 ? -14.398 20.453 -2.516 1 98.5 54 GLN B N 1
ATOM 2787 C CA . GLN B 1 54 ? -13.641 20.859 -3.695 1 98.5 54 GLN B CA 1
ATOM 2788 C C . GLN B 1 54 ? -12.344 21.562 -3.303 1 98.5 54 GLN B C 1
ATOM 2790 O O . GLN B 1 54 ? -12.352 22.469 -2.467 1 98.5 54 GLN B O 1
ATOM 2795 N N . GLY B 1 55 ? -11.289 21.047 -3.855 1 98.25 55 GLY B N 1
ATOM 2796 C CA . GLY B 1 55 ? -9.992 21.656 -3.621 1 98.25 55 GLY B CA 1
ATOM 2797 C C . GLY B 1 55 ? -9.477 22.438 -4.812 1 98.25 55 GLY B C 1
ATOM 2798 O O . GLY B 1 55 ? -10.258 22.859 -5.676 1 98.25 55 GLY B O 1
ATOM 2799 N N . GLY B 1 56 ? -8.211 22.797 -4.703 1 97.69 56 GLY B N 1
ATOM 2800 C CA . GLY B 1 56 ? -7.57 23.5 -5.809 1 97.69 56 GLY B CA 1
ATOM 2801 C C . GLY B 1 56 ? -7.684 22.766 -7.129 1 97.69 56 GLY B C 1
ATOM 2802 O O . GLY B 1 56 ? -7.574 21.531 -7.172 1 97.69 56 GLY B O 1
ATOM 2803 N N . GLY B 1 57 ? -7.922 23.609 -8.18 1 95.94 57 GLY B N 1
ATOM 2804 C CA . GLY B 1 57 ? -8.047 23.016 -9.5 1 95.94 57 GLY B CA 1
ATOM 2805 C C . GLY B 1 57 ? -9.336 22.234 -9.68 1 95.94 57 GLY B C 1
ATOM 2806 O O . GLY B 1 57 ? -9.508 21.531 -10.688 1 95.94 57 GLY B O 1
ATOM 2807 N N . GLY B 1 58 ? -10.141 22.172 -8.734 1 97.06 58 GLY B N 1
ATOM 2808 C CA . GLY B 1 58 ? -11.469 21.578 -8.875 1 97.06 58 GLY B CA 1
ATOM 2809 C C . GLY B 1 58 ? -11.5 20.109 -8.516 1 97.06 58 GLY B C 1
ATOM 2810 O O . GLY B 1 58 ? -12.492 19.422 -8.789 1 97.06 58 GLY B O 1
ATOM 2811 N N . ILE B 1 59 ? -10.508 19.609 -7.898 1 97.25 59 ILE B N 1
ATOM 2812 C CA . ILE B 1 59 ? -10.484 18.188 -7.578 1 97.25 59 ILE B CA 1
ATOM 2813 C C . ILE B 1 59 ? -11.281 17.938 -6.301 1 97.25 59 ILE B C 1
ATOM 2815 O O . ILE B 1 59 ? -11.484 18.844 -5.492 1 97.25 59 ILE B O 1
ATOM 2819 N N . GLY B 1 60 ? -11.734 16.672 -6.141 1 98.44 60 GLY B N 1
ATOM 2820 C CA . GLY B 1 60 ? -12.406 16.266 -4.914 1 98.44 60 GLY B CA 1
ATOM 2821 C C . GLY B 1 60 ? -11.453 15.852 -3.818 1 98.44 60 GLY B C 1
ATOM 2822 O O . GLY B 1 60 ? -10.531 15.07 -4.062 1 98.44 60 GLY B O 1
ATOM 2823 N N . LEU B 1 61 ? -11.664 16.375 -2.633 1 98.75 61 LEU B N 1
ATOM 2824 C CA . LEU B 1 61 ? -10.875 16.016 -1.456 1 98.75 61 LEU B CA 1
ATOM 2825 C C . LEU B 1 61 ? -11.734 15.273 -0.435 1 98.75 61 LEU B C 1
ATOM 2827 O O . LEU B 1 61 ? -12.875 15.656 -0.183 1 98.75 61 LEU B O 1
ATOM 2831 N N . SER B 1 62 ? -11.156 14.234 0.079 1 98.75 62 SER B N 1
ATOM 2832 C CA . SER B 1 62 ? -11.812 13.477 1.14 1 98.75 62 SER B CA 1
ATOM 2833 C C . SER B 1 62 ? -11.422 14 2.518 1 98.75 62 SER B C 1
ATOM 2835 O O . SER B 1 62 ? -10.234 14.195 2.799 1 98.75 62 SER B O 1
ATOM 2837 N N . VAL B 1 63 ? -12.414 14.219 3.391 1 98.69 63 VAL B N 1
ATOM 2838 C CA . VAL B 1 63 ? -12.188 14.688 4.754 1 98.69 63 VAL B CA 1
ATOM 2839 C C . VAL B 1 63 ? -12.945 13.797 5.738 1 98.69 63 VAL B C 1
ATOM 2841 O O . VAL B 1 63 ? -14.164 13.648 5.637 1 98.69 63 VAL B O 1
ATOM 2844 N N . LEU B 1 64 ? -12.172 13.281 6.68 1 98.06 64 LEU B N 1
ATOM 2845 C CA . LEU B 1 64 ? -12.797 12.547 7.773 1 98.06 64 LEU B CA 1
ATOM 2846 C C . LEU B 1 64 ? -13.227 13.484 8.891 1 98.06 64 LEU B C 1
ATOM 2848 O O . LEU B 1 64 ? -12.516 14.438 9.219 1 98.06 64 LEU B O 1
ATOM 2852 N N . GLU B 1 65 ? -14.375 13.164 9.422 1 97.75 65 GLU B N 1
ATOM 2853 C CA . GLU B 1 65 ? -14.875 13.961 10.539 1 97.75 65 GLU B CA 1
ATOM 2854 C C . GLU B 1 65 ? -15.312 13.07 11.703 1 97.75 65 GLU B C 1
ATOM 2856 O O . GLU B 1 65 ? -15.93 12.023 11.484 1 97.75 65 GLU B O 1
ATOM 2861 N N . ALA B 1 66 ? -14.898 13.5 12.867 1 96.75 66 ALA B N 1
ATOM 2862 C CA . ALA B 1 66 ? -15.367 12.891 14.109 1 96.75 66 ALA B CA 1
ATOM 2863 C C . ALA B 1 66 ? -15.492 13.93 15.219 1 96.75 66 ALA B C 1
ATOM 2865 O O . ALA B 1 66 ? -15.227 15.109 15.008 1 96.75 66 ALA B O 1
ATOM 2866 N N . GLY B 1 67 ? -16.016 13.5 16.328 1 96.75 67 GLY B N 1
ATOM 2867 C CA . GLY B 1 67 ? -16.109 14.367 17.5 1 96.75 67 GLY B CA 1
ATOM 2868 C C . GLY B 1 67 ? -17.391 15.156 17.562 1 96.75 67 GLY B C 1
ATOM 2869 O O . GLY B 1 67 ? -18.438 14.703 17.078 1 96.75 67 GLY B O 1
ATOM 2870 N N . ASP B 1 68 ? -17.328 16.312 18.297 1 95.62 68 ASP B N 1
ATOM 2871 C CA . ASP B 1 68 ? -18.484 17.188 18.484 1 95.62 68 ASP B CA 1
ATOM 2872 C C . ASP B 1 68 ? -18.641 18.156 17.312 1 95.62 68 ASP B C 1
ATOM 2874 O O . ASP B 1 68 ? -17.859 19.109 17.172 1 95.62 68 ASP B O 1
ATOM 2878 N N . PRO B 1 69 ? -19.688 18 16.531 1 94.25 69 PRO B N 1
ATOM 2879 C CA . PRO B 1 69 ? -19.844 18.859 15.359 1 94.25 69 PRO B CA 1
ATOM 2880 C C . PRO B 1 69 ? -20.031 20.328 15.734 1 94.25 69 PRO B C 1
ATOM 2882 O O . PRO B 1 69 ? -19.812 21.219 14.906 1 94.25 69 PRO B O 1
ATOM 2885 N N . ALA B 1 70 ? -20.375 20.562 16.938 1 95.56 70 ALA B N 1
ATOM 2886 C CA . ALA B 1 70 ? -20.594 21.922 17.406 1 95.56 70 ALA B CA 1
ATOM 2887 C C . ALA B 1 70 ? -19.344 22.484 18.094 1 95.56 70 ALA B C 1
ATOM 2889 O O . ALA B 1 70 ? -19.281 23.672 18.422 1 95.56 70 ALA B O 1
ATOM 2890 N N . GLY B 1 71 ? -18.359 21.609 18.328 1 97.19 71 GLY B N 1
ATOM 2891 C CA . GLY B 1 71 ? -17.125 22.047 18.984 1 97.19 71 GLY B CA 1
ATOM 2892 C C . GLY B 1 71 ? -16.219 22.844 18.062 1 97.19 71 GLY B C 1
ATOM 2893 O O . GLY B 1 71 ? -16.438 22.891 16.859 1 97.19 71 GLY B O 1
ATOM 2894 N N . PRO B 1 72 ? -15.219 23.547 18.703 1 98.12 72 PRO B N 1
ATOM 2895 C CA . PRO B 1 72 ? -14.242 24.25 17.859 1 98.12 72 PRO B CA 1
ATOM 2896 C C . PRO B 1 72 ? -13.523 23.312 16.875 1 98.12 72 PRO B C 1
ATOM 2898 O O . PRO B 1 72 ? -13.07 22.234 17.281 1 98.12 72 PRO B O 1
ATOM 2901 N N . PRO B 1 73 ? -13.438 23.672 15.641 1 98.56 73 PRO B N 1
ATOM 2902 C CA . PRO B 1 73 ? -12.898 22.766 14.633 1 98.56 73 PRO B CA 1
ATOM 2903 C C . PRO B 1 73 ? -11.375 22.719 14.641 1 98.56 73 PRO B C 1
ATOM 2905 O O . PRO B 1 73 ? -10.719 23.734 14.852 1 98.56 73 PRO B O 1
ATOM 2908 N N . ILE B 1 74 ? -10.844 21.547 14.477 1 98.88 74 ILE B N 1
ATOM 2909 C CA . ILE B 1 74 ? -9.438 21.266 14.242 1 98.88 74 ILE B CA 1
ATOM 2910 C C . ILE B 1 74 ? -9.273 20.516 12.922 1 98.88 74 ILE B C 1
ATOM 2912 O O . ILE B 1 74 ? -9.93 19.5 12.695 1 98.88 74 ILE B O 1
ATOM 2916 N N . LEU B 1 75 ? -8.492 21.047 12 1 98.94 75 LEU B N 1
ATOM 2917 C CA . LEU B 1 75 ? -8.203 20.375 10.742 1 98.94 75 LEU B CA 1
ATOM 2918 C C . LEU B 1 75 ? -6.789 19.797 10.742 1 98.94 75 LEU B C 1
ATOM 2920 O O . LEU B 1 75 ? -5.812 20.547 10.859 1 98.94 75 LEU B O 1
ATOM 2924 N N . PHE B 1 76 ? -6.691 18.5 10.586 1 98.94 76 PHE B N 1
ATOM 2925 C CA . PHE B 1 76 ? -5.422 17.781 10.602 1 98.94 76 PHE B CA 1
ATOM 2926 C C . PHE B 1 76 ? -4.93 17.531 9.18 1 98.94 76 PHE B C 1
ATOM 2928 O O . PHE B 1 76 ? -5.691 17.078 8.328 1 98.94 76 PHE B O 1
ATOM 2935 N N . LEU B 1 77 ? -3.674 17.875 8.938 1 98.94 77 LEU B N 1
ATOM 2936 C CA . LEU B 1 77 ? -2.982 17.656 7.672 1 98.94 77 LEU B CA 1
ATOM 2937 C C . LEU B 1 77 ? -1.831 16.672 7.836 1 98.94 77 LEU B C 1
ATOM 2939 O O . LEU B 1 77 ? -0.894 16.922 8.594 1 98.94 77 LEU B O 1
ATOM 2943 N N . HIS B 1 78 ? -1.859 15.594 7.055 1 98.88 78 HIS B N 1
ATOM 2944 C CA . HIS B 1 78 ? -0.941 14.492 7.289 1 98.88 78 HIS B CA 1
ATOM 2945 C C . HIS B 1 78 ? 0.382 14.711 6.562 1 98.88 78 HIS B C 1
ATOM 2947 O O . HIS B 1 78 ? 0.526 15.664 5.801 1 98.88 78 HIS B O 1
ATOM 2953 N N . GLY B 1 79 ? 1.318 13.852 6.871 1 98.81 79 GLY B N 1
ATOM 2954 C CA . GLY B 1 79 ? 2.666 13.922 6.332 1 98.81 79 GLY B CA 1
ATOM 2955 C C . GLY B 1 79 ? 2.807 13.242 4.984 1 98.81 79 GLY B C 1
ATOM 2956 O O . GLY B 1 79 ? 1.816 12.797 4.398 1 98.81 79 GLY B O 1
ATOM 2957 N N . PHE B 1 80 ? 3.992 13.164 4.492 1 98.56 80 PHE B N 1
ATOM 2958 C CA . PHE B 1 80 ? 4.355 12.625 3.188 1 98.56 80 PHE B CA 1
ATOM 2959 C C . PHE B 1 80 ? 3.854 11.195 3.029 1 98.56 80 PHE B C 1
ATOM 2961 O O . PHE B 1 80 ? 4.184 10.328 3.834 1 98.56 80 PHE B O 1
ATOM 2968 N N . CYS B 1 81 ? 2.969 10.984 2.064 1 98.62 81 CYS B N 1
ATOM 2969 C CA . CYS B 1 81 ? 2.494 9.695 1.579 1 98.62 81 CYS B CA 1
ATOM 2970 C C . CYS B 1 81 ? 1.64 9 2.631 1 98.62 81 CYS B C 1
ATOM 2972 O O . CYS B 1 81 ? 1.429 7.785 2.561 1 98.62 81 CYS B O 1
ATOM 2974 N N . GLN B 1 82 ? 1.209 9.648 3.58 1 98.75 82 GLN B N 1
ATOM 2975 C CA . GLN B 1 82 ? 0.288 9.094 4.566 1 98.75 82 GLN B CA 1
ATOM 2976 C C . GLN B 1 82 ? -1.161 9.406 4.203 1 98.75 82 GLN B C 1
ATOM 2978 O O . GLN B 1 82 ? -1.506 9.492 3.021 1 98.75 82 GLN B O 1
ATOM 2983 N N . SER B 1 83 ? -2.074 9.391 5.176 1 98.81 83 SER B N 1
ATOM 2984 C CA . SER B 1 83 ? -3.492 9.672 4.973 1 98.81 83 SER B CA 1
ATOM 2985 C C . SER B 1 83 ? -4.133 10.211 6.246 1 98.81 83 SER B C 1
ATOM 2987 O O . SER B 1 83 ? -3.484 10.289 7.293 1 98.81 83 SER B O 1
ATOM 2989 N N . ALA B 1 84 ? -5.379 10.555 6.098 1 98.75 84 ALA B N 1
ATOM 2990 C CA . ALA B 1 84 ? -6.152 11.023 7.246 1 98.75 84 ALA B CA 1
ATOM 2991 C C . ALA B 1 84 ? -6.176 9.977 8.359 1 98.75 84 ALA B C 1
ATOM 2993 O O . ALA B 1 84 ? -6.34 10.32 9.531 1 98.75 84 ALA B O 1
ATOM 2994 N N . LEU B 1 85 ? -5.934 8.75 8.016 1 98.38 85 LEU B N 1
ATOM 2995 C CA . LEU B 1 85 ? -6.023 7.656 8.969 1 98.38 85 LEU B CA 1
ATOM 2996 C C . LEU B 1 85 ? -4.875 7.715 9.977 1 98.38 85 LEU B C 1
ATOM 2998 O O . LEU B 1 85 ? -4.918 7.051 11.016 1 98.38 85 LEU B O 1
ATOM 3002 N N . ALA B 1 86 ? -3.863 8.492 9.688 1 98.31 86 ALA B N 1
ATOM 3003 C CA . ALA B 1 86 ? -2.744 8.625 10.617 1 98.31 86 ALA B CA 1
ATOM 3004 C C . ALA B 1 86 ? -3.205 9.211 11.945 1 98.31 86 ALA B C 1
ATOM 3006 O O . ALA B 1 86 ? -2.582 8.969 12.984 1 98.31 86 ALA B O 1
ATOM 3007 N N . TRP B 1 87 ? -4.293 9.906 11.938 1 97.94 87 TRP B N 1
ATOM 3008 C CA . TRP B 1 87 ? -4.758 10.648 13.102 1 97.94 87 TRP B CA 1
ATOM 3009 C C . TRP B 1 87 ? -5.766 9.836 13.906 1 97.94 87 TRP B C 1
ATOM 3011 O O . TRP B 1 87 ? -6.336 10.32 14.883 1 97.94 87 TRP B O 1
ATOM 3021 N N . ARG B 1 88 ? -5.992 8.57 13.57 1 93.69 88 ARG B N 1
ATOM 3022 C CA . ARG B 1 88 ? -7.008 7.695 14.148 1 93.69 88 ARG B CA 1
ATOM 3023 C C . ARG B 1 88 ? -6.898 7.652 15.664 1 93.69 88 ARG B C 1
ATOM 3025 O O . ARG B 1 88 ? -7.906 7.707 16.375 1 93.69 88 ARG B O 1
ATOM 3032 N N . PRO B 1 89 ? -5.727 7.598 16.203 1 92.25 89 PRO B N 1
ATOM 3033 C CA . PRO B 1 89 ? -5.625 7.516 17.672 1 92.25 89 PRO B CA 1
ATOM 3034 C C . PRO B 1 89 ? -6.227 8.734 18.375 1 92.25 89 PRO B C 1
ATOM 3036 O O . PRO B 1 89 ? -6.727 8.617 19.484 1 92.25 89 PRO B O 1
ATOM 3039 N N . LEU B 1 90 ? -6.172 9.891 17.719 1 94.62 90 LEU B N 1
ATOM 3040 C CA . LEU B 1 90 ? -6.727 11.102 18.312 1 94.62 90 LEU B CA 1
ATOM 3041 C C . LEU B 1 90 ? -8.242 11.141 18.141 1 94.62 90 LEU B C 1
ATOM 3043 O O . LEU B 1 90 ? -8.938 11.766 18.953 1 94.62 90 LEU B O 1
ATOM 3047 N N . PHE B 1 91 ? -8.727 10.555 17.109 1 93.12 91 PHE B N 1
ATOM 3048 C CA . PHE B 1 91 ? -10.148 10.57 16.781 1 93.12 91 PHE B CA 1
ATOM 3049 C C . PHE B 1 91 ? -10.938 9.695 17.75 1 93.12 91 PHE B C 1
ATOM 3051 O O . PHE B 1 91 ? -12.141 9.891 17.922 1 93.12 91 PHE B O 1
ATOM 3058 N N . GLN B 1 92 ? -10.305 8.766 18.359 1 84.31 92 GLN B N 1
ATOM 3059 C CA . GLN B 1 92 ? -10.938 7.828 19.281 1 84.31 92 GLN B CA 1
ATOM 3060 C C . GLN B 1 92 ? -10.688 8.234 20.719 1 84.31 92 GLN B C 1
ATOM 3062 O O . GLN B 1 92 ? -11.148 7.562 21.656 1 84.31 92 GLN B O 1
ATOM 3067 N N . GLY B 1 93 ? -10.07 9.336 20.938 1 85.81 93 GLY B N 1
ATOM 3068 C CA . GLY B 1 93 ? -9.664 9.75 22.281 1 85.81 93 GLY B CA 1
ATOM 3069 C C . GLY B 1 93 ? -10.516 10.883 22.828 1 85.81 93 GLY B C 1
ATOM 3070 O O . GLY B 1 93 ? -11.594 11.172 22.297 1 85.81 93 GLY B O 1
ATOM 3071 N N . PRO B 1 94 ? -9.984 11.484 23.859 1 90.75 94 PRO B N 1
ATOM 3072 C CA . PRO B 1 94 ? -10.75 12.484 24.609 1 90.75 94 PRO B CA 1
ATOM 3073 C C . PRO B 1 94 ? -11.008 13.75 23.797 1 90.75 94 PRO B C 1
ATOM 3075 O O . PRO B 1 94 ? -11.953 14.492 24.094 1 90.75 94 PRO B O 1
ATOM 3078 N N . LEU B 1 95 ? -10.273 14 22.797 1 95.75 95 LEU B N 1
ATOM 3079 C CA . LEU B 1 95 ? -10.469 15.195 21.984 1 95.75 95 LEU B CA 1
ATOM 3080 C C . LEU B 1 95 ? -11.844 15.195 21.328 1 95.75 95 LEU B C 1
ATOM 3082 O O . LEU B 1 95 ? -12.438 16.25 21.125 1 95.75 95 LEU B O 1
ATOM 3086 N N . ALA B 1 96 ? -12.281 14.008 21 1 93.31 96 ALA B N 1
ATOM 3087 C CA . ALA B 1 96 ? -13.508 13.852 20.219 1 93.31 96 ALA B CA 1
ATOM 3088 C C . ALA B 1 96 ? -14.727 14.312 21.016 1 93.31 96 ALA B C 1
ATOM 3090 O O . ALA B 1 96 ? -15.758 14.656 20.438 1 93.31 96 ALA B O 1
ATOM 3091 N N . ALA B 1 97 ? -14.594 14.383 22.297 1 93.12 97 ALA B N 1
ATOM 3092 C CA . ALA B 1 97 ? -15.711 14.773 23.141 1 93.12 97 ALA B CA 1
ATOM 3093 C C . ALA B 1 97 ? -15.898 16.297 23.141 1 93.12 97 ALA B C 1
ATOM 3095 O O . ALA B 1 97 ? -16.984 16.797 23.453 1 93.12 97 ALA B O 1
ATOM 3096 N N . ARG B 1 98 ? -14.922 17.047 22.719 1 96.31 98 ARG B N 1
ATOM 3097 C CA . ARG B 1 98 ? -14.961 18.484 22.922 1 96.31 98 ARG B CA 1
ATOM 3098 C C . ARG B 1 98 ? -14.812 19.234 21.609 1 96.31 98 ARG B C 1
ATOM 3100 O O . ARG B 1 98 ? -15.227 20.391 21.5 1 96.31 98 ARG B O 1
ATOM 3107 N N . PHE B 1 99 ? -14.25 18.609 20.703 1 98.19 99 PHE B N 1
ATOM 3108 C CA . PHE B 1 99 ? -13.844 19.344 19.516 1 98.19 99 PHE B CA 1
ATOM 3109 C C . PHE B 1 99 ? -14.383 18.672 18.25 1 98.19 99 PHE B C 1
ATOM 3111 O O . PHE B 1 99 ? -14.68 17.469 18.266 1 98.19 99 PHE B O 1
ATOM 3118 N N . ARG B 1 100 ? -14.594 19.469 17.219 1 97.88 100 ARG B N 1
ATOM 3119 C CA . ARG B 1 100 ? -14.852 18.969 15.875 1 97.88 100 ARG B CA 1
ATOM 3120 C C . ARG B 1 100 ? -13.555 18.594 15.164 1 97.88 100 ARG B C 1
ATOM 3122 O O . ARG B 1 100 ? -12.766 19.453 14.797 1 97.88 100 ARG B O 1
ATOM 3129 N N . LEU B 1 101 ? -13.312 17.281 15.062 1 98.56 101 LEU B N 1
ATOM 3130 C CA . LEU B 1 101 ? -12.062 16.781 14.516 1 98.56 101 LEU B CA 1
ATOM 3131 C C . LEU B 1 101 ? -12.203 16.469 13.023 1 98.56 101 LEU B C 1
ATOM 3133 O O . LEU B 1 101 ? -13.062 15.664 12.641 1 98.56 101 LEU B O 1
ATOM 3137 N N . LEU B 1 102 ? -11.422 17.125 12.211 1 98.69 102 LEU B N 1
ATOM 3138 C CA . LEU B 1 102 ? -11.406 16.906 10.773 1 98.69 102 LEU B CA 1
ATOM 3139 C C . LEU B 1 102 ? -10 16.531 10.297 1 98.69 102 LEU B C 1
ATOM 3141 O O . LEU B 1 102 ? -9.016 17.141 10.727 1 98.69 102 LEU B O 1
ATOM 3145 N N . ALA B 1 103 ? -9.891 15.531 9.484 1 98.81 103 ALA B N 1
ATOM 3146 C CA . ALA B 1 103 ? -8.625 15.141 8.867 1 98.81 103 ALA B CA 1
ATOM 3147 C C . ALA B 1 103 ? -8.773 15.008 7.355 1 98.81 103 ALA B C 1
ATOM 3149 O O . ALA B 1 103 ? -9.609 14.242 6.867 1 98.81 103 ALA B O 1
ATOM 3150 N N . MET B 1 104 ? -7.98 15.711 6.617 1 98.88 104 MET B N 1
ATOM 3151 C CA . MET B 1 104 ? -8.086 15.734 5.16 1 98.88 104 MET B CA 1
ATOM 3152 C C . MET B 1 104 ? -7.039 14.828 4.523 1 98.88 104 MET B C 1
ATOM 3154 O O . MET B 1 104 ? -5.867 14.867 4.91 1 98.88 104 MET B O 1
ATOM 3158 N N . ASP B 1 105 ? -7.48 14.008 3.627 1 98.88 105 ASP B N 1
ATOM 3159 C CA . ASP B 1 105 ? -6.52 13.406 2.713 1 98.88 105 ASP B CA 1
ATOM 3160 C C . ASP B 1 105 ? -5.988 14.43 1.714 1 98.88 105 ASP B C 1
ATOM 3162 O O . ASP B 1 105 ? -6.762 15.039 0.973 1 98.88 105 ASP B O 1
ATOM 3166 N N . LEU B 1 106 ? -4.711 14.594 1.702 1 98.88 106 LEU B N 1
ATOM 3167 C CA . LEU B 1 106 ? -4.098 15.523 0.755 1 98.88 106 LEU B CA 1
ATOM 3168 C C . LEU B 1 106 ? -4.312 15.055 -0.68 1 98.88 106 LEU B C 1
ATOM 3170 O O . LEU B 1 106 ? -4.613 13.883 -0.916 1 98.88 106 LEU B O 1
ATOM 3174 N N . ARG B 1 107 ? -4.258 16.031 -1.62 1 98.56 107 ARG B N 1
ATOM 3175 C CA . ARG B 1 107 ? -4.34 15.641 -3.025 1 98.56 107 ARG B CA 1
ATOM 3176 C C . ARG B 1 107 ? -3.385 14.492 -3.332 1 98.56 107 ARG B C 1
ATOM 3178 O O . ARG B 1 107 ? -2.25 14.477 -2.852 1 98.56 107 ARG B O 1
ATOM 3185 N N . GLY B 1 108 ? -3.957 13.5 -4.098 1 98 108 GLY B N 1
ATOM 3186 C CA . GLY B 1 108 ? -3.131 12.367 -4.48 1 98 108 GLY B CA 1
ATOM 3187 C C . GLY B 1 108 ? -3.068 11.289 -3.418 1 98 108 GLY B C 1
ATOM 3188 O O . GLY B 1 108 ? -2.41 10.258 -3.604 1 98 108 GLY B O 1
ATOM 3189 N N . HIS B 1 109 ? -3.773 11.43 -2.303 1 98.62 109 HIS B N 1
ATOM 3190 C CA . HIS B 1 109 ? -3.674 10.508 -1.177 1 98.62 109 HIS B CA 1
ATOM 3191 C C . HIS B 1 109 ? -5.051 10.023 -0.74 1 98.62 109 HIS B C 1
ATOM 3193 O O . HIS B 1 109 ? -6.051 10.727 -0.922 1 98.62 109 HIS B O 1
ATOM 3199 N N . GLY B 1 110 ? -5.055 8.844 -0.128 1 98.25 110 GLY B N 1
ATOM 3200 C CA . GLY B 1 110 ? -6.258 8.344 0.518 1 98.25 110 GLY B CA 1
ATOM 3201 C C . GLY B 1 110 ? -7.477 8.375 -0.384 1 98.25 110 GLY B C 1
ATOM 3202 O O . GLY B 1 110 ? -7.434 7.891 -1.515 1 98.25 110 GLY B O 1
ATOM 3203 N N . GLY B 1 111 ? -8.523 8.961 0.139 1 97.94 111 GLY B N 1
ATOM 3204 C CA . GLY B 1 111 ? -9.781 9.039 -0.591 1 97.94 111 GLY B CA 1
ATOM 3205 C C . GLY B 1 111 ? -9.875 10.258 -1.489 1 97.94 111 GLY B C 1
ATOM 3206 O O . GLY B 1 111 ? -10.875 10.453 -2.18 1 97.94 111 GLY B O 1
ATOM 3207 N N . SER B 1 112 ? -8.852 11.102 -1.493 1 98.56 112 SER B N 1
ATOM 3208 C CA . SER B 1 112 ? -8.852 12.281 -2.348 1 98.56 112 SER B CA 1
ATOM 3209 C C . SER B 1 112 ? -8.484 11.93 -3.785 1 98.56 112 SER B C 1
ATOM 3211 O O . SER B 1 112 ? -7.859 10.898 -4.031 1 98.56 112 SER B O 1
ATOM 3213 N N . ASP B 1 113 ? -8.883 12.844 -4.695 1 97.44 113 ASP B N 1
ATOM 3214 C CA . ASP B 1 113 ? -8.586 12.625 -6.105 1 97.44 113 ASP B CA 1
ATOM 3215 C C . ASP B 1 113 ? -7.078 12.641 -6.355 1 97.44 113 ASP B C 1
ATOM 3217 O O . ASP B 1 113 ? -6.332 13.32 -5.648 1 97.44 113 ASP B O 1
ATOM 3221 N N . ARG B 1 114 ? -6.715 11.859 -7.352 1 95.06 114 ARG B N 1
ATOM 3222 C CA . ARG B 1 114 ? -5.328 11.758 -7.789 1 95.06 114 ARG B CA 1
ATOM 3223 C C . ARG B 1 114 ? -5.176 12.211 -9.234 1 95.06 114 ARG B C 1
ATOM 3225 O O . ARG B 1 114 ? -5.02 11.391 -10.141 1 95.06 114 ARG B O 1
ATOM 3232 N N . PRO B 1 115 ? -5.164 13.492 -9.391 1 92.69 115 PRO B N 1
ATOM 3233 C CA . PRO B 1 115 ? -4.98 13.945 -10.773 1 92.69 115 PRO B CA 1
ATOM 3234 C C . PRO B 1 115 ? -3.656 13.477 -11.367 1 92.69 115 PRO B C 1
ATOM 3236 O O . PRO B 1 115 ? -2.691 13.242 -10.641 1 92.69 115 PRO B O 1
ATOM 3239 N N . ASP B 1 116 ? -3.668 13.336 -12.703 1 87.5 116 ASP B N 1
ATOM 3240 C CA . ASP B 1 116 ? -2.455 12.922 -13.406 1 87.5 116 ASP B CA 1
ATOM 3241 C C . ASP B 1 116 ? -1.294 13.867 -13.086 1 87.5 116 ASP B C 1
ATOM 3243 O O . ASP B 1 116 ? -1.471 15.086 -13.039 1 87.5 116 ASP B O 1
ATOM 3247 N N . ALA B 1 117 ? -0.208 13.25 -12.93 1 81.25 117 ALA B N 1
ATOM 3248 C CA . ALA B 1 117 ? 0.965 14.016 -12.508 1 81.25 117 ALA B CA 1
ATOM 3249 C C . ALA B 1 117 ? 1.613 14.727 -13.688 1 81.25 117 ALA B C 1
ATOM 3251 O O . ALA B 1 117 ? 2.572 15.477 -13.516 1 81.25 117 ALA B O 1
ATOM 3252 N N . ALA B 1 118 ? 1.01 14.555 -14.766 1 74.94 118 ALA B N 1
ATOM 3253 C CA . ALA B 1 118 ? 1.599 15.125 -15.977 1 74.94 118 ALA B CA 1
ATOM 3254 C C . ALA B 1 118 ? 1.54 16.641 -15.945 1 74.94 118 ALA B C 1
ATOM 3256 O O . ALA B 1 118 ? 0.716 17.234 -15.234 1 74.94 118 ALA B O 1
ATOM 3257 N N . GLY B 1 119 ? 2.49 17.266 -16.531 1 74 119 GLY B N 1
ATOM 3258 C CA . GLY B 1 119 ? 2.57 18.703 -16.641 1 74 119 GLY B CA 1
ATOM 3259 C C . GLY B 1 119 ? 3.738 19.297 -15.867 1 74 119 GLY B C 1
ATOM 3260 O O . GLY B 1 119 ? 4.441 18.578 -15.148 1 74 119 GLY B O 1
ATOM 3261 N N . ALA B 1 120 ? 4.168 20.453 -16.109 1 69.62 120 ALA B N 1
ATOM 3262 C CA . ALA B 1 120 ? 5.199 21.203 -15.406 1 69.62 120 ALA B CA 1
ATOM 3263 C C . ALA B 1 120 ? 4.609 22.469 -14.766 1 69.62 120 ALA B C 1
ATOM 3265 O O . ALA B 1 120 ? 4.094 23.344 -15.469 1 69.62 120 ALA B O 1
ATOM 3266 N N . PRO B 1 121 ? 4.691 22.625 -13.477 1 76.75 121 PRO B N 1
ATOM 3267 C CA . PRO B 1 121 ? 5.391 21.719 -12.57 1 76.75 121 PRO B CA 1
ATOM 3268 C C . PRO B 1 121 ? 4.574 20.453 -12.258 1 76.75 121 PRO B C 1
ATOM 3270 O O . PRO B 1 121 ? 5.129 19.453 -11.836 1 76.75 121 PRO B O 1
ATOM 3273 N N . GLY B 1 122 ? 3.336 20.391 -12.414 1 88.25 122 GLY B N 1
ATOM 3274 C CA . GLY B 1 122 ? 2.371 19.344 -12.102 1 88.25 122 GLY B CA 1
ATOM 3275 C C . GLY B 1 122 ? 1.586 19.625 -10.836 1 88.25 122 GLY B C 1
ATOM 3276 O O . GLY B 1 122 ? 1.994 20.453 -10.016 1 88.25 122 GLY B O 1
ATOM 3277 N N . PRO B 1 123 ? 0.563 19.016 -10.656 1 94.19 123 PRO B N 1
ATOM 3278 C CA . PRO B 1 123 ? -0.377 19.344 -9.586 1 94.19 123 PRO B CA 1
ATOM 3279 C C . PRO B 1 123 ? 0.186 19.062 -8.195 1 94.19 123 PRO B C 1
ATOM 3281 O O . PRO B 1 123 ? -0.349 19.547 -7.191 1 94.19 123 PRO B O 1
ATOM 3284 N N . TYR B 1 124 ? 1.311 18.328 -8.148 1 97.25 124 TYR B N 1
ATOM 3285 C CA . TYR B 1 124 ? 1.847 17.953 -6.848 1 97.25 124 TYR B CA 1
ATOM 3286 C C . TYR B 1 124 ? 3.072 18.781 -6.496 1 97.25 124 TYR B C 1
ATOM 3288 O O . TYR B 1 124 ? 3.57 18.719 -5.371 1 97.25 124 TYR B O 1
ATOM 3296 N N . ALA B 1 125 ? 3.529 19.547 -7.438 1 95.81 125 ALA B N 1
ATOM 3297 C CA . ALA B 1 125 ? 4.66 20.438 -7.195 1 95.81 125 ALA B CA 1
ATOM 3298 C C . ALA B 1 125 ? 4.203 21.891 -7.082 1 95.81 125 ALA B C 1
ATOM 3300 O O . ALA B 1 125 ? 5.027 22.797 -6.988 1 95.81 125 ALA B O 1
ATOM 3301 N N . ASP B 1 126 ? 2.916 22.141 -7.086 1 96.19 126 ASP B N 1
ATOM 3302 C CA . ASP B 1 126 ? 2.342 23.484 -7.055 1 96.19 126 ASP B CA 1
ATOM 3303 C C . ASP B 1 126 ? 1.8 23.812 -5.664 1 96.19 126 ASP B C 1
ATOM 3305 O O . ASP B 1 126 ? 0.7 23.391 -5.305 1 96.19 126 ASP B O 1
ATOM 3309 N N . GLY B 1 127 ? 2.508 24.688 -4.996 1 97.31 127 GLY B N 1
ATOM 3310 C CA . GLY B 1 127 ? 2.135 25.062 -3.639 1 97.31 127 GLY B CA 1
ATOM 3311 C C . GLY B 1 127 ? 0.804 25.781 -3.564 1 97.31 127 GLY B C 1
ATOM 3312 O O . GLY B 1 127 ? 0.116 25.734 -2.543 1 97.31 127 GLY B O 1
ATOM 3313 N N . ASP B 1 128 ? 0.423 26.484 -4.613 1 98.06 128 ASP B N 1
ATOM 3314 C CA . ASP B 1 128 ? -0.852 27.188 -4.633 1 98.06 128 ASP B CA 1
ATOM 3315 C C . ASP B 1 128 ? -2.025 26.203 -4.617 1 98.06 128 ASP B C 1
ATOM 3317 O O . ASP B 1 128 ? -3.053 26.469 -3.99 1 98.06 128 ASP B O 1
ATOM 3321 N N . LEU B 1 129 ? -1.848 25.125 -5.273 1 98.06 129 LEU B N 1
ATOM 3322 C CA . LEU B 1 129 ? -2.906 24.109 -5.266 1 98.06 129 LEU B CA 1
ATOM 3323 C C . LEU B 1 129 ? -3.068 23.5 -3.879 1 98.06 129 LEU B C 1
ATOM 3325 O O . LEU B 1 129 ? -4.191 23.266 -3.43 1 98.06 129 LEU B O 1
ATOM 3329 N N . TRP B 1 130 ? -1.973 23.25 -3.197 1 98.5 130 TRP B N 1
ATOM 3330 C CA . TRP B 1 130 ? -2.025 22.734 -1.83 1 98.5 130 TRP B CA 1
ATOM 3331 C C . TRP B 1 130 ? -2.73 23.734 -0.91 1 98.5 130 TRP B C 1
ATOM 3333 O O . TRP B 1 130 ? -3.553 23.344 -0.078 1 98.5 130 TRP B O 1
ATOM 3343 N N . ALA B 1 131 ? -2.398 25.016 -1.075 1 98.88 131 ALA B N 1
ATOM 3344 C CA . ALA B 1 131 ? -3.027 26.078 -0.295 1 98.88 131 ALA B CA 1
ATOM 3345 C C . ALA B 1 131 ? -4.531 26.125 -0.545 1 98.88 131 ALA B C 1
ATOM 3347 O O . ALA B 1 131 ? -5.32 26.219 0.396 1 98.88 131 ALA B O 1
ATOM 3348 N N . ASP B 1 132 ? -4.879 26.016 -1.827 1 98.88 132 ASP B N 1
ATOM 3349 C CA . ASP B 1 132 ? -6.285 26.078 -2.223 1 98.88 132 ASP B CA 1
ATOM 3350 C C . ASP B 1 132 ? -7.055 24.875 -1.696 1 98.88 132 ASP B C 1
ATOM 3352 O O . ASP B 1 132 ? -8.25 24.969 -1.409 1 98.88 132 ASP B O 1
ATOM 3356 N N . ASP B 1 133 ? -6.387 23.75 -1.609 1 98.94 133 ASP B N 1
ATOM 3357 C CA . ASP B 1 133 ? -7.016 22.562 -1.025 1 98.94 133 ASP B CA 1
ATOM 3358 C C . ASP B 1 133 ? -7.438 22.828 0.419 1 98.94 133 ASP B C 1
ATOM 3360 O O . ASP B 1 133 ? -8.562 22.516 0.809 1 98.94 133 ASP B O 1
ATOM 3364 N N . VAL B 1 134 ? -6.543 23.391 1.208 1 98.94 134 VAL B N 1
ATOM 3365 C CA . VAL B 1 134 ? -6.848 23.688 2.604 1 98.94 134 VAL B CA 1
ATOM 3366 C C . VAL B 1 134 ? -7.988 24.703 2.676 1 98.94 134 VAL B C 1
ATOM 3368 O O . VAL B 1 134 ? -8.945 24.516 3.438 1 98.94 134 VAL B O 1
ATOM 3371 N N . ALA B 1 135 ? -7.926 25.75 1.868 1 98.88 135 ALA B N 1
ATOM 3372 C CA . ALA B 1 135 ? -8.984 26.75 1.826 1 98.88 135 ALA B CA 1
ATOM 3373 C C . ALA B 1 135 ? -10.328 26.109 1.457 1 98.88 135 ALA B C 1
ATOM 3375 O O . ALA B 1 135 ? -11.359 26.469 2.029 1 98.88 135 ALA B O 1
ATOM 3376 N N . GLY B 1 136 ? -10.242 25.266 0.489 1 98.75 136 GLY B N 1
ATOM 3377 C CA . GLY B 1 136 ? -11.453 24.562 0.077 1 98.75 136 GLY B CA 1
ATOM 3378 C C . GLY B 1 136 ? -12.062 23.734 1.188 1 98.75 136 GLY B C 1
ATOM 3379 O O . GLY B 1 136 ? -13.289 23.688 1.341 1 98.75 136 GLY B O 1
ATOM 3380 N N . ALA B 1 137 ? -11.258 23.016 1.952 1 98.81 137 ALA B N 1
ATOM 3381 C CA . ALA B 1 137 ? -11.758 22.234 3.076 1 98.81 137 ALA B CA 1
ATOM 3382 C C . ALA B 1 137 ? -12.391 23.125 4.141 1 98.81 137 ALA B C 1
ATOM 3384 O O . ALA B 1 137 ? -13.469 22.828 4.652 1 98.81 137 ALA B O 1
ATOM 3385 N N . LEU B 1 138 ? -11.719 24.219 4.453 1 98.62 138 LEU B N 1
ATOM 3386 C CA . LEU B 1 138 ? -12.227 25.156 5.453 1 98.62 138 LEU B CA 1
ATOM 3387 C C . LEU B 1 138 ? -13.57 25.734 5.023 1 98.62 138 LEU B C 1
ATOM 3389 O O . LEU B 1 138 ? -14.531 25.719 5.789 1 98.62 138 LEU B O 1
ATOM 3393 N N . ALA B 1 139 ? -13.617 26.188 3.807 1 98.06 139 ALA B N 1
ATOM 3394 C CA . ALA B 1 139 ? -14.836 26.812 3.291 1 98.06 139 ALA B CA 1
ATOM 3395 C C . ALA B 1 139 ? -15.945 25.781 3.104 1 98.06 139 ALA B C 1
ATOM 3397 O O . ALA B 1 139 ? -17.094 26.016 3.5 1 98.06 139 ALA B O 1
ATOM 3398 N N . GLY B 1 140 ? -15.578 24.703 2.527 1 98 140 GLY B N 1
ATOM 3399 C CA . GLY B 1 140 ? -16.547 23.688 2.17 1 98 140 GLY B CA 1
ATOM 3400 C C . GLY B 1 140 ? -17.234 23.062 3.375 1 98 140 GLY B C 1
ATOM 3401 O O . GLY B 1 140 ? -18.359 22.562 3.271 1 98 140 GLY B O 1
ATOM 3402 N N . LEU B 1 141 ? -16.562 23.062 4.508 1 97.88 141 LEU B N 1
ATOM 3403 C CA . LEU B 1 141 ? -17.125 22.422 5.688 1 97.88 141 LEU B CA 1
ATOM 3404 C C . LEU B 1 141 ? -17.516 23.469 6.738 1 97.88 141 LEU B C 1
ATOM 3406 O O . LEU B 1 141 ? -17.719 23.125 7.902 1 97.88 141 LEU B O 1
ATOM 3410 N N . GLY B 1 142 ? -17.484 24.688 6.359 1 97.25 142 GLY B N 1
ATOM 3411 C CA . GLY B 1 142 ? -18.047 25.766 7.156 1 97.25 142 GLY B CA 1
ATOM 3412 C C . GLY B 1 142 ? -17.203 26.125 8.367 1 97.25 142 GLY B C 1
ATOM 3413 O O . GLY B 1 142 ? -17.734 26.484 9.414 1 97.25 142 GLY B O 1
ATOM 3414 N N . MET B 1 143 ? -15.969 25.953 8.219 1 96.88 143 MET B N 1
ATOM 3415 C CA . MET B 1 143 ? -15.086 26.328 9.32 1 96.88 143 MET B CA 1
ATOM 3416 C C . MET B 1 143 ? -14.656 27.781 9.203 1 96.88 143 MET B C 1
ATOM 3418 O O . MET B 1 143 ? -13.773 28.109 8.414 1 96.88 143 MET B O 1
ATOM 3422 N N . GLU B 1 144 ? -15.242 28.656 10 1 96.12 144 GLU B N 1
ATOM 3423 C CA . GLU B 1 144 ? -14.914 30.078 9.953 1 96.12 144 GLU B CA 1
ATOM 3424 C C . GLU B 1 144 ? -13.516 30.344 10.5 1 96.12 144 GLU B C 1
ATOM 3426 O O . GLU B 1 144 ? -12.75 31.109 9.906 1 96.12 144 GLU B O 1
ATOM 3431 N N . LYS B 1 145 ? -13.25 29.766 11.656 1 96.94 145 LYS B N 1
ATOM 3432 C CA . LYS B 1 145 ? -11.914 29.781 12.242 1 96.94 145 LYS B CA 1
ATOM 3433 C C . LYS B 1 145 ? -11.547 28.406 12.789 1 96.94 145 LYS B C 1
ATOM 3435 O O . LYS B 1 145 ? -12.258 27.844 13.625 1 96.94 145 LYS B O 1
ATOM 3440 N N . ALA B 1 146 ? -10.469 27.875 12.312 1 98.69 146 ALA B N 1
ATOM 3441 C CA . ALA B 1 146 ? -10.062 26.531 12.734 1 98.69 146 ALA B CA 1
ATOM 3442 C C . ALA B 1 146 ? -8.602 26.516 13.164 1 98.69 146 ALA B C 1
ATOM 3444 O O . ALA B 1 146 ? -7.812 27.375 12.75 1 98.69 146 ALA B O 1
ATOM 3445 N N . VAL B 1 147 ? -8.281 25.625 14.055 1 98.94 147 VAL B N 1
ATOM 3446 C CA . VAL B 1 147 ? -6.879 25.297 14.289 1 98.94 147 VAL B CA 1
ATOM 3447 C C . VAL B 1 147 ? -6.387 24.312 13.234 1 98.94 147 VAL B C 1
ATOM 3449 O O . VAL B 1 147 ? -7.059 23.328 12.938 1 98.94 147 VAL B O 1
ATOM 3452 N N . LEU B 1 148 ? -5.297 24.641 12.609 1 98.94 148 LEU B N 1
ATOM 3453 C CA . LEU B 1 148 ? -4.652 23.75 11.648 1 98.94 148 LEU B CA 1
ATOM 3454 C C . LEU B 1 148 ? -3.512 22.984 12.305 1 98.94 148 LEU B C 1
ATOM 3456 O O . LEU B 1 148 ? -2.668 23.562 12.984 1 98.94 148 LEU B O 1
ATOM 3460 N N . VAL B 1 149 ? -3.508 21.672 12.156 1 98.94 149 VAL B N 1
ATOM 3461 C CA . VAL B 1 149 ? -2.439 20.812 12.648 1 98.94 149 VAL B CA 1
ATOM 3462 C C . VAL B 1 149 ? -1.719 20.156 11.477 1 98.94 149 VAL B C 1
ATOM 3464 O O . VAL B 1 149 ? -2.334 19.438 10.688 1 98.94 149 VAL B O 1
ATOM 3467 N N . GLY B 1 150 ? -0.46 20.438 11.32 1 98.94 150 GLY B N 1
ATOM 3468 C CA . GLY B 1 150 ? 0.327 19.859 10.242 1 98.94 150 GLY B CA 1
ATOM 3469 C C . GLY B 1 150 ? 1.426 18.938 10.734 1 98.94 150 GLY B C 1
ATOM 3470 O O . GLY B 1 150 ? 2.287 19.344 11.516 1 98.94 150 GLY B O 1
ATOM 3471 N N . TRP B 1 151 ? 1.428 17.719 10.234 1 98.94 151 TRP B N 1
ATOM 3472 C CA . TRP B 1 151 ? 2.479 16.75 10.539 1 98.94 151 TRP B CA 1
ATOM 3473 C C . TRP B 1 151 ? 3.475 16.656 9.391 1 98.94 151 TRP B C 1
ATOM 3475 O O . TRP B 1 151 ? 3.088 16.406 8.242 1 98.94 151 TRP B O 1
ATOM 3485 N N . SER B 1 152 ? 4.777 16.797 9.75 1 98.81 152 SER B N 1
ATOM 3486 C CA . SER B 1 152 ? 5.82 16.594 8.75 1 98.81 152 SER B CA 1
ATOM 3487 C C . SER B 1 152 ? 5.539 17.391 7.488 1 98.81 152 SER B C 1
ATOM 3489 O O . SER B 1 152 ? 5.438 18.625 7.539 1 98.81 152 SER B O 1
ATOM 3491 N N . TYR B 1 153 ? 5.262 16.859 6.359 1 98.81 153 TYR B N 1
ATOM 3492 C CA . TYR B 1 153 ? 4.918 17.516 5.105 1 98.81 153 TYR B CA 1
ATOM 3493 C C . TYR B 1 153 ? 3.658 18.359 5.262 1 98.81 153 TYR B C 1
ATOM 3495 O O . TYR B 1 153 ? 3.523 19.406 4.625 1 98.81 153 TYR B O 1
ATOM 3503 N N . GLY B 1 154 ? 2.756 17.922 6.16 1 98.88 154 GLY B N 1
ATOM 3504 C CA . GLY B 1 154 ? 1.547 18.688 6.434 1 98.88 154 GLY B CA 1
ATOM 3505 C C . GLY B 1 154 ? 1.825 20.078 6.977 1 98.88 154 GLY B C 1
ATOM 3506 O O . GLY B 1 154 ? 0.983 20.969 6.871 1 98.88 154 GLY B O 1
ATOM 3507 N N . GLY B 1 155 ? 2.971 20.234 7.609 1 98.94 155 GLY B N 1
ATOM 3508 C CA . GLY B 1 155 ? 3.395 21.547 8.031 1 98.94 155 GLY B CA 1
ATOM 3509 C C . GLY B 1 155 ? 3.676 22.484 6.863 1 98.94 155 GLY B C 1
ATOM 3510 O O . GLY B 1 155 ? 3.42 23.688 6.949 1 98.94 155 GLY B O 1
ATOM 3511 N N . ALA B 1 156 ? 4.219 21.953 5.793 1 98.88 156 ALA B N 1
ATOM 3512 C CA . ALA B 1 156 ? 4.43 22.734 4.578 1 98.88 156 ALA B CA 1
ATOM 3513 C C . ALA B 1 156 ? 3.1 23.109 3.93 1 98.88 156 ALA B C 1
ATOM 3515 O O . ALA B 1 156 ? 2.932 24.234 3.443 1 98.88 156 ALA B O 1
ATOM 3516 N N . VAL B 1 157 ? 2.172 22.188 3.938 1 98.94 157 VAL B N 1
ATOM 3517 C CA . VAL B 1 157 ? 0.854 22.438 3.357 1 98.94 157 VAL B CA 1
ATOM 3518 C C . VAL B 1 157 ? 0.131 23.516 4.148 1 98.94 157 VAL B C 1
ATOM 3520 O O . VAL B 1 157 ? -0.479 24.422 3.566 1 98.94 157 VAL B O 1
ATOM 3523 N N . LEU B 1 158 ? 0.244 23.375 5.43 1 98.88 158 LEU B N 1
ATOM 3524 C CA . LEU B 1 158 ? -0.269 24.406 6.328 1 98.88 158 LEU B CA 1
ATOM 3525 C C . LEU B 1 158 ? 0.341 25.766 6.004 1 98.88 158 LEU B C 1
ATOM 3527 O O . LEU B 1 158 ? -0.375 26.766 5.914 1 98.88 158 LEU B O 1
ATOM 3531 N N . ALA B 1 159 ? 1.616 25.844 5.812 1 98.94 159 ALA B N 1
ATOM 3532 C CA . ALA B 1 159 ? 2.316 27.094 5.508 1 98.94 159 ALA B CA 1
ATOM 3533 C C . ALA B 1 159 ? 1.931 27.609 4.125 1 98.94 159 ALA B C 1
ATOM 3535 O O . ALA B 1 159 ? 1.864 28.828 3.908 1 98.94 159 ALA B O 1
ATOM 3536 N N . ASP B 1 160 ? 1.688 26.672 3.205 1 98.88 160 ASP B N 1
ATOM 3537 C CA . ASP B 1 160 ? 1.162 27.078 1.904 1 98.88 160 ASP B CA 1
ATOM 3538 C C . ASP B 1 160 ? -0.13 27.875 2.057 1 98.88 160 ASP B C 1
ATOM 3540 O O . ASP B 1 160 ? -0.318 28.891 1.391 1 98.88 160 ASP B O 1
ATOM 3544 N N . HIS B 1 161 ? -0.976 27.391 2.895 1 98.94 161 HIS B N 1
ATOM 3545 C CA . HIS B 1 161 ? -2.248 28.062 3.119 1 98.94 161 HIS B CA 1
ATOM 3546 C C . HIS B 1 161 ? -2.035 29.469 3.676 1 98.94 161 HIS B C 1
ATOM 3548 O O . HIS B 1 161 ? -2.625 30.422 3.184 1 98.94 161 HIS B O 1
ATOM 3554 N N . LEU B 1 162 ? -1.228 29.594 4.684 1 98.88 162 LEU B N 1
ATOM 3555 C CA . LEU B 1 162 ? -0.942 30.891 5.262 1 98.88 162 LEU B CA 1
ATOM 3556 C C . LEU B 1 162 ? -0.38 31.844 4.207 1 98.88 162 LEU B C 1
ATOM 3558 O O . LEU B 1 162 ? -0.766 33.031 4.152 1 98.88 162 LEU B O 1
ATOM 3562 N N . ARG B 1 163 ? 0.49 31.344 3.416 1 98.75 163 ARG B N 1
ATOM 3563 C CA . ARG B 1 163 ? 1.137 32.156 2.389 1 98.75 163 ARG B CA 1
ATOM 3564 C C . ARG B 1 163 ? 0.113 32.688 1.403 1 98.75 163 ARG B C 1
ATOM 3566 O O . ARG B 1 163 ? 0.156 33.875 1.052 1 98.75 163 ARG B O 1
ATOM 3573 N N . ARG B 1 164 ? -0.788 31.891 1.021 1 98.69 164 ARG B N 1
ATOM 3574 C CA . ARG B 1 164 ? -1.656 32.219 -0.101 1 98.69 164 ARG B CA 1
ATOM 3575 C C . ARG B 1 164 ? -2.949 32.875 0.382 1 98.69 164 ARG B C 1
ATOM 3577 O O . ARG B 1 164 ? -3.469 33.781 -0.26 1 98.69 164 ARG B O 1
ATOM 3584 N N . HIS B 1 165 ? -3.441 32.406 1.535 1 98.56 165 HIS B N 1
ATOM 3585 C CA . HIS B 1 165 ? -4.785 32.812 1.937 1 98.56 165 HIS B CA 1
ATOM 3586 C C . HIS B 1 165 ? -4.762 33.594 3.24 1 98.56 165 HIS B C 1
ATOM 3588 O O . HIS B 1 165 ? -5.793 34.094 3.684 1 98.56 165 HIS B O 1
ATOM 3594 N N . GLY B 1 166 ? -3.637 33.719 3.832 1 98.25 166 GLY B N 1
ATOM 3595 C CA . GLY B 1 166 ? -3.527 34.438 5.098 1 98.25 166 GLY B CA 1
ATOM 3596 C C . GLY B 1 166 ? -4.117 33.656 6.266 1 98.25 166 GLY B C 1
ATOM 3597 O O . GLY B 1 166 ? -4.301 32.438 6.188 1 98.25 166 GLY B O 1
ATOM 3598 N N . ALA B 1 167 ? -4.27 34.375 7.363 1 98.38 167 ALA B N 1
ATOM 3599 C CA . ALA B 1 167 ? -4.633 33.688 8.609 1 98.38 167 ALA B CA 1
ATOM 3600 C C . ALA B 1 167 ? -6.062 34.031 9.016 1 98.38 167 ALA B C 1
ATOM 3602 O O . ALA B 1 167 ? -6.469 33.781 10.148 1 98.38 167 ALA B O 1
ATOM 3603 N N . ALA B 1 168 ? -6.883 34.531 8.117 1 97.38 168 ALA B N 1
ATOM 3604 C CA . ALA B 1 168 ? -8.211 35 8.484 1 97.38 168 ALA B CA 1
ATOM 3605 C C . ALA B 1 168 ? -9.078 33.844 9.016 1 97.38 168 ALA B C 1
ATOM 3607 O O . ALA B 1 168 ? -9.891 34.062 9.914 1 97.38 168 ALA B O 1
ATOM 3608 N N . ARG B 1 169 ? -8.852 32.656 8.539 1 97.94 169 ARG B N 1
ATOM 3609 C CA . ARG B 1 169 ? -9.656 31.516 8.953 1 97.94 169 ARG B CA 1
ATOM 3610 C C . ARG B 1 169 ? -8.867 30.594 9.875 1 97.94 169 ARG B C 1
ATOM 3612 O O . ARG B 1 169 ? -9.227 29.422 10.039 1 97.94 169 ARG B O 1
ATOM 3619 N N . VAL B 1 170 ? -7.832 31.078 10.422 1 98.69 170 VAL B N 1
ATOM 3620 C CA . VAL B 1 170 ? -6.941 30.266 11.242 1 98.69 170 VAL B CA 1
ATOM 3621 C C . VAL B 1 170 ? -6.938 30.781 12.68 1 98.69 170 VAL B C 1
ATOM 3623 O O . VAL B 1 170 ? -6.469 31.891 12.938 1 98.69 170 VAL B O 1
ATOM 3626 N N . ALA B 1 171 ? -7.402 29.953 13.586 1 98.62 171 ALA B N 1
ATOM 3627 C CA . ALA B 1 171 ? -7.441 30.312 15 1 98.62 171 ALA B CA 1
ATOM 3628 C C . ALA B 1 171 ? -6.082 30.094 15.664 1 98.62 171 ALA B C 1
ATOM 3630 O O . ALA B 1 171 ? -5.762 30.734 16.672 1 98.62 171 ALA B O 1
ATOM 3631 N N . GLY B 1 172 ? -5.324 29.281 15.172 1 98.88 172 GLY B N 1
ATOM 3632 C CA . GLY B 1 172 ? -4.004 28.875 15.617 1 98.88 172 GLY B CA 1
ATOM 3633 C C . GLY B 1 172 ? -3.414 27.75 14.773 1 98.88 172 GLY B C 1
ATOM 3634 O O . GLY B 1 172 ? -4.109 27.156 13.953 1 98.88 172 GLY B O 1
ATOM 3635 N N . ILE B 1 173 ? -2.086 27.516 14.938 1 98.94 173 ILE B N 1
ATOM 3636 C CA . ILE B 1 173 ? -1.441 26.453 14.188 1 98.94 173 ILE B CA 1
ATOM 3637 C C . ILE B 1 173 ? -0.692 25.531 15.141 1 98.94 173 ILE B C 1
ATOM 3639 O O . ILE B 1 173 ? -0.195 25.969 16.188 1 98.94 173 ILE B O 1
ATOM 3643 N N . VAL B 1 174 ? -0.685 24.297 14.82 1 99 174 VAL B N 1
ATOM 3644 C CA . VAL B 1 174 ? 0.085 23.281 15.531 1 99 174 VAL B CA 1
ATOM 3645 C C . VAL B 1 174 ? 1.018 22.562 14.555 1 99 174 VAL B C 1
ATOM 3647 O O . VAL B 1 174 ? 0.57 22.031 13.539 1 99 174 VAL B O 1
ATOM 3650 N N . LEU B 1 175 ? 2.273 22.609 14.852 1 98.94 175 LEU B N 1
ATOM 3651 C CA . LEU B 1 175 ? 3.299 21.938 14.062 1 98.94 175 LEU B CA 1
ATOM 3652 C C . LEU B 1 175 ? 3.811 20.688 14.781 1 98.94 175 LEU B C 1
ATOM 3654 O O . LEU B 1 175 ? 4.562 20.797 15.75 1 98.94 175 LEU B O 1
ATOM 3658 N N . ALA B 1 176 ? 3.443 19.547 14.305 1 98.94 176 ALA B N 1
ATOM 3659 C CA . ALA B 1 176 ? 3.809 18.266 14.891 1 98.94 176 ALA B CA 1
ATOM 3660 C C . ALA B 1 176 ? 4.883 17.578 14.062 1 98.94 176 ALA B C 1
ATOM 3662 O O . ALA B 1 176 ? 4.586 16.984 13.016 1 98.94 176 ALA B O 1
ATOM 3663 N N . GLY B 1 177 ? 6.078 17.516 14.57 1 98.81 177 GLY B N 1
ATOM 3664 C CA . GLY B 1 177 ? 7.125 16.984 13.719 1 98.81 177 GLY B CA 1
ATOM 3665 C C . GLY B 1 177 ? 7.133 17.578 12.328 1 98.81 177 GLY B C 1
ATOM 3666 O O . GLY B 1 177 ? 7.383 16.891 11.344 1 98.81 177 GLY B O 1
ATOM 3667 N N . ALA B 1 178 ? 6.824 18.844 12.219 1 98.81 178 ALA B N 1
ATOM 3668 C CA . ALA B 1 178 ? 6.512 19.484 10.945 1 98.81 178 ALA B CA 1
ATOM 3669 C C . ALA B 1 178 ? 7.785 19.891 10.203 1 98.81 178 ALA B C 1
ATOM 3671 O O . ALA B 1 178 ? 8.82 20.141 10.828 1 98.81 178 ALA B O 1
ATOM 3672 N N . CYS B 1 179 ? 7.621 19.953 8.906 1 98.44 179 CYS B N 1
ATOM 3673 C CA . CYS B 1 179 ? 8.727 20.359 8.047 1 98.44 179 CYS B CA 1
ATOM 3674 C C . CYS B 1 179 ? 8.273 21.438 7.059 1 98.44 179 CYS B C 1
ATOM 3676 O O . CYS B 1 179 ? 8.164 21.172 5.859 1 98.44 179 CYS B O 1
ATOM 3678 N N . PRO B 1 180 ? 8.109 22.672 7.508 1 98.62 180 PRO B N 1
ATOM 3679 C CA . PRO B 1 180 ? 7.75 23.75 6.594 1 98.62 180 PRO B CA 1
ATOM 3680 C C . PRO B 1 180 ? 8.953 24.297 5.816 1 98.62 180 PRO B C 1
ATOM 3682 O O . PRO B 1 180 ? 9.109 25.516 5.684 1 98.62 180 PRO B O 1
ATOM 3685 N N . ARG B 1 181 ? 9.852 23.469 5.449 1 98.06 181 ARG B N 1
ATOM 3686 C CA . ARG B 1 181 ? 10.977 23.609 4.523 1 98.06 181 ARG B CA 1
ATOM 3687 C C . ARG B 1 181 ? 11.062 22.406 3.58 1 98.06 181 ARG B C 1
ATOM 3689 O O . ARG B 1 181 ? 11.008 21.266 4.02 1 98.06 181 ARG B O 1
ATOM 3696 N N . LEU B 1 182 ? 11.203 22.719 2.277 1 98 182 LEU B N 1
ATOM 3697 C CA . LEU B 1 182 ? 11.219 21.656 1.277 1 98 182 LEU B CA 1
ATOM 3698 C C . LEU B 1 182 ? 12.445 21.781 0.373 1 98 182 LEU B C 1
ATOM 3700 O O . LEU B 1 182 ? 12.969 22.875 0.175 1 98 182 LEU B O 1
ATOM 3704 N N . GLY B 1 183 ? 12.836 20.672 -0.203 1 96.62 183 GLY B N 1
ATOM 3705 C CA . GLY B 1 183 ? 13.984 20.672 -1.089 1 96.62 183 GLY B CA 1
ATOM 3706 C C . GLY B 1 183 ? 15.273 21.062 -0.392 1 96.62 183 GLY B C 1
ATOM 3707 O O . GLY B 1 183 ? 15.586 20.531 0.681 1 96.62 183 GLY B O 1
ATOM 3708 N N . ALA B 1 184 ? 15.977 21.938 -0.94 1 97 184 ALA B N 1
ATOM 3709 C CA . ALA B 1 184 ? 17.281 22.359 -0.436 1 97 184 ALA B CA 1
ATOM 3710 C C . ALA B 1 184 ? 17.172 22.969 0.955 1 97 184 ALA B C 1
ATOM 3712 O O . ALA B 1 184 ? 18.062 22.797 1.795 1 97 184 ALA B O 1
ATOM 3713 N N . ALA B 1 185 ? 16.125 23.656 1.188 1 97.88 185 ALA B N 1
ATOM 3714 C CA . ALA B 1 185 ? 15.922 24.328 2.465 1 97.88 185 ALA B CA 1
ATOM 3715 C C . ALA B 1 185 ? 15.742 23.328 3.6 1 97.88 185 ALA B C 1
ATOM 3717 O O . ALA B 1 185 ? 16.016 23.641 4.762 1 97.88 185 ALA B O 1
ATOM 3718 N N . ALA B 1 186 ? 15.297 22.156 3.285 1 97.94 186 ALA B N 1
ATOM 3719 C CA . ALA B 1 186 ? 15.031 21.141 4.301 1 97.94 186 ALA B CA 1
ATOM 3720 C C . ALA B 1 186 ? 16.281 20.328 4.609 1 97.94 186 ALA B C 1
ATOM 3722 O O . ALA B 1 186 ? 16.375 19.688 5.66 1 97.94 186 ALA B O 1
ATOM 3723 N N . ARG B 1 187 ? 17.281 20.266 3.768 1 96.94 187 ARG B N 1
ATOM 3724 C CA . ARG B 1 187 ? 18.406 19.328 3.777 1 96.94 187 ARG B CA 1
ATOM 3725 C C . ARG B 1 187 ? 19.125 19.375 5.117 1 96.94 187 ARG B C 1
ATOM 3727 O O . ARG B 1 187 ? 19.453 18.328 5.684 1 96.94 187 ARG B O 1
ATOM 3734 N N . PRO B 1 188 ? 19.344 20.594 5.707 1 97.88 188 PRO B N 1
ATOM 3735 C CA . PRO B 1 188 ? 20.094 20.641 6.969 1 97.88 188 PRO B CA 1
ATOM 3736 C C . PRO B 1 188 ? 19.328 20.016 8.133 1 97.88 188 PRO B C 1
ATOM 3738 O O . PRO B 1 188 ? 19.922 19.703 9.172 1 97.88 188 PRO B O 1
ATOM 3741 N N . PHE B 1 189 ? 18.062 19.812 7.961 1 98.56 189 PHE B N 1
ATOM 3742 C CA . PHE B 1 189 ? 17.219 19.359 9.07 1 98.56 189 PHE B CA 1
ATOM 3743 C C . PHE B 1 189 ? 16.734 17.938 8.844 1 98.56 189 PHE B C 1
ATOM 3745 O O . PHE B 1 189 ? 16.047 17.375 9.688 1 98.56 189 PHE B O 1
ATOM 3752 N N . MET B 1 190 ? 17.062 17.359 7.703 1 98.25 190 MET B N 1
ATOM 3753 C CA . MET B 1 190 ? 16.672 15.977 7.43 1 98.25 190 MET B CA 1
ATOM 3754 C C . MET B 1 190 ? 17.562 15.008 8.211 1 98.25 190 MET B C 1
ATOM 3756 O O . MET B 1 190 ? 18.781 15.078 8.125 1 98.25 190 MET B O 1
ATOM 3760 N N . GLY B 1 191 ? 16.969 14.109 8.914 1 98.5 191 GLY B N 1
ATOM 3761 C CA . GLY B 1 191 ? 17.703 13.133 9.703 1 98.5 191 GLY B CA 1
ATOM 3762 C C . GLY B 1 191 ? 18.203 11.961 8.891 1 98.5 191 GLY B C 1
ATOM 3763 O O . GLY B 1 191 ? 17.922 11.859 7.691 1 98.5 191 GLY B O 1
ATOM 3764 N N . PRO B 1 192 ? 18.953 11.07 9.555 1 98.31 192 PRO B N 1
ATOM 3765 C CA . PRO B 1 192 ? 19.578 9.953 8.836 1 98.31 192 PRO B CA 1
ATOM 3766 C C . PRO B 1 192 ? 18.547 8.977 8.266 1 98.31 192 PRO B C 1
ATOM 3768 O O . PRO B 1 192 ? 18.766 8.406 7.191 1 98.31 192 PRO B O 1
ATOM 3771 N N . LEU B 1 193 ? 17.453 8.773 8.977 1 98.25 193 LEU B N 1
ATOM 3772 C CA . LEU B 1 193 ? 16.438 7.832 8.516 1 98.25 193 LEU B CA 1
ATOM 3773 C C . LEU B 1 193 ? 15.789 8.328 7.23 1 98.25 193 LEU B C 1
ATOM 3775 O O . LEU B 1 193 ? 15.594 7.555 6.289 1 98.25 193 LEU B O 1
ATOM 3779 N N . GLY B 1 194 ? 15.445 9.609 7.211 1 97 194 GLY B N 1
ATOM 3780 C CA . GLY B 1 194 ? 14.875 10.188 6.004 1 97 194 GLY B CA 1
ATOM 3781 C C . GLY B 1 194 ? 15.828 10.172 4.828 1 97 194 GLY B C 1
ATOM 3782 O O . GLY B 1 194 ? 15.469 9.75 3.729 1 97 194 GLY B O 1
ATOM 3783 N N . ARG B 1 195 ? 17.031 10.539 5.066 1 97.25 195 ARG B N 1
ATOM 3784 C CA . ARG B 1 195 ? 18.047 10.602 4.016 1 97.25 195 ARG B CA 1
ATOM 3785 C C .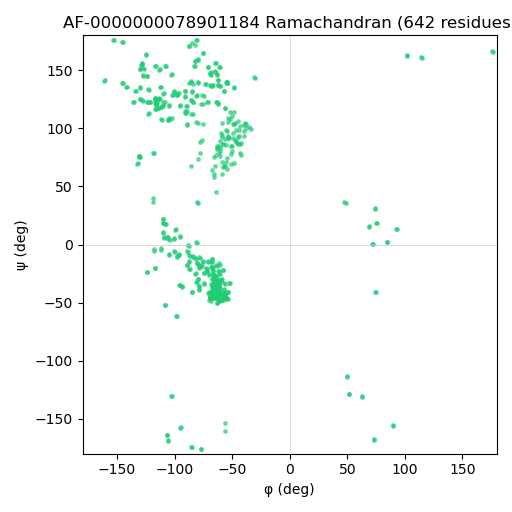 ARG B 1 195 ? 18.281 9.227 3.408 1 97.25 195 ARG B C 1
ATOM 3787 O O . ARG B 1 195 ? 18.5 9.102 2.199 1 97.25 195 ARG B O 1
ATOM 3794 N N . GLN B 1 196 ? 18.188 8.297 4.203 1 97.5 196 GLN B N 1
ATOM 3795 C CA . GLN B 1 196 ? 18.516 6.941 3.779 1 97.5 196 GLN B CA 1
ATOM 3796 C C . GLN B 1 196 ? 17.375 6.324 2.98 1 97.5 196 GLN B C 1
ATOM 3798 O O . GLN B 1 196 ? 17.609 5.594 2.016 1 97.5 196 GLN B O 1
ATOM 3803 N N . HIS B 1 197 ? 16.125 6.613 3.305 1 97.75 197 HIS B N 1
ATOM 3804 C CA . HIS B 1 197 ? 15.062 5.738 2.816 1 97.75 197 HIS B CA 1
ATOM 3805 C C . HIS B 1 197 ? 14.109 6.484 1.89 1 97.75 197 HIS B C 1
ATOM 3807 O O . HIS B 1 197 ? 13.438 5.875 1.055 1 97.75 197 HIS B O 1
ATOM 3813 N N . PHE B 1 198 ? 14.016 7.844 1.908 1 97.38 198 PHE B N 1
ATOM 3814 C CA . PHE B 1 198 ? 13.086 8.578 1.057 1 97.38 198 PHE B CA 1
ATOM 3815 C C . PHE B 1 198 ? 13.414 8.359 -0.415 1 97.38 198 PHE B C 1
ATOM 3817 O O . PHE B 1 198 ? 12.516 8.172 -1.237 1 97.38 198 PHE B O 1
ATOM 3824 N N . PRO B 1 199 ? 14.719 8.367 -0.817 1 96.88 199 PRO B N 1
ATOM 3825 C CA . PRO B 1 199 ? 15.031 8.219 -2.238 1 96.88 199 PRO B CA 1
ATOM 3826 C C . PRO B 1 199 ? 14.469 6.938 -2.842 1 96.88 199 PRO B C 1
ATOM 3828 O O . PRO B 1 199 ? 13.938 6.953 -3.957 1 96.88 199 PRO B O 1
ATOM 3831 N N . ALA B 1 200 ? 14.484 5.844 -2.146 1 97.56 200 ALA B N 1
ATOM 3832 C CA . ALA B 1 200 ? 14 4.562 -2.656 1 97.56 200 ALA B CA 1
ATOM 3833 C C . ALA B 1 200 ? 12.492 4.59 -2.871 1 97.56 200 ALA B C 1
ATOM 3835 O O . ALA B 1 200 ? 11.977 3.916 -3.766 1 97.56 200 ALA B O 1
ATOM 3836 N N . LEU B 1 201 ? 11.758 5.371 -2.09 1 97.62 201 LEU B N 1
ATOM 3837 C CA . LEU B 1 201 ? 10.312 5.473 -2.23 1 97.62 201 LEU B CA 1
ATOM 3838 C C . LEU B 1 201 ? 9.938 6.125 -3.555 1 97.62 201 LEU B C 1
ATOM 3840 O O . LEU B 1 201 ? 8.82 5.957 -4.043 1 97.62 201 LEU B O 1
ATOM 3844 N N . MET B 1 202 ? 10.859 6.863 -4.098 1 95.12 202 MET B N 1
ATOM 3845 C CA . MET B 1 202 ? 10.609 7.586 -5.344 1 95.12 202 MET B CA 1
ATOM 3846 C C . MET B 1 202 ? 11.148 6.812 -6.539 1 95.12 202 MET B C 1
ATOM 3848 O O . MET B 1 202 ? 10.891 7.18 -7.688 1 95.12 202 MET B O 1
ATOM 3852 N N . GLY B 1 203 ? 11.906 5.793 -6.254 1 93.44 203 GLY B N 1
ATOM 3853 C CA . GLY B 1 203 ? 12.594 5.074 -7.312 1 93.44 203 GLY B CA 1
ATOM 3854 C C . GLY B 1 203 ? 11.68 4.137 -8.086 1 93.44 203 GLY B C 1
ATOM 3855 O O . GLY B 1 203 ? 10.477 4.09 -7.84 1 93.44 203 GLY B O 1
ATOM 3856 N N . GLY B 1 204 ? 12.266 3.395 -9.008 1 92.38 204 GLY B N 1
ATOM 3857 C CA . GLY B 1 204 ? 11.508 2.512 -9.883 1 92.38 204 GLY B CA 1
ATOM 3858 C C . GLY B 1 204 ? 11.547 1.061 -9.445 1 92.38 204 GLY B C 1
ATOM 3859 O O . GLY B 1 204 ? 10.891 0.206 -10.047 1 92.38 204 GLY B O 1
ATOM 3860 N N . ASP B 1 205 ? 12.289 0.706 -8.461 1 95.62 205 ASP B N 1
ATOM 3861 C CA . ASP B 1 205 ? 12.422 -0.662 -7.965 1 95.62 205 ASP B CA 1
ATOM 3862 C C . ASP B 1 205 ? 11.398 -0.955 -6.871 1 95.62 205 ASP B C 1
ATOM 3864 O O . ASP B 1 205 ? 11.523 -0.457 -5.75 1 95.62 205 ASP B O 1
ATOM 3868 N N . PHE B 1 206 ? 10.523 -1.809 -7.195 1 97.69 206 PHE B N 1
ATOM 3869 C CA . PHE B 1 206 ? 9.406 -2.057 -6.297 1 97.69 206 PHE B CA 1
ATOM 3870 C C . PHE B 1 206 ? 9.883 -2.662 -4.984 1 97.69 206 PHE B C 1
ATOM 3872 O O . PHE B 1 206 ? 9.414 -2.285 -3.912 1 97.69 206 PHE B O 1
ATOM 3879 N N . ALA B 1 207 ? 10.773 -3.582 -4.988 1 97.19 207 ALA B N 1
ATOM 3880 C CA . ALA B 1 207 ? 11.305 -4.195 -3.771 1 97.19 207 ALA B CA 1
ATOM 3881 C C . ALA B 1 207 ? 11.961 -3.152 -2.875 1 97.19 207 ALA B C 1
ATOM 3883 O O . ALA B 1 207 ? 11.797 -3.18 -1.652 1 97.19 207 ALA B O 1
ATOM 3884 N N . ALA B 1 208 ? 12.703 -2.275 -3.508 1 97.69 208 ALA B N 1
ATOM 3885 C CA . ALA B 1 208 ? 13.352 -1.204 -2.758 1 97.69 208 ALA B CA 1
ATOM 3886 C C . ALA B 1 208 ? 12.32 -0.267 -2.137 1 97.69 208 ALA B C 1
ATOM 3888 O O . ALA B 1 208 ? 12.508 0.221 -1.02 1 97.69 208 ALA B O 1
ATOM 3889 N N . GLN B 1 209 ? 11.25 0.017 -2.881 1 98.44 209 GLN B N 1
ATOM 3890 C CA . GLN B 1 209 ? 10.18 0.846 -2.336 1 98.44 209 GLN B CA 1
ATOM 3891 C C . GLN B 1 209 ? 9.586 0.221 -1.075 1 98.44 209 GLN B C 1
ATOM 3893 O O . GLN B 1 209 ? 9.422 0.899 -0.06 1 98.44 209 GLN B O 1
ATOM 3898 N N . VAL B 1 210 ? 9.289 -1.066 -1.157 1 98.69 210 VAL B N 1
ATOM 3899 C CA . VAL B 1 210 ? 8.672 -1.771 -0.042 1 98.69 210 VAL B CA 1
ATOM 3900 C C . VAL B 1 210 ? 9.617 -1.786 1.155 1 98.69 210 VAL B C 1
ATOM 3902 O O . VAL B 1 210 ? 9.203 -1.521 2.285 1 98.69 210 VAL B O 1
ATOM 3905 N N . ALA B 1 211 ? 10.859 -2.039 0.907 1 98.12 211 ALA B N 1
ATOM 3906 C CA . ALA B 1 211 ? 11.852 -2.074 1.978 1 98.12 211 ALA B CA 1
ATOM 3907 C C . ALA B 1 211 ? 11.984 -0.71 2.648 1 98.12 211 ALA B C 1
ATOM 3909 O O . ALA B 1 211 ? 12.047 -0.618 3.875 1 98.12 211 ALA B O 1
ATOM 3910 N N . ALA B 1 212 ? 12.031 0.286 1.854 1 98.69 212 ALA B N 1
ATOM 3911 C CA . ALA B 1 212 ? 12.148 1.646 2.377 1 98.69 212 ALA B CA 1
ATOM 3912 C C . ALA B 1 212 ? 10.914 2.031 3.186 1 98.69 212 ALA B C 1
ATOM 3914 O O . ALA B 1 212 ? 11.031 2.637 4.254 1 98.69 212 ALA B O 1
ATOM 3915 N N . CYS B 1 213 ? 9.766 1.726 2.656 1 98.75 213 CYS B N 1
ATOM 3916 C CA . CYS B 1 213 ? 8.516 2.012 3.35 1 98.75 213 CYS B CA 1
ATOM 3917 C C . CYS B 1 213 ? 8.492 1.359 4.727 1 98.75 213 CYS B C 1
ATOM 3919 O O . CYS B 1 213 ? 8.172 2.01 5.723 1 98.75 213 CYS B O 1
ATOM 3921 N N . ARG B 1 214 ? 8.898 0.112 4.793 1 98.44 214 ARG B N 1
ATOM 3922 C CA . ARG B 1 214 ? 8.922 -0.611 6.062 1 98.44 214 ARG B CA 1
ATOM 3923 C C . ARG B 1 214 ? 9.969 -0.023 7.008 1 98.44 214 ARG B C 1
ATOM 3925 O O . ARG B 1 214 ? 9.711 0.132 8.203 1 98.44 214 ARG B O 1
ATOM 3932 N N . ALA B 1 215 ? 11.094 0.289 6.473 1 98.31 215 ALA B N 1
ATOM 3933 C CA . ALA B 1 215 ? 12.164 0.856 7.289 1 98.31 215 ALA B CA 1
ATOM 3934 C C . ALA B 1 215 ? 11.727 2.178 7.918 1 98.31 215 ALA B C 1
ATOM 3936 O O . ALA B 1 215 ? 11.984 2.424 9.102 1 98.31 215 ALA B O 1
ATOM 3937 N N . LEU B 1 216 ? 11.086 2.949 7.137 1 98.38 216 LEU B N 1
ATOM 3938 C CA . LEU B 1 216 ? 10.602 4.227 7.648 1 98.38 216 LEU B CA 1
ATOM 3939 C C . LEU B 1 216 ? 9.508 4.008 8.695 1 98.38 216 LEU B C 1
ATOM 3941 O O . LEU B 1 216 ? 9.523 4.645 9.758 1 98.38 216 LEU B O 1
ATOM 3945 N N . ALA B 1 217 ? 8.609 3.15 8.391 1 98.06 217 ALA B N 1
ATOM 3946 C CA . ALA B 1 217 ? 7.508 2.885 9.312 1 98.06 217 ALA B CA 1
ATOM 3947 C C . ALA B 1 217 ? 8.031 2.428 10.672 1 98.06 217 ALA B C 1
ATOM 3949 O O . ALA B 1 217 ? 7.555 2.889 11.719 1 98.06 217 ALA B O 1
ATOM 3950 N N . HIS B 1 218 ? 9 1.6 10.672 1 97.75 218 HIS B N 1
ATOM 3951 C CA . HIS B 1 218 ? 9.539 1.058 11.914 1 97.75 218 HIS B CA 1
ATOM 3952 C C . HIS B 1 218 ? 10.508 2.039 12.57 1 97.75 218 HIS B C 1
ATOM 3954 O O . HIS B 1 218 ? 10.625 2.074 13.797 1 97.75 218 HIS B O 1
ATOM 3960 N N . GLY B 1 219 ? 11.195 2.795 11.789 1 98.19 219 GLY B N 1
ATOM 3961 C CA . GLY B 1 219 ? 12.297 3.604 12.289 1 98.19 219 GLY B CA 1
ATOM 3962 C C . GLY B 1 219 ? 11.859 4.98 12.758 1 98.19 219 GLY B C 1
ATOM 3963 O O . GLY B 1 219 ? 12.594 5.652 13.484 1 98.19 219 GLY B O 1
ATOM 3964 N N . MET B 1 220 ? 10.664 5.371 12.328 1 98.06 220 MET B N 1
ATOM 3965 C CA . MET B 1 220 ? 10.32 6.77 12.578 1 98.06 220 MET B CA 1
ATOM 3966 C C . MET B 1 220 ? 9.797 6.953 14 1 98.06 220 MET B C 1
ATOM 3968 O O . MET B 1 220 ? 9.688 8.078 14.484 1 98.06 220 MET B O 1
ATOM 3972 N N . THR B 1 221 ? 9.5 5.859 14.688 1 98.19 221 THR B N 1
ATOM 3973 C CA . THR B 1 221 ? 9.016 5.938 16.062 1 98.19 221 THR B CA 1
ATOM 3974 C C . THR B 1 221 ? 10.023 5.336 17.031 1 98.19 221 THR B C 1
ATOM 3976 O O . THR B 1 221 ? 10.828 4.477 16.641 1 98.19 221 THR B O 1
ATOM 3979 N N . VAL B 1 222 ? 10.016 5.828 18.141 1 98 222 VAL B N 1
ATOM 3980 C CA . VAL B 1 222 ? 10.867 5.324 19.219 1 98 222 VAL B CA 1
ATOM 3981 C C . VAL B 1 222 ? 10.016 4.594 20.25 1 98 222 VAL B C 1
ATOM 3983 O O . VAL B 1 222 ? 10.32 3.457 20.625 1 98 222 VAL B O 1
ATOM 3986 N N . ALA B 1 223 ? 8.969 5.285 20.703 1 96.44 223 ALA B N 1
ATOM 3987 C CA . ALA B 1 223 ? 7.992 4.613 21.562 1 96.44 223 ALA B CA 1
ATOM 3988 C C . ALA B 1 223 ? 7.156 3.617 20.766 1 96.44 223 ALA B C 1
ATOM 3990 O O . ALA B 1 223 ? 6.949 3.793 19.562 1 96.44 223 ALA B O 1
ATOM 3991 N N . PRO B 1 224 ? 6.699 2.635 21.453 1 93.31 224 PRO B N 1
ATOM 3992 C CA . PRO B 1 224 ? 5.875 1.652 20.75 1 93.31 224 PRO B CA 1
ATOM 3993 C C . PRO B 1 224 ? 4.598 2.258 20.172 1 93.31 224 PRO B C 1
ATOM 3995 O O . PRO B 1 224 ? 3.98 3.119 20.812 1 93.31 224 PRO B O 1
ATOM 3998 N N . VAL B 1 225 ? 4.301 1.854 18.969 1 95.69 225 VAL B N 1
ATOM 3999 C CA . VAL B 1 225 ? 3.027 2.197 18.344 1 95.69 225 VAL B CA 1
ATOM 4000 C C . VAL B 1 225 ? 2.223 0.927 18.078 1 95.69 225 VAL B C 1
ATOM 4002 O O . VAL B 1 225 ? 2.793 -0.158 17.938 1 95.69 225 VAL B O 1
ATOM 4005 N N . ALA B 1 226 ? 0.93 1.088 18.047 1 94.44 226 ALA B N 1
ATOM 4006 C CA . ALA B 1 226 ? 0.087 -0.069 17.75 1 94.44 226 ALA B CA 1
ATOM 4007 C C . ALA B 1 226 ? 0.407 -0.646 16.375 1 94.44 226 ALA B C 1
ATOM 4009 O O . ALA B 1 226 ? 0.598 0.1 15.414 1 94.44 226 ALA B O 1
ATOM 4010 N N . PRO B 1 227 ? 0.486 -2.023 16.281 1 95.5 227 PRO B N 1
ATOM 4011 C CA . PRO B 1 227 ? 0.723 -2.631 14.961 1 95.5 227 PRO B CA 1
ATOM 4012 C C . PRO B 1 227 ? -0.264 -2.146 13.906 1 95.5 227 PRO B C 1
ATOM 4014 O O . PRO B 1 227 ? 0.105 -1.993 12.734 1 95.5 227 PRO B O 1
ATOM 4017 N N . GLU B 1 228 ? -1.443 -1.887 14.336 1 96.12 228 GLU B N 1
ATOM 4018 C CA . GLU B 1 228 ? -2.467 -1.394 13.414 1 96.12 228 GLU B CA 1
ATOM 4019 C C . GLU B 1 228 ? -2.055 -0.061 12.797 1 96.12 228 GLU B C 1
ATOM 4021 O O . GLU B 1 228 ? -2.271 0.169 11.602 1 96.12 228 GLU B O 1
ATOM 4026 N N . ASP B 1 229 ? -1.497 0.757 13.586 1 96.81 229 ASP B N 1
ATOM 4027 C CA . ASP B 1 229 ? -1.088 2.064 13.078 1 96.81 229 ASP B CA 1
ATOM 4028 C C . ASP B 1 229 ? 0.1 1.939 12.125 1 96.81 229 ASP B C 1
ATOM 4030 O O . ASP B 1 229 ? 0.144 2.604 11.094 1 96.81 229 ASP B O 1
ATOM 4034 N N . LEU B 1 230 ? 1.025 1.101 12.508 1 97.75 230 LEU B N 1
ATOM 4035 C CA . LEU B 1 230 ? 2.182 0.859 11.648 1 97.75 230 LEU B CA 1
ATOM 4036 C C . LEU B 1 230 ? 1.747 0.303 10.297 1 97.75 230 LEU B C 1
ATOM 4038 O O . LEU B 1 230 ? 2.15 0.819 9.25 1 97.75 230 LEU B O 1
ATOM 4042 N N . GLU B 1 231 ? 0.876 -0.672 10.32 1 98.56 231 GLU B N 1
ATOM 4043 C CA . GLU B 1 231 ? 0.399 -1.324 9.102 1 98.56 231 GLU B CA 1
ATOM 4044 C C . GLU B 1 231 ? -0.439 -0.369 8.258 1 98.56 231 GLU B C 1
ATOM 4046 O O . GLU B 1 231 ? -0.36 -0.387 7.027 1 98.56 231 GLU B O 1
ATOM 4051 N N . THR B 1 232 ? -1.207 0.433 8.914 1 98.56 232 THR B N 1
ATOM 4052 C CA . THR B 1 232 ? -1.984 1.454 8.219 1 98.56 232 THR B CA 1
ATOM 4053 C C . THR B 1 232 ? -1.065 2.455 7.523 1 98.56 232 THR B C 1
ATOM 4055 O O . THR B 1 232 ? -1.341 2.885 6.402 1 98.56 232 THR B O 1
ATOM 4058 N N . GLY B 1 233 ? -0.01 2.812 8.164 1 98.69 233 GLY B N 1
ATOM 4059 C CA . GLY B 1 233 ? 0.964 3.703 7.555 1 98.69 233 GLY B CA 1
ATOM 4060 C C . GLY B 1 233 ? 1.625 3.107 6.324 1 98.69 233 GLY B C 1
ATOM 4061 O O . GLY B 1 233 ? 1.804 3.793 5.316 1 98.69 233 GLY B O 1
ATOM 4062 N N . ILE B 1 234 ? 1.949 1.841 6.41 1 98.81 234 ILE B N 1
ATOM 4063 C CA . ILE B 1 234 ? 2.541 1.133 5.281 1 98.81 234 ILE B CA 1
ATOM 4064 C C . ILE B 1 234 ? 1.548 1.092 4.121 1 98.81 234 ILE B C 1
ATOM 4066 O O . ILE B 1 234 ? 1.905 1.392 2.979 1 98.81 234 ILE B O 1
ATOM 4070 N N . ALA B 1 235 ? 0.327 0.783 4.445 1 98.88 235 ALA B N 1
ATOM 4071 C CA . ALA B 1 235 ? -0.732 0.738 3.441 1 98.88 235 ALA B CA 1
ATOM 4072 C C . ALA B 1 235 ? -0.897 2.092 2.758 1 98.88 235 ALA B C 1
ATOM 4074 O O . ALA B 1 235 ? -0.97 2.17 1.528 1 98.88 235 ALA B O 1
ATOM 4075 N N . ALA B 1 236 ? -0.916 3.078 3.529 1 98.88 236 ALA B N 1
ATOM 4076 C CA . ALA B 1 236 ? -1.102 4.426 2.998 1 98.88 236 ALA B CA 1
ATOM 4077 C C . ALA B 1 236 ? 0.049 4.812 2.074 1 98.88 236 ALA B C 1
ATOM 4079 O O . ALA B 1 236 ? -0.177 5.266 0.948 1 98.88 236 ALA B O 1
ATOM 4080 N N . THR B 1 237 ? 1.257 4.637 2.525 1 98.88 237 THR B N 1
ATOM 4081 C CA . THR B 1 237 ? 2.434 5.027 1.76 1 98.88 237 THR B CA 1
ATOM 4082 C C . THR B 1 237 ? 2.459 4.324 0.406 1 98.88 237 THR B C 1
ATOM 4084 O O . THR B 1 237 ? 2.648 4.965 -0.63 1 98.88 237 THR B O 1
ATOM 4087 N N . MET B 1 238 ? 2.166 3.074 0.428 1 98.75 238 MET B N 1
ATOM 4088 C CA . MET B 1 238 ? 2.328 2.293 -0.794 1 98.75 238 MET B CA 1
ATOM 4089 C C . MET B 1 238 ? 1.142 2.494 -1.73 1 98.75 238 MET B C 1
ATOM 4091 O O . MET B 1 238 ? 1.226 2.189 -2.922 1 98.75 238 MET B O 1
ATOM 4095 N N . SER B 1 239 ? 0.043 3.043 -1.198 1 98.5 239 SER B N 1
ATOM 4096 C CA . SER B 1 239 ? -1.11 3.348 -2.039 1 98.5 239 SER B CA 1
ATOM 4097 C C . SER B 1 239 ? -0.866 4.594 -2.883 1 98.5 239 SER B C 1
ATOM 4099 O O . SER B 1 239 ? -1.598 4.859 -3.838 1 98.5 239 SER B O 1
ATOM 4101 N N . VAL B 1 240 ? 0.133 5.367 -2.57 1 98.31 240 VAL B N 1
ATOM 4102 C CA . VAL B 1 240 ? 0.431 6.602 -3.293 1 98.31 240 VAL B CA 1
ATOM 4103 C C . VAL B 1 240 ? 1.298 6.289 -4.512 1 98.31 240 VAL B C 1
ATOM 4105 O O . VAL B 1 240 ? 2.396 5.742 -4.375 1 98.31 240 VAL B O 1
ATOM 4108 N N . PRO B 1 241 ? 0.885 6.672 -5.664 1 94.75 241 PRO B N 1
ATOM 4109 C CA . PRO B 1 241 ? 1.688 6.395 -6.859 1 94.75 241 PRO B CA 1
ATOM 4110 C C . PRO B 1 241 ? 3.047 7.09 -6.832 1 94.75 241 PRO B C 1
ATOM 4112 O O . PRO B 1 241 ? 3.152 8.227 -6.363 1 94.75 241 PRO B O 1
ATOM 4115 N N . PRO B 1 242 ? 4.031 6.434 -7.402 1 93.69 242 PRO B N 1
ATOM 4116 C CA . PRO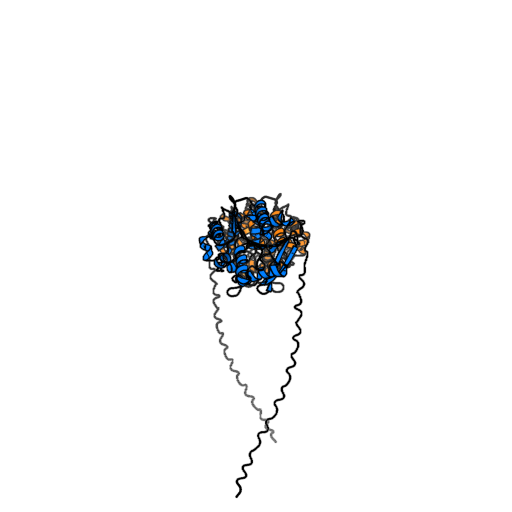 B 1 242 ? 5.367 7.027 -7.406 1 93.69 242 PRO B CA 1
ATOM 4117 C C . PRO B 1 242 ? 5.398 8.414 -8.047 1 93.69 242 PRO B C 1
ATOM 4119 O O . PRO B 1 242 ? 6.164 9.281 -7.617 1 93.69 242 PRO B O 1
ATOM 4122 N N . ALA B 1 243 ? 4.57 8.641 -9.047 1 93.38 243 ALA B N 1
ATOM 4123 C CA . ALA B 1 243 ? 4.551 9.938 -9.703 1 93.38 243 ALA B CA 1
ATOM 4124 C C . ALA B 1 243 ? 4.113 11.039 -8.742 1 93.38 243 ALA B C 1
ATOM 4126 O O . ALA B 1 243 ? 4.582 12.172 -8.828 1 93.38 243 ALA B O 1
ATOM 4127 N N . VAL B 1 244 ? 3.174 10.781 -7.855 1 96.62 244 VAL B N 1
ATOM 4128 C CA . VAL B 1 244 ? 2.729 11.719 -6.832 1 96.62 244 VAL B CA 1
ATOM 4129 C C . VAL B 1 244 ? 3.869 11.992 -5.852 1 96.62 244 VAL B C 1
ATOM 4131 O O . VAL B 1 244 ? 4.172 13.148 -5.547 1 96.62 244 VAL B O 1
ATOM 4134 N N . ARG B 1 245 ? 4.57 10.922 -5.395 1 97.62 245 ARG B N 1
ATOM 4135 C CA . ARG B 1 245 ? 5.68 11.047 -4.457 1 97.62 245 ARG B CA 1
ATOM 4136 C C . ARG B 1 245 ? 6.781 11.93 -5.023 1 97.62 245 ARG B C 1
ATOM 4138 O O . ARG B 1 245 ? 7.277 12.828 -4.336 1 97.62 245 ARG B O 1
ATOM 4145 N N . ARG B 1 246 ? 7.062 11.695 -6.281 1 95.88 246 ARG B N 1
ATOM 4146 C CA . ARG B 1 246 ? 8.109 12.469 -6.941 1 95.88 246 ARG B CA 1
ATOM 4147 C C . ARG B 1 246 ? 7.703 13.93 -7.082 1 95.88 246 ARG B C 1
ATOM 4149 O O . ARG B 1 246 ? 8.523 14.828 -6.887 1 95.88 246 ARG B O 1
ATOM 4156 N N . GLY B 1 247 ? 6.477 14.156 -7.438 1 96.06 247 GLY B N 1
ATOM 4157 C CA . GLY B 1 247 ? 5.992 15.523 -7.531 1 96.06 247 GLY B CA 1
ATOM 4158 C C . GLY B 1 247 ? 6.117 16.297 -6.227 1 96.06 247 GLY B C 1
ATOM 4159 O O . GLY B 1 247 ? 6.543 17.453 -6.223 1 96.06 247 GLY B O 1
ATOM 4160 N N . MET B 1 248 ? 5.742 15.648 -5.191 1 97.19 248 MET B N 1
ATOM 4161 C CA . MET B 1 248 ? 5.848 16.266 -3.871 1 97.19 248 MET B CA 1
ATOM 4162 C C . MET B 1 248 ? 7.301 16.594 -3.535 1 97.19 248 MET B C 1
ATOM 4164 O O . MET B 1 248 ? 7.602 17.672 -3.045 1 97.19 248 MET B O 1
ATOM 4168 N N . MET B 1 249 ? 8.18 15.672 -3.855 1 95.44 249 MET B N 1
ATOM 4169 C CA . MET B 1 249 ? 9.578 15.797 -3.449 1 95.44 249 MET B CA 1
ATOM 4170 C C . MET B 1 249 ? 10.32 16.781 -4.352 1 95.44 249 MET B C 1
ATOM 4172 O O . MET B 1 249 ? 11.422 17.219 -4.023 1 95.44 249 MET B O 1
ATOM 4176 N N . ARG B 1 250 ? 9.734 17.156 -5.418 1 93.88 250 ARG B N 1
ATOM 4177 C CA . ARG B 1 250 ? 10.352 18.109 -6.332 1 93.88 250 ARG B CA 1
ATOM 4178 C C . ARG B 1 250 ? 10.102 19.547 -5.879 1 93.88 250 ARG B C 1
ATOM 4180 O O . ARG B 1 250 ? 10.727 20.484 -6.387 1 93.88 250 ARG B O 1
ATOM 4187 N N . ARG B 1 251 ? 9.258 19.719 -4.922 1 96.56 251 ARG B N 1
ATOM 4188 C CA . ARG B 1 251 ? 8.945 21.062 -4.441 1 96.56 251 ARG B CA 1
ATOM 4189 C C . ARG B 1 251 ? 10.156 21.688 -3.744 1 96.56 251 ARG B C 1
ATOM 4191 O O . ARG B 1 251 ? 10.867 21 -2.996 1 96.56 251 ARG B O 1
ATOM 4198 N N . GLU B 1 252 ? 10.375 22.938 -4.051 1 96.75 252 GLU B N 1
ATOM 4199 C CA . GLU B 1 252 ? 11.328 23.797 -3.355 1 96.75 252 GLU B CA 1
ATOM 4200 C C . GLU B 1 252 ? 10.625 24.953 -2.652 1 96.75 252 GLU B C 1
ATOM 4202 O O . GLU B 1 252 ? 9.953 25.766 -3.299 1 96.75 252 GLU B O 1
ATOM 4207 N N . ALA B 1 253 ? 10.82 25.016 -1.316 1 97.69 253 ALA B N 1
ATOM 4208 C CA . ALA B 1 253 ? 10.164 26.094 -0.583 1 97.69 253 ALA B CA 1
ATOM 4209 C C . ALA B 1 253 ? 10.828 26.312 0.772 1 97.69 253 ALA B C 1
ATOM 4211 O O . ALA B 1 253 ? 11.227 25.359 1.438 1 97.69 253 ALA B O 1
ATOM 4212 N N . ASP B 1 254 ? 10.938 27.5 1.133 1 98.56 254 ASP B N 1
ATOM 4213 C CA . ASP B 1 254 ? 11.289 27.953 2.473 1 98.56 254 ASP B CA 1
ATOM 4214 C C . ASP B 1 254 ? 10.203 28.859 3.043 1 98.56 254 ASP B C 1
ATOM 4216 O O . ASP B 1 254 ? 10.062 30.016 2.619 1 98.56 254 ASP B O 1
ATOM 4220 N N . PHE B 1 255 ? 9.539 28.391 4.078 1 98.75 255 PHE B N 1
ATOM 4221 C CA . PHE B 1 255 ? 8.367 29.109 4.555 1 98.75 255 PHE B CA 1
ATOM 4222 C C . PHE B 1 255 ? 8.719 29.969 5.758 1 98.75 255 PHE B C 1
ATOM 4224 O O . PHE B 1 255 ? 7.832 30.484 6.445 1 98.75 255 PHE B O 1
ATOM 4231 N N . ASP B 1 256 ? 10.008 30.172 6.051 1 98.69 256 ASP B N 1
ATOM 4232 C CA . ASP B 1 256 ? 10.43 30.969 7.188 1 98.69 256 ASP B CA 1
ATOM 4233 C C . ASP B 1 256 ? 9.805 32.375 7.145 1 98.69 256 ASP B C 1
ATOM 4235 O O . ASP B 1 256 ? 9.25 32.844 8.141 1 98.69 256 ASP B O 1
ATOM 4239 N N . PRO B 1 257 ? 9.836 33.031 5.984 1 98.62 257 PRO B N 1
ATOM 4240 C CA . PRO B 1 257 ? 9.227 34.375 5.977 1 98.62 257 PRO B CA 1
ATOM 4241 C C . PRO B 1 257 ? 7.734 34.344 6.285 1 98.62 257 PRO B C 1
ATOM 4243 O O . PRO B 1 257 ? 7.223 35.25 6.957 1 98.62 257 PRO B O 1
ATOM 4246 N N . VAL B 1 258 ? 7.031 33.344 5.805 1 98.62 258 VAL B N 1
ATOM 4247 C CA . VAL B 1 258 ? 5.598 33.188 6.027 1 98.62 258 VAL B CA 1
ATOM 4248 C C . VAL B 1 258 ? 5.32 33 7.516 1 98.62 258 VAL B C 1
ATOM 4250 O O . VAL B 1 258 ? 4.438 33.625 8.086 1 98.62 258 VAL B O 1
ATOM 4253 N N . LEU B 1 259 ? 6.125 32.125 8.133 1 98.81 259 LEU B N 1
ATOM 4254 C CA . LEU B 1 259 ? 5.906 31.781 9.531 1 98.81 259 LEU B CA 1
ATOM 4255 C C . LEU B 1 259 ? 6.348 32.938 10.453 1 98.81 259 LEU B C 1
ATOM 4257 O O . LEU B 1 259 ? 5.727 33.156 11.492 1 98.81 259 LEU B O 1
ATOM 4261 N N . ALA B 1 260 ? 7.348 33.625 10.07 1 98.62 260 ALA B N 1
ATOM 4262 C CA . ALA B 1 260 ? 7.797 34.781 10.844 1 98.62 260 ALA B CA 1
ATOM 4263 C C . ALA B 1 260 ? 6.738 35.906 10.844 1 98.62 260 ALA B C 1
ATOM 4265 O O . ALA B 1 260 ? 6.633 36.656 11.805 1 98.62 260 ALA B O 1
ATOM 4266 N N . ALA B 1 261 ? 5.938 35.938 9.828 1 98.31 261 ALA B N 1
ATOM 4267 C CA . ALA B 1 261 ? 4.93 36.969 9.672 1 98.31 261 ALA B CA 1
ATOM 4268 C C . ALA B 1 261 ? 3.625 36.594 10.359 1 98.31 261 ALA B C 1
ATOM 4270 O O . ALA B 1 261 ? 2.748 37.406 10.57 1 98.31 261 ALA B O 1
ATOM 4271 N N . TYR B 1 262 ? 3.506 35.344 10.719 1 98.56 262 TYR B N 1
ATOM 4272 C CA . TYR B 1 262 ? 2.309 34.875 11.406 1 98.56 262 TYR B CA 1
ATOM 4273 C C . TYR B 1 262 ? 2.324 35.281 12.875 1 98.56 262 TYR B C 1
ATOM 4275 O O . TYR B 1 262 ? 3.152 34.812 13.648 1 98.56 262 TYR B O 1
ATOM 4283 N N . ASP B 1 263 ? 1.328 36.031 13.281 1 97.44 263 ASP B N 1
ATOM 4284 C CA . ASP B 1 263 ? 1.315 36.594 14.633 1 97.44 263 ASP B CA 1
ATOM 4285 C C . ASP B 1 263 ? 0.301 35.844 15.508 1 97.44 263 ASP B C 1
ATOM 4287 O O . ASP B 1 263 ? 0.046 36.25 16.641 1 97.44 263 ASP B O 1
ATOM 4291 N N . GLY B 1 264 ? -0.314 34.812 15.039 1 98.25 264 GLY B N 1
ATOM 4292 C CA . GLY B 1 264 ? -1.285 34.031 15.805 1 98.25 264 GLY B CA 1
ATOM 4293 C C . GLY B 1 264 ? -0.648 33 16.719 1 98.25 264 GLY B C 1
ATOM 4294 O O . GLY B 1 264 ? 0.573 32.844 16.703 1 98.25 264 GLY B O 1
ATOM 4295 N N . PRO B 1 265 ? -1.479 32.375 17.562 1 98.75 265 PRO B N 1
ATOM 4296 C CA . PRO B 1 265 ? -0.996 31.344 18.469 1 98.75 265 PRO B CA 1
ATOM 4297 C C . PRO B 1 265 ? -0.421 30.141 17.719 1 98.75 265 PRO B C 1
ATOM 4299 O O . PRO B 1 265 ? -0.943 29.75 16.672 1 98.75 265 PRO B O 1
ATOM 4302 N N . ALA B 1 266 ? 0.672 29.594 18.281 1 98.94 266 ALA B N 1
ATOM 4303 C CA . ALA B 1 266 ? 1.318 28.438 17.672 1 98.94 266 ALA B CA 1
ATOM 4304 C C . ALA B 1 266 ? 1.812 27.469 18.734 1 98.94 266 ALA B C 1
ATOM 4306 O O . ALA B 1 266 ? 2.352 27.875 19.766 1 98.94 266 ALA B O 1
ATOM 4307 N N . LEU B 1 267 ? 1.554 26.219 18.484 1 98.94 267 LEU B N 1
ATOM 4308 C CA . LEU B 1 267 ? 2.096 25.125 19.281 1 98.94 267 LEU B CA 1
ATOM 4309 C C . LEU B 1 267 ? 2.992 24.234 18.438 1 98.94 267 LEU B C 1
ATOM 4311 O O . LEU B 1 267 ? 2.604 23.812 17.344 1 98.94 267 LEU B O 1
ATOM 4315 N N . ILE B 1 268 ? 4.215 24.031 18.891 1 98.94 268 ILE B N 1
ATOM 4316 C CA . ILE B 1 268 ? 5.145 23.109 18.234 1 98.94 268 ILE B CA 1
ATOM 4317 C C . ILE B 1 268 ? 5.352 21.875 19.125 1 98.94 268 ILE B C 1
ATOM 4319 O O . ILE B 1 268 ? 5.73 22 20.281 1 98.94 268 ILE B O 1
ATOM 4323 N N . VAL B 1 269 ? 5.027 20.75 18.625 1 98.94 269 VAL B N 1
ATOM 4324 C CA . VAL B 1 269 ? 5.281 19.469 19.281 1 98.94 269 VAL B CA 1
ATOM 4325 C C . VAL B 1 269 ? 6.23 18.625 18.453 1 98.94 269 VAL B C 1
ATOM 4327 O O . VAL B 1 269 ? 5.965 18.359 17.266 1 98.94 269 VAL B O 1
ATOM 4330 N N . HIS B 1 270 ? 7.309 18.203 19.031 1 98.94 270 HIS B N 1
ATOM 4331 C CA . HIS B 1 270 ? 8.328 17.469 18.297 1 98.94 270 HIS B CA 1
ATOM 4332 C C . HIS B 1 270 ? 8.992 16.406 19.156 1 98.94 270 HIS B C 1
ATOM 4334 O O . HIS B 1 270 ? 9.203 16.609 20.359 1 98.94 270 HIS B O 1
ATOM 4340 N N . GLY B 1 271 ? 9.227 15.258 18.562 1 98.94 271 GLY B N 1
ATOM 4341 C CA . GLY B 1 271 ? 9.977 14.25 19.297 1 98.94 271 GLY B CA 1
ATOM 4342 C C . GLY B 1 271 ? 11.461 14.578 19.406 1 98.94 271 GLY B C 1
ATOM 4343 O O . GLY B 1 271 ? 12.094 14.945 18.406 1 98.94 271 GLY B O 1
ATOM 4344 N N . ALA B 1 272 ? 12.008 14.359 20.547 1 98.81 272 ALA B N 1
ATOM 4345 C CA . ALA B 1 272 ? 13.422 14.664 20.766 1 98.81 272 ALA B CA 1
ATOM 4346 C C . ALA B 1 272 ? 14.32 13.672 20.047 1 98.81 272 ALA B C 1
ATOM 4348 O O . ALA B 1 272 ? 15.484 13.961 19.766 1 98.81 272 ALA B O 1
ATOM 4349 N N . GLU B 1 273 ? 13.789 12.523 19.719 1 98.75 273 GLU B N 1
ATOM 4350 C CA . GLU B 1 273 ? 14.57 11.477 19.062 1 98.75 273 GLU B CA 1
ATOM 4351 C C . GLU B 1 273 ? 14.141 11.289 17.609 1 98.75 273 GLU B C 1
ATOM 4353 O O . GLU B 1 273 ? 14.359 10.227 17.031 1 98.75 273 GLU B O 1
ATOM 4358 N N . ASP B 1 274 ? 13.531 12.305 17.062 1 98.88 274 ASP B N 1
ATOM 4359 C CA . ASP B 1 274 ? 13.109 12.273 15.664 1 98.88 274 ASP B CA 1
ATOM 4360 C C . ASP B 1 274 ? 14.305 12.125 14.727 1 98.88 274 ASP B C 1
ATOM 4362 O O . ASP B 1 274 ? 15.188 12.977 14.703 1 98.88 274 ASP B O 1
ATOM 4366 N N . ARG B 1 275 ? 14.281 11.062 13.922 1 98.62 275 ARG B N 1
ATOM 4367 C CA . ARG B 1 275 ? 15.391 10.781 13.016 1 98.62 275 ARG B CA 1
ATOM 4368 C C . ARG B 1 275 ? 14.984 11.023 11.562 1 98.62 275 ARG B C 1
ATOM 4370 O O . ARG B 1 275 ? 15.727 10.688 10.641 1 98.62 275 ARG B O 1
ATOM 4377 N N . VAL B 1 276 ? 13.805 11.555 11.344 1 98.81 276 VAL B N 1
ATOM 4378 C CA . VAL B 1 276 ? 13.336 11.93 10.016 1 98.81 276 VAL B CA 1
ATOM 4379 C C . VAL B 1 276 ? 13.531 13.43 9.797 1 98.81 276 VAL B C 1
ATOM 4381 O O . VAL B 1 276 ? 14.242 13.844 8.883 1 98.81 276 VAL B O 1
ATOM 4384 N N . VAL B 1 277 ? 12.883 14.203 10.617 1 98.81 277 VAL B N 1
ATOM 4385 C CA . VAL B 1 277 ? 13.086 15.641 10.727 1 98.81 277 VAL B CA 1
ATOM 4386 C C . VAL B 1 277 ? 13.719 15.977 12.078 1 98.81 277 VAL B C 1
ATOM 4388 O O . VAL B 1 277 ? 13.094 15.789 13.125 1 98.81 277 VAL B O 1
ATOM 4391 N N . LEU B 1 278 ? 14.82 16.516 12.086 1 98.88 278 LEU B N 1
ATOM 4392 C CA . LEU B 1 278 ? 15.594 16.703 13.312 1 98.88 278 LEU B CA 1
ATOM 4393 C C . LEU B 1 278 ? 14.93 17.734 14.211 1 98.88 278 LEU B C 1
ATOM 4395 O O . LEU B 1 278 ? 14.359 18.719 13.727 1 98.88 278 LEU B O 1
ATOM 4399 N N . PRO B 1 279 ? 15.062 17.516 15.531 1 98.75 279 PRO B N 1
ATOM 4400 C CA . PRO B 1 279 ? 14.453 18.453 16.484 1 98.75 279 PRO B CA 1
ATOM 4401 C C . PRO B 1 279 ? 14.992 19.875 16.344 1 98.75 279 PRO B C 1
ATOM 4403 O O . PRO B 1 279 ? 14.359 20.828 16.812 1 98.75 279 PRO B O 1
ATOM 4406 N N . ASP B 1 280 ? 16.125 20.031 15.688 1 98.81 280 ASP B N 1
ATOM 4407 C CA . ASP B 1 280 ? 16.688 21.359 15.453 1 98.81 280 ASP B CA 1
ATOM 4408 C C . ASP B 1 280 ? 15.727 22.25 14.664 1 98.81 280 ASP B C 1
ATOM 4410 O O . ASP B 1 280 ? 15.688 23.453 14.852 1 98.81 280 ASP B O 1
ATOM 4414 N N . LEU B 1 281 ? 14.945 21.641 13.852 1 98.88 281 LEU B N 1
ATOM 4415 C CA . LEU B 1 281 ? 13.977 22.422 13.109 1 98.88 281 LEU B CA 1
ATOM 4416 C C . LEU B 1 281 ? 12.898 22.969 14.031 1 98.88 281 LEU B C 1
ATOM 4418 O O . LEU B 1 281 ? 12.453 24.109 13.875 1 98.88 281 LEU B O 1
ATOM 4422 N N . ALA B 1 282 ? 12.477 22.156 14.938 1 98.88 282 ALA B N 1
ATOM 4423 C CA . ALA B 1 282 ? 11.484 22.625 15.906 1 98.88 282 ALA B CA 1
ATOM 4424 C C . ALA B 1 282 ? 12 23.828 16.688 1 98.88 282 ALA B C 1
ATOM 4426 O O . ALA B 1 282 ? 11.266 24.797 16.906 1 98.88 282 ALA B O 1
ATOM 4427 N N . ARG B 1 283 ? 13.219 23.781 17.094 1 98.75 283 ARG B N 1
ATOM 4428 C CA . ARG B 1 283 ? 13.828 24.891 17.812 1 98.75 283 ARG B CA 1
ATOM 4429 C C . ARG B 1 283 ? 13.93 26.125 16.922 1 98.75 283 ARG B C 1
ATOM 4431 O O . ARG B 1 283 ? 13.672 27.25 17.359 1 98.75 283 ARG B O 1
ATOM 4438 N N . HIS B 1 284 ? 14.305 25.875 15.68 1 98.75 284 HIS B N 1
ATOM 4439 C CA . HIS B 1 284 ? 14.367 26.953 14.703 1 98.75 284 HIS B CA 1
ATOM 4440 C C . HIS B 1 284 ? 13 27.625 14.539 1 98.75 284 HIS B C 1
ATOM 4442 O O . HIS B 1 284 ? 12.898 28.844 14.578 1 98.75 284 HIS B O 1
ATOM 4448 N N . LEU B 1 285 ? 11.977 26.844 14.406 1 98.88 285 LEU B N 1
ATOM 4449 C CA . LEU B 1 285 ? 10.617 27.344 14.211 1 98.88 285 LEU B CA 1
ATOM 4450 C C . LEU B 1 285 ? 10.133 28.094 15.445 1 98.88 285 LEU B C 1
ATOM 4452 O O . LEU B 1 285 ? 9.43 29.094 15.328 1 98.88 285 LEU B O 1
ATOM 4456 N N . ALA B 1 286 ? 10.492 27.609 16.594 1 98.69 286 ALA B N 1
ATOM 4457 C CA . ALA B 1 286 ? 10.125 28.266 17.844 1 98.69 286 ALA B CA 1
ATOM 4458 C C . ALA B 1 286 ? 10.719 29.672 17.906 1 98.69 286 ALA B C 1
ATOM 4460 O O . ALA B 1 286 ? 10.117 30.578 18.484 1 98.69 286 ALA B O 1
ATOM 4461 N N . GLY B 1 287 ? 11.883 29.781 17.359 1 98 287 GLY B N 1
ATOM 4462 C CA . GLY B 1 287 ? 12.523 31.094 17.312 1 98 287 GLY B CA 1
ATOM 4463 C C . GLY B 1 287 ? 11.906 32.031 16.281 1 98 287 GLY B C 1
ATOM 4464 O O . GLY B 1 287 ? 11.992 33.25 16.406 1 98 287 GLY B O 1
ATOM 4465 N N . LEU B 1 288 ? 11.305 31.469 15.297 1 97.62 288 LEU B N 1
ATOM 4466 C CA . LEU B 1 288 ? 10.742 32.219 14.18 1 97.62 288 LEU B CA 1
ATOM 4467 C C . LEU B 1 288 ? 9.336 32.719 14.5 1 97.62 288 LEU B C 1
ATOM 4469 O O . LEU B 1 288 ? 8.953 33.812 14.086 1 97.62 288 LEU B O 1
ATOM 4473 N N . LEU B 1 289 ? 8.508 31.938 15.141 1 98.62 289 LEU B N 1
ATOM 4474 C CA . LEU B 1 289 ? 7.102 32.219 15.43 1 98.62 289 LEU B CA 1
ATOM 4475 C C . LEU B 1 289 ? 6.961 33.062 16.688 1 98.62 289 LEU B C 1
ATOM 4477 O O . LEU B 1 289 ? 7.301 32.594 17.781 1 98.62 289 LEU B O 1
ATOM 4481 N N . PRO B 1 290 ? 6.359 34.188 16.656 1 97.62 290 PRO B N 1
ATOM 4482 C CA . PRO B 1 290 ? 6.355 35.156 17.766 1 97.62 290 PRO B CA 1
ATOM 4483 C C . PRO B 1 290 ? 5.641 34.594 19 1 97.62 290 PRO B C 1
ATOM 4485 O O . PRO B 1 290 ? 6.016 34.938 20.125 1 97.62 290 PRO B O 1
ATOM 4488 N N . GLN B 1 291 ? 4.621 33.75 18.781 1 98.12 291 GLN B N 1
ATOM 4489 C CA . GLN B 1 291 ? 3.828 33.281 19.906 1 98.12 291 GLN B CA 1
ATOM 4490 C C . GLN B 1 291 ? 3.924 31.766 20.047 1 98.12 291 GLN B C 1
ATOM 4492 O O . GLN B 1 291 ? 2.945 31.109 20.406 1 98.12 291 GLN B O 1
ATOM 4497 N N . ALA B 1 292 ? 5.031 31.219 19.797 1 98.31 292 ALA B N 1
ATOM 4498 C CA . ALA B 1 292 ? 5.188 29.766 19.766 1 98.31 292 ALA B CA 1
ATOM 4499 C C . ALA B 1 292 ? 5.422 29.219 21.172 1 98.31 292 ALA B C 1
ATOM 4501 O O . ALA B 1 292 ? 6.125 29.844 21.984 1 98.31 292 ALA B O 1
ATOM 4502 N N . ARG B 1 293 ? 4.801 28.141 21.453 1 98.31 293 ARG B N 1
ATOM 4503 C CA . ARG B 1 293 ? 5.164 27.234 22.531 1 98.31 293 ARG B CA 1
ATOM 4504 C C . ARG B 1 293 ? 5.75 25.938 22 1 98.31 293 ARG B C 1
ATOM 4506 O O . ARG B 1 293 ? 5.176 25.328 21.094 1 98.31 293 ARG B O 1
ATOM 4513 N N . LEU B 1 294 ? 6.883 25.562 22.547 1 98.75 294 LEU B N 1
ATOM 4514 C CA . LEU B 1 294 ? 7.559 24.359 22.062 1 98.75 294 LEU B CA 1
ATOM 4515 C C . LEU B 1 294 ? 7.484 23.25 23.109 1 98.75 294 LEU B C 1
ATOM 4517 O O . LEU B 1 294 ? 7.855 23.453 24.266 1 98.75 294 LEU B O 1
ATOM 4521 N N . HIS B 1 295 ? 6.945 22.141 22.75 1 98.88 295 HIS B N 1
ATOM 4522 C CA . HIS B 1 295 ? 6.996 20.906 23.531 1 98.88 295 HIS B CA 1
ATOM 4523 C C . HIS B 1 295 ? 7.871 19.859 22.844 1 98.88 295 HIS B C 1
ATOM 4525 O O . HIS B 1 295 ? 7.461 19.25 21.844 1 98.88 295 HIS B O 1
ATOM 4531 N N . LEU B 1 296 ? 9.039 19.625 23.391 1 98.81 296 LEU B N 1
ATOM 4532 C CA . LEU B 1 296 ? 9.883 18.516 22.969 1 98.81 296 LEU B CA 1
ATOM 4533 C C . LEU B 1 296 ? 9.578 17.25 23.766 1 98.81 296 LEU B C 1
ATOM 4535 O O . LEU B 1 296 ? 9.68 17.266 25 1 98.81 296 LEU B O 1
ATOM 4539 N N . TYR B 1 297 ? 9.164 16.188 23.109 1 98.88 297 TYR B N 1
ATOM 4540 C CA . TYR B 1 297 ? 8.812 14.945 23.781 1 98.88 297 TYR B CA 1
ATOM 4541 C C . TYR B 1 297 ? 10.023 14.023 23.891 1 98.88 297 TYR B C 1
ATOM 4543 O O . TYR B 1 297 ? 10.5 13.5 22.875 1 98.88 297 TYR B O 1
ATOM 4551 N N . ASP B 1 298 ? 10.5 13.742 25.109 1 98.62 298 ASP B N 1
ATOM 4552 C CA . ASP B 1 298 ? 11.594 12.805 25.344 1 98.62 298 ASP B CA 1
ATOM 4553 C C . ASP B 1 298 ? 11.164 11.375 25.031 1 98.62 298 ASP B C 1
ATOM 4555 O O . ASP B 1 298 ? 10.055 10.961 25.359 1 98.62 298 ASP B O 1
ATOM 4559 N N . GLY B 1 299 ? 12.008 10.641 24.359 1 98.56 299 GLY B N 1
ATOM 4560 C CA . GLY B 1 299 ? 11.727 9.258 24.031 1 98.56 299 GLY B CA 1
ATOM 4561 C C . GLY B 1 299 ? 10.727 9.094 22.906 1 98.56 299 GLY B C 1
ATOM 4562 O O . GLY B 1 299 ? 10.094 8.047 22.781 1 98.56 299 GLY B O 1
ATOM 4563 N N . VAL B 1 300 ? 10.547 10.117 22.172 1 98.75 300 VAL B N 1
ATOM 4564 C CA . VAL B 1 300 ? 9.562 10.125 21.094 1 98.75 300 VAL B CA 1
ATOM 4565 C C . VAL B 1 300 ? 10.242 10.477 19.781 1 98.75 300 VAL B C 1
ATOM 4567 O O . VAL B 1 300 ? 11.172 11.297 19.75 1 98.75 300 VAL B O 1
ATOM 4570 N N . GLY B 1 301 ? 9.742 9.859 18.688 1 98.81 301 GLY B N 1
ATOM 4571 C CA . GLY B 1 301 ? 10.297 10.078 17.375 1 98.81 301 GLY B CA 1
ATOM 4572 C C . GLY B 1 301 ? 9.453 11.008 16.516 1 98.81 301 GLY B C 1
ATOM 4573 O O . GLY B 1 301 ? 9.078 12.094 16.953 1 98.81 301 GLY B O 1
ATOM 4574 N N . HIS B 1 302 ? 9.133 10.633 15.289 1 98.88 302 HIS B N 1
ATOM 4575 C CA . HIS B 1 302 ? 8.625 11.508 14.242 1 98.88 302 HIS B CA 1
ATOM 4576 C C . HIS B 1 302 ? 7.105 11.602 14.281 1 98.88 302 HIS B C 1
ATOM 4578 O O . HIS B 1 302 ? 6.508 12.367 13.523 1 98.88 302 HIS B O 1
ATOM 4584 N N . ALA B 1 303 ? 6.461 10.805 15.156 1 98.75 303 ALA B N 1
ATOM 4585 C CA . ALA B 1 303 ? 5.004 10.836 15.234 1 98.75 303 ALA B CA 1
ATOM 4586 C C . ALA B 1 303 ? 4.527 10.961 16.672 1 98.75 303 ALA B C 1
ATOM 4588 O O . ALA B 1 303 ? 3.906 10.039 17.219 1 98.75 303 ALA B O 1
ATOM 4589 N N . PRO B 1 304 ? 4.645 12.086 17.188 1 98.69 304 PRO B N 1
ATOM 4590 C CA . PRO B 1 304 ? 4.312 12.242 18.609 1 98.69 304 PRO B CA 1
ATOM 4591 C C . PRO B 1 304 ? 2.855 11.906 18.922 1 98.69 304 PRO B C 1
ATOM 4593 O O . PRO B 1 304 ? 2.553 11.383 20 1 98.69 304 PRO B O 1
ATOM 4596 N N . PHE B 1 305 ? 1.927 12.141 18.031 1 98.19 305 PHE B N 1
ATOM 4597 C CA . PHE B 1 305 ? 0.498 11.93 18.234 1 98.19 305 PHE B CA 1
ATOM 4598 C C . PHE B 1 305 ? 0.149 10.445 18.156 1 98.19 305 PHE B C 1
ATOM 4600 O O . PHE B 1 305 ? -0.941 10.039 18.562 1 98.19 305 PHE B O 1
ATOM 4607 N N . GLN B 1 306 ? 1.017 9.656 17.578 1 97.94 306 GLN B N 1
ATOM 4608 C CA . GLN B 1 306 ? 0.824 8.211 17.578 1 97.94 306 GLN B CA 1
ATOM 4609 C C . GLN B 1 306 ? 1.585 7.555 18.734 1 97.94 306 GLN B C 1
ATOM 4611 O O . GLN B 1 306 ? 1.121 6.566 19.312 1 97.94 306 GLN B O 1
ATOM 4616 N N . GLU B 1 307 ? 2.738 8.094 19.062 1 98.31 307 GLU B N 1
ATOM 4617 C CA . GLU B 1 307 ? 3.621 7.516 20.062 1 98.31 307 GLU B CA 1
ATOM 4618 C C . GLU B 1 307 ? 3.137 7.84 21.469 1 98.31 307 GLU B C 1
ATOM 4620 O O . GLU B 1 307 ? 3.275 7.023 22.391 1 98.31 307 GLU B O 1
ATOM 4625 N N . ARG B 1 308 ? 2.664 9.039 21.609 1 97.69 308 ARG B N 1
ATOM 4626 C CA . ARG B 1 308 ? 2.096 9.5 22.859 1 97.69 308 ARG B CA 1
ATOM 4627 C C . ARG B 1 308 ? 0.753 10.188 22.641 1 97.69 308 ARG B C 1
ATOM 4629 O O . ARG B 1 308 ? 0.6 11.375 22.938 1 97.69 308 ARG B O 1
ATOM 4636 N N . PRO B 1 309 ? -0.24 9.375 22.281 1 97 309 PRO B N 1
ATOM 4637 C CA . PRO B 1 309 ? -1.514 9.984 21.891 1 97 309 PRO B CA 1
ATOM 4638 C C . PRO B 1 309 ? -2.189 10.734 23.031 1 97 309 PRO B C 1
ATOM 4640 O O . PRO B 1 309 ? -2.77 11.797 22.828 1 97 309 PRO B O 1
ATOM 4643 N N . ASP B 1 310 ? -2.088 10.242 24.234 1 96.5 310 ASP B N 1
ATOM 4644 C CA . ASP B 1 310 ? -2.738 10.891 25.359 1 96.5 310 ASP B CA 1
ATOM 4645 C C . ASP B 1 310 ? -2.074 12.227 25.688 1 96.5 310 ASP B C 1
ATOM 4647 O O . ASP B 1 310 ? -2.758 13.227 25.906 1 96.5 310 ASP B O 1
ATOM 4651 N N . ARG B 1 311 ? -0.785 12.227 25.703 1 97.94 311 ARG B N 1
ATOM 4652 C CA . ARG B 1 311 ? -0.073 13.469 25.984 1 97.94 311 ARG B CA 1
ATOM 4653 C C . ARG B 1 311 ? -0.314 14.5 24.891 1 97.94 311 ARG B C 1
ATOM 4655 O O . ARG B 1 311 ? -0.578 15.664 25.188 1 97.94 311 ARG B O 1
ATOM 4662 N N . PHE B 1 312 ? -0.222 14.078 23.688 1 98.56 312 PHE B N 1
ATOM 4663 C CA . PHE B 1 312 ? -0.458 14.977 22.562 1 98.56 312 PHE B CA 1
ATOM 4664 C C . PHE B 1 312 ? -1.858 15.57 22.641 1 98.56 312 PHE B C 1
ATOM 4666 O O . PHE B 1 312 ? -2.035 16.781 22.438 1 98.56 312 PHE B O 1
ATOM 4673 N N . ALA B 1 313 ? -2.846 14.711 22.922 1 98.31 313 ALA B N 1
ATOM 4674 C CA . ALA B 1 313 ? -4.23 15.164 23.031 1 98.31 313 ALA B CA 1
ATOM 4675 C C . ALA B 1 313 ? -4.379 16.188 24.141 1 98.31 313 ALA B C 1
ATOM 4677 O O . ALA B 1 313 ? -5.086 17.188 23.984 1 98.31 313 ALA B O 1
ATOM 4678 N N . ALA B 1 314 ? -3.756 15.945 25.203 1 98.25 314 ALA B N 1
ATOM 4679 C CA . ALA B 1 314 ? -3.82 16.875 26.328 1 98.25 314 ALA B CA 1
ATOM 4680 C C . ALA B 1 314 ? -3.195 18.219 25.984 1 98.25 314 ALA B C 1
ATOM 4682 O O . ALA B 1 314 ? -3.756 19.266 26.281 1 98.25 314 ALA B O 1
ATOM 4683 N N . ASP B 1 315 ? -2.053 18.156 25.344 1 98.75 315 ASP B N 1
ATOM 4684 C CA . ASP B 1 315 ? -1.37 19.391 24.953 1 98.75 315 ASP B CA 1
ATOM 4685 C C . ASP B 1 315 ? -2.186 20.172 23.922 1 98.75 315 ASP B C 1
ATOM 4687 O O . ASP B 1 315 ? -2.27 21.391 23.984 1 98.75 315 ASP B O 1
ATOM 4691 N N . LEU B 1 316 ? -2.779 19.469 22.969 1 98.75 316 LEU B N 1
ATOM 4692 C CA . LEU B 1 316 ? -3.619 20.109 21.969 1 98.75 316 LEU B CA 1
ATOM 4693 C C . LEU B 1 316 ? -4.859 20.719 22.609 1 98.75 316 LEU B C 1
ATOM 4695 O O . LEU B 1 316 ? -5.246 21.844 22.266 1 98.75 316 LEU B O 1
ATOM 4699 N N . ALA B 1 317 ? -5.488 20.016 23.516 1 98.56 317 ALA B N 1
ATOM 4700 C CA . ALA B 1 317 ? -6.656 20.547 24.219 1 98.56 317 ALA B CA 1
ATOM 4701 C C . ALA B 1 317 ? -6.309 21.812 25 1 98.56 317 ALA B C 1
ATOM 4703 O O . ALA B 1 317 ? -7.066 22.781 24.984 1 98.56 317 ALA B O 1
ATOM 4704 N N . ALA B 1 318 ? -5.191 21.75 25.672 1 98.62 318 ALA B N 1
ATOM 4705 C CA . ALA B 1 318 ? -4.754 22.922 26.438 1 98.62 318 ALA B CA 1
ATOM 4706 C C . ALA B 1 318 ? -4.512 24.125 25.5 1 98.62 318 ALA B C 1
ATOM 4708 O O . ALA B 1 318 ? -4.855 25.25 25.844 1 98.62 318 ALA B O 1
ATOM 4709 N N . PHE B 1 319 ? -3.943 23.859 24.406 1 98.81 319 PHE B N 1
ATOM 4710 C CA . PHE B 1 319 ? -3.717 24.891 23.406 1 98.81 319 PHE B CA 1
ATOM 4711 C C . PHE B 1 319 ? -5.039 25.5 22.938 1 98.81 319 PHE B C 1
ATOM 4713 O O . PHE B 1 319 ? -5.188 26.719 22.875 1 98.81 319 PHE B O 1
ATOM 4720 N N . MET B 1 320 ? -5.988 24.609 22.641 1 98.44 320 MET B N 1
ATOM 4721 C CA . MET B 1 320 ? -7.312 25.031 22.188 1 98.44 320 MET B CA 1
ATOM 4722 C C . MET B 1 320 ? -7.996 25.891 23.25 1 98.44 320 MET B C 1
ATOM 4724 O O . MET B 1 320 ? -8.609 26.906 22.922 1 98.44 320 MET B O 1
ATOM 4728 N N . ASP B 1 321 ? -7.828 25.578 24.484 1 97.75 321 ASP B N 1
ATOM 4729 C CA . ASP B 1 321 ? -8.469 26.281 25.594 1 97.75 321 ASP B CA 1
ATOM 4730 C C . ASP B 1 321 ? -7.879 27.672 25.766 1 97.75 321 ASP B C 1
ATOM 4732 O O . ASP B 1 321 ? -8.547 28.578 26.281 1 97.75 321 ASP B O 1
ATOM 4736 N N . ALA B 1 322 ? -6.734 27.797 25.359 1 97.5 322 ALA B N 1
ATOM 4737 C CA . ALA B 1 322 ? -6.027 29.062 25.562 1 97.5 322 ALA B CA 1
ATOM 4738 C C . ALA B 1 322 ? -6.312 30.047 24.438 1 97.5 322 ALA B C 1
ATOM 4740 O O . ALA B 1 322 ? -5.926 31.219 24.5 1 97.5 322 ALA B O 1
ATOM 4741 N N . LEU B 1 323 ? -6.945 29.625 23.391 1 96.25 323 LEU B N 1
ATOM 4742 C CA . LEU B 1 323 ? -7.207 30.484 22.25 1 96.25 323 LEU B CA 1
ATOM 4743 C C . LEU B 1 323 ? -8.336 31.453 22.547 1 96.25 323 LEU B C 1
ATOM 4745 O O . LEU B 1 323 ? -9.227 31.156 23.344 1 96.25 323 LEU B O 1
#

Nearest PDB structures (foldseek):
  7yii-assembly1_B  TM=9.117E-01  e=9.714E-33  Rhodococcus opacus
  7yii-assembly1_A  TM=9.127E-01  e=5.505E-32  Rhodococcus opacus
  4rnc-assembly2_C-2  TM=9.266E-01  e=1.013E-30  Rhodococcus sp. ECU1013
  4uhe-assembly1_A  TM=7.960E-01  e=7.133E-21  Thermogutta terrifontis
  7ots-assembly2_B  TM=8.041E-01  e=5.023E-17  Homo sapiens

Secondary structure (DSSP, 8-state):
------------------------------------------SSSS--EEEEEE-GGG-EEEEEEEE-TTSPEEEEE--TT--GGGGHHHHTSGGGGTSEEEEEPPTTSTTS------SSS-TTT-HHHHHHHHHHHHHHTT-SSEEEEEETHHHHHHHHHHHHHTTTTEEEEEEES---EEGGGGGGGB-HHHHHHHHHHHSS-HHHHHHHHHHHHHHS-SS---HHHHHHHHHHHHHS-HHHHHHHHT--EE-HHHHHH--S-EEEEEETT-SSB-HHHHHHHHHHSTTEEEEEETT--S-HHHHSHHHHHHHHHHHHHT-/------------------------------------------SSSS--EEEEEE-GGG-EEEEEEEE-TTSPEEEEE--TT--GGGGHHHHTSGGGGTSEEEEEPPTTSTTS------SSS-TTS-HHHHHHHHHHHHHHTT-SSEEEEEETHHHHHHHH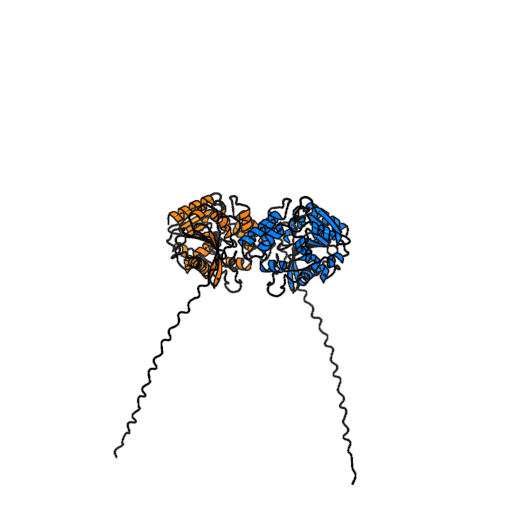HHHHHTTTTEEEEEEES---EEGGGGGGGB-HHHHHHHHHHHSS-HHHHHHHHHHHHHHS-SS---HHHHHHHHHHHHHS-HHHHHHHHT--EE-HHHHHH--S-EEEEEETT-SSB-HHHHHHHHHHSTTEEEEEETT--S-HHHHSHHHHHHHHHHHHHT-

Organism: Rhodospirillum centenum (strain ATCC 51521 / SW) (NCBI:txid414684)

Sequence (646 aa):
MTDTHHHAQVNHGQVNHAQVNHGQVNHGQVNHAQVNHGRADHDGSPGVRVHRVQGGGGIGLSVLEAGDPAGPPILFLHGFCQSALAWRPLFQGPLAARFRLLAMDLRGHGGSDRPDAAGAPGPYADGDLWADDVAGALAGLGMEKAVLVGWSYGGAVLADHLRRHGAARVAGIVLAGACPRLGAAARPFMGPLGRQHFPALMGGDFAAQVAACRALAHGMTVAPVAPEDLETGIAATMSVPPAVRRGMMRREADFDPVLAAYDGPALIVHGAEDRVVLPDLARHLAGLLPQARLHLYDGVGHAPFQERPDRFAADLAAFMDALMTDTHHHAQVNHGQVNHAQVNHGQVNHGQVNHAQVNHGRADHDGSPGVRVHRVQGGGGIGLSVLEAGDPAGPPILFLHGFCQSALAWRPLFQGPLAARFRLLAMDLRGHGGSDRPDAAGAPGPYADGDLWADDVAGALAGLGMEKAVLVGWSYGGAVLADHLRRHGAARVAGIVLAGACPRLGAAARPFMGPLGRQHFPALMGGDFAAQVAACRALAHGMTVAPVAPEDLETGIAATMSVPPAVRRGMMRREADFDPVLAAYDGPALIVHGAEDRVVLPDLARHLAGLLPQARLHLYDGVGHAPFQERPDRFAADLAAFMDAL

InterPro domains:
  IPR000073 Alpha/beta hydrolase fold-1 [PF12697] (74-314)
  IPR000073 Alpha/beta hydrolase fold-1 [PR00111] (98-113)
  IPR000073 Alpha/beta hydrolase fold-1 [PR00111] (148-161)
  IPR000073 Alpha/beta hydrolase fold-1 [PR00111] (266-280)
  IPR029058 Alpha/Beta hydrolase fold [G3DSA:3.40.50.1820] (42-323)
  IPR029058 Alpha/Beta hydrolase fold [SSF53474] (51-321)
  IPR050266 AB hydrolase superfamily [PTHR43798] (68-321)

Solvent-accessible surface area (backbone atoms only — not comparable to full-atom values): 33816 Å² total; per-residue (Å²): 138,85,83,78,75,80,76,80,79,80,78,79,77,81,80,76,78,76,78,77,74,79,72,77,76,71,78,71,74,74,72,72,75,76,71,73,72,61,77,64,84,70,92,78,60,85,76,56,40,60,44,67,31,51,25,37,97,69,38,52,28,25,30,40,34,34,48,26,86,86,27,66,40,34,42,38,31,42,35,80,49,33,27,40,69,72,51,47,64,48,58,75,37,78,50,21,75,58,21,16,40,31,22,35,17,51,83,46,18,64,59,12,42,62,74,70,57,68,64,87,76,19,71,51,37,35,56,64,38,47,12,33,29,52,51,21,48,32,60,66,68,68,45,67,53,22,31,40,34,10,26,26,48,10,20,31,41,51,47,28,21,41,65,74,67,46,58,81,45,46,61,25,41,33,34,38,37,44,37,47,34,29,44,77,65,25,54,89,35,50,18,69,58,38,67,67,28,52,63,35,50,48,48,83,48,46,69,48,23,54,51,22,45,51,49,46,59,62,60,32,43,64,36,77,58,58,66,66,57,45,52,48,46,39,26,32,36,36,50,33,53,45,62,50,51,42,26,46,63,66,27,72,43,69,41,61,70,54,44,48,67,39,78,55,49,32,40,36,39,32,13,62,58,14,33,38,53,26,46,65,46,56,55,51,48,45,72,43,25,79,47,46,44,78,46,73,37,79,71,21,8,44,43,46,52,59,47,37,34,68,60,41,47,50,53,51,50,53,52,59,68,68,101,138,85,80,78,79,79,78,80,80,79,80,81,78,79,80,78,82,76,78,78,76,80,73,77,75,71,76,72,76,76,74,72,76,75,77,75,72,61,78,64,83,70,91,78,60,86,76,55,41,59,45,71,32,53,25,36,96,68,38,52,28,24,31,40,33,32,48,25,86,84,27,67,40,34,42,36,32,42,34,79,50,34,26,37,70,72,49,47,64,50,58,75,37,77,51,21,74,57,21,16,40,31,22,36,16,51,83,46,17,64,58,13,40,62,75,71,56,66,65,89,76,20,72,51,38,36,57,65,40,47,12,34,29,52,52,20,47,32,61,66,68,66,44,65,54,22,32,40,34,10,25,26,47,10,21,30,40,52,46,28,23,42,64,74,67,46,57,82,45,46,60,27,40,33,34,36,38,44,38,46,34,29,46,77,66,24,56,88,36,51,18,69,57,36,69,68,27,52,62,35,50,48,49,85,48,46,68,49,23,53,52,23,46,50,49,48,58,62,60,33,45,64,37,74,60,58,68,66,58,46,52,49,46,39,27,33,36,37,48,33,51,46,63,50,51,42,25,48,65,66,27,73,42,68,40,59,69,53,44,47,66,39,79,53,49,32,41,35,39,32,12,62,57,14,34,37,55,27,44,65,47,56,55,51,48,45,72,43,25,79,46,48,43,77,45,72,36,80,70,21,7,47,43,45,55,60,47,36,36,68,60,42,48,50,54,51,50,54,51,59,69,71,101